Protein AF-A0A6B2UJF0-F1 (afdb_monomer)

Foldseek 3Di:
DDPDPPQADQADEFEDDLLQDDQCRRAVHPAKDFPDDDPQKTKIFHLLLDDPVRVVVVPPPDDDDDDDDDDPVVVPDDPDPPPVHHGYIYIGHNSVPDDDPCVVVCLLVVLVVLLVVLLVLFFDFDPCVPLNLVLQLLSLVLNLLLLLLSLLLLCLLQLWQQQQQQLLFPVLCPPPPVSQQCHCVNPPPHLNVFSLNSLLVSLVRSLVVLVVLLVVLVVVCVRQQPDAPDPPPPPPPPDPDDDDDDDDDDDDDDDDDPDDPPDDPDPQPDFDPPPQPLVRANQNSHPNQLSLLSSQLSSLSSLLSSLCLSLQLLLVVCVVVVHPNVLSVVLVVLSVVLNVLSSVSSSDDDGDSRGRDPDHPCCSSPVSNVSSVVSSVVSSVSSSDDDDRDGRDATRPPLCPVVVSLVVLVVSLVVSQVSQQVRCVNPPDPPNPPSRCSSSVSSVVSSLSSLLVSLLSQLVSSCVSQDPDHQCDDPTSHVGHRPSSPVSPVVVPVVVVVVVVVCVVVVVVVVVVVVVVVVVVCVVDPPDDDPPVVVVSD

Mean predicted aligned error: 13.22 Å

Solvent-accessible surface area (backbone atoms only — not comparable to full-atom values): 30610 Å² total; per-residue (Å²): 136,77,73,65,96,86,69,68,56,76,61,38,81,45,72,66,71,91,83,51,67,50,58,32,71,70,64,75,35,88,57,60,37,80,79,42,75,56,96,46,42,26,36,26,28,43,50,90,76,45,60,71,79,60,46,57,71,64,60,80,80,70,80,84,87,84,83,87,83,88,61,90,78,63,81,81,72,74,77,72,85,76,61,87,61,43,50,62,31,26,46,44,51,42,53,75,81,48,80,63,80,72,58,66,63,49,60,82,46,39,35,59,58,39,33,56,49,22,68,74,40,53,39,55,68,71,97,44,70,66,59,56,51,48,46,54,26,41,53,45,50,52,52,47,50,52,46,42,49,56,40,44,39,39,37,44,44,32,33,27,52,42,34,33,33,30,21,44,26,60,80,40,31,55,96,34,75,94,38,28,66,39,11,49,77,73,32,68,88,42,81,42,30,34,50,37,36,26,32,45,60,30,45,51,57,37,49,50,54,44,51,49,54,47,49,53,57,46,52,54,37,62,73,68,47,62,71,74,79,76,78,80,75,76,84,74,81,67,80,79,76,86,78,81,87,87,85,82,89,83,82,89,84,90,77,82,80,79,69,85,74,75,77,75,78,67,84,87,71,67,79,66,63,92,78,61,52,70,85,74,28,72,10,50,85,54,56,46,51,40,55,49,39,43,53,23,30,52,47,18,45,32,39,37,47,54,28,47,58,49,33,48,30,45,26,51,51,20,63,76,71,77,46,73,36,66,62,34,52,52,50,55,50,51,50,52,54,51,48,52,52,32,54,49,58,52,52,51,87,60,80,48,47,68,42,74,72,80,74,73,61,57,61,62,41,51,49,45,32,48,51,24,49,55,49,28,52,51,35,38,54,61,24,56,52,89,66,85,85,60,81,50,68,69,67,54,60,65,70,58,52,64,59,53,48,53,53,50,50,53,51,46,35,49,53,36,37,54,49,22,44,56,30,16,74,69,36,76,54,94,86,39,52,73,76,14,41,38,14,31,52,32,37,45,49,16,52,49,50,45,43,33,54,39,10,38,50,40,46,55,50,33,35,66,59,41,54,97,38,52,50,58,42,92,88,33,73,34,68,45,67,56,68,69,32,51,58,33,29,67,48,48,64,64,49,51,51,52,50,51,53,49,50,50,52,50,51,51,52,51,51,54,50,52,60,57,45,48,61,48,53,54,64,77,44,73,89,65,78,82,54,63,73,65,61,73,73,109

Sequence (538 aa):
MQSAPGEQPALELLVHGVGGTTPAEMLDDPHTVRVAGDDTAALYRRAKDAPPREREALGQNASPPGEGASSREAAAKEPGSGTDAPVQEAYVWCNLTSGDASRALWLLLLPFMVVNLAHWMRPRALRRPRLVSFYGALVRLIGLSLTVLLVAAACEVALDLTAWQCAGTAACAEGRAWLGFLSPHASPGDWWTQPGRRLALAALVPVALVLLLWFLAHKTWSAYENQRPLPATDGTDSGREAYDGRDARDAVADTPAPAPTASAPTAHGAKVPRETPGLARPGFWYGRRIVARLRAAHTAAGLLTVAAGVGTAVTAQDAAHGGPVLAGRILCGLYAVLGVFVVAAVCRRGRSERRLDLAFDRLTVRALPLAALVLLLATLGYALADRSADRSTGTLPGDSLFRVLTLTQGLLVLALAVVAALLHRSAPDPRTALSGYGGPATALLACALGGVLTGGLAQRVADWLDGPATPGEGASPLPGPPVLLSWQAAVLPPMLLLLALLAARLGIATWRRARAGAAQVDADYPGVRHDEARTRAI

pLDDT: mean 79.04, std 20.51, range [28.83, 98.62]

Secondary structure (DSSP, 8-state):
-PPPTT---SEEEEE--TT---HHHHHT-S-EEEEEE-SSSEEEEEGGGS-HHHHHHHTTS----------TTSTT-------SSPEEEEEE-HHHHS--GGGGGGGGGHHHHHHHHHHHTPPP-SS-HHHHHHHHHHHHHHHHHHHHHHHHHHHIIIIIIIIIIITT-HHHHTT-HHHHTT-TTTSTT-GGGSHHHHHHHHTHHHHHHHHHHHHHHHHHIIIII-PPPPPP----------------------------------GGG----TTS-GGGSTTTS--HHHHHHHHHHHHHHHHHHHHHHHHHHHHHHHHHHT--HHHHHHHHHHHHHHHHHHHHHHHS----TTS------HIIIIIHHHHHHHHHHHHHHHHHS----PPP-SSPTTTHHHHHHHHHHHHHHHHHHHHHHHHHHHS--TTSGGGGTHHHHHHHHHHHHHHHHHHHHHHHHHHHHHTTSPTTSTT-S---S-HHHHHHHHTHHHHHHHHHHHHHHHHHHHHHHHHHHHHHHHHHSTTPPP-HHHHS--

Radius of gyration: 32.2 Å; Cα contacts (8 Å, |Δi|>4): 647; chains: 1; bounding box: 86×77×91 Å

Structure (mmCIF, N/CA/C/O backbone):
data_AF-A0A6B2UJF0-F1
#
_entry.id   AF-A0A6B2UJF0-F1
#
loop_
_atom_site.group_PDB
_atom_site.id
_atom_site.type_symbol
_atom_site.label_atom_id
_atom_site.label_alt_id
_atom_site.label_comp_id
_atom_site.label_asym_id
_atom_site.label_entity_id
_atom_site.label_seq_id
_atom_site.pdbx_PDB_ins_code
_atom_site.Cartn_x
_atom_site.Cartn_y
_atom_site.Cartn_z
_atom_site.occupancy
_atom_site.B_iso_or_equiv
_atom_site.auth_seq_id
_atom_site.auth_comp_id
_atom_site.auth_asym_id
_atom_site.auth_atom_id
_atom_site.pdbx_PDB_model_num
ATOM 1 N N . MET A 1 1 ? -27.410 -1.523 31.510 1.00 41.19 1 MET A N 1
ATOM 2 C CA . MET A 1 1 ? -27.681 -2.914 31.908 1.00 41.19 1 MET A CA 1
ATOM 3 C C . MET A 1 1 ? -27.146 -3.023 33.319 1.00 41.19 1 MET A C 1
ATOM 5 O O . MET A 1 1 ? -25.957 -3.228 33.493 1.00 41.19 1 MET A O 1
ATOM 9 N N . GLN A 1 2 ? -27.969 -2.653 34.293 1.00 34.88 2 GLN A N 1
ATOM 10 C CA . GLN A 1 2 ? -27.699 -2.979 35.688 1.00 34.88 2 GLN A CA 1
ATOM 11 C C . GLN A 1 2 ? -28.379 -4.329 35.886 1.00 34.88 2 GLN A C 1
ATOM 13 O O . GLN A 1 2 ? -29.539 -4.475 35.497 1.00 34.88 2 GLN A O 1
ATOM 18 N N . SER A 1 3 ? -27.614 -5.321 36.330 1.00 39.09 3 SER A N 1
ATOM 19 C CA . SER A 1 3 ? -28.121 -6.624 36.755 1.00 39.09 3 SER A CA 1
ATOM 20 C C . SER A 1 3 ? -29.280 -6.407 37.729 1.00 39.09 3 SER A C 1
ATOM 22 O O . SER A 1 3 ? -29.279 -5.429 38.483 1.00 39.09 3 SER A O 1
ATOM 24 N N . ALA A 1 4 ? -30.286 -7.280 37.687 1.00 42.84 4 ALA A N 1
ATOM 25 C CA . ALA A 1 4 ? -31.331 -7.270 38.701 1.00 42.84 4 ALA A CA 1
ATOM 26 C C . ALA A 1 4 ? -30.672 -7.361 40.096 1.00 42.84 4 ALA A C 1
ATOM 28 O O . ALA A 1 4 ? -29.673 -8.072 40.244 1.00 42.84 4 ALA A O 1
ATOM 29 N N . PRO A 1 5 ? -31.161 -6.622 41.106 1.00 39.62 5 PRO A N 1
ATOM 30 C CA . PRO A 1 5 ? -30.575 -6.668 42.440 1.00 39.62 5 PRO A CA 1
ATOM 31 C C . PRO A 1 5 ? -30.667 -8.101 42.986 1.00 39.62 5 PRO A C 1
ATOM 33 O O . PRO A 1 5 ? -31.767 -8.593 43.220 1.00 39.62 5 PRO A O 1
ATOM 36 N N . GLY A 1 6 ? -29.516 -8.765 43.149 1.00 54.66 6 GLY A N 1
ATOM 37 C CA . GLY A 1 6 ? -29.403 -10.105 43.740 1.00 54.66 6 GLY A CA 1
ATOM 38 C C . GLY A 1 6 ? -28.680 -11.166 42.900 1.00 54.66 6 GLY A C 1
ATOM 39 O O . GLY A 1 6 ? -28.366 -12.220 43.437 1.00 54.66 6 GLY A O 1
ATOM 40 N N . GLU A 1 7 ? -28.380 -10.918 41.622 1.00 60.91 7 GLU A N 1
ATOM 41 C CA . GLU A 1 7 ? -27.660 -11.892 40.784 1.00 60.91 7 GLU A CA 1
ATOM 42 C C . GLU A 1 7 ? -26.151 -11.592 40.800 1.00 60.91 7 GLU A C 1
ATOM 44 O O . GLU A 1 7 ? -25.679 -10.658 40.140 1.00 60.91 7 GLU A O 1
ATOM 49 N N . GLN A 1 8 ? -25.394 -12.345 41.606 1.00 61.16 8 GLN A N 1
ATOM 50 C CA . GLN A 1 8 ? -23.933 -12.269 41.592 1.00 61.16 8 GLN A CA 1
ATOM 51 C C . GLN A 1 8 ? -23.403 -12.778 40.242 1.00 61.16 8 GLN A C 1
ATOM 53 O O . GLN A 1 8 ? -23.918 -13.763 39.705 1.00 61.16 8 GLN A O 1
ATOM 58 N N . PRO A 1 9 ? -22.399 -12.114 39.642 1.00 72.06 9 PRO A N 1
ATOM 59 C CA . PRO A 1 9 ? -21.825 -12.595 38.397 1.00 72.06 9 PRO A CA 1
ATOM 60 C C . PRO A 1 9 ? -21.184 -13.970 38.621 1.00 72.06 9 PRO A C 1
ATOM 62 O O . PRO A 1 9 ? -20.482 -14.179 39.600 1.00 72.06 9 PRO A O 1
ATOM 65 N N . ALA A 1 10 ? -21.380 -14.900 37.686 1.00 79.06 10 ALA A N 1
ATOM 66 C CA . ALA A 1 10 ? -20.740 -16.218 37.755 1.00 79.06 10 ALA A CA 1
ATOM 67 C C . ALA A 1 10 ? -19.212 -16.160 37.519 1.00 79.06 10 ALA A C 1
ATOM 69 O O . ALA A 1 10 ? -18.494 -17.100 37.859 1.00 79.06 10 ALA A O 1
ATOM 70 N N . LEU A 1 11 ? -18.714 -15.070 36.919 1.00 82.75 11 LEU A N 1
ATOM 71 C CA . LEU A 1 11 ? -17.320 -14.884 36.515 1.00 82.75 11 LEU A CA 1
ATOM 72 C C . LEU A 1 11 ? -16.881 -13.427 36.722 1.00 82.75 11 LEU A C 1
ATOM 74 O O . LEU A 1 11 ? -17.578 -12.499 36.304 1.00 82.75 11 LEU A O 1
ATOM 78 N N . GLU A 1 12 ? -15.692 -13.240 37.284 1.00 87.88 12 GLU A N 1
ATOM 79 C CA . GLU A 1 12 ? -14.979 -11.970 37.377 1.00 87.88 12 GLU A CA 1
ATOM 80 C C . GLU A 1 12 ? -13.704 -12.044 36.526 1.00 87.88 12 GLU A C 1
ATOM 82 O O . GLU A 1 12 ? -12.848 -12.901 36.732 1.00 87.88 12 GLU A O 1
ATOM 87 N N . LEU A 1 13 ? -13.577 -11.140 35.551 1.00 90.19 13 LEU A N 1
ATOM 88 C CA . LEU A 1 13 ? -12.412 -11.065 34.671 1.00 90.19 13 LEU A CA 1
ATOM 89 C C . LEU A 1 13 ? -11.485 -9.933 35.120 1.00 90.19 13 LEU A C 1
ATOM 91 O O . LEU A 1 13 ? -11.782 -8.753 34.919 1.00 90.19 13 LEU A O 1
ATOM 95 N N . LEU A 1 14 ? -10.343 -10.299 35.683 1.00 90.06 14 LEU A N 1
ATOM 96 C CA . LEU A 1 14 ? -9.283 -9.390 36.085 1.00 90.06 14 LEU A CA 1
ATOM 97 C C . LEU A 1 14 ? -8.436 -9.038 34.858 1.00 90.06 14 LEU A C 1
ATOM 99 O O . LEU A 1 14 ? -7.973 -9.920 34.135 1.00 90.06 14 LEU A O 1
ATOM 103 N N . VAL A 1 15 ? -8.217 -7.744 34.615 1.00 89.19 15 VAL A N 1
ATOM 104 C CA . VAL A 1 15 ? -7.431 -7.243 33.476 1.00 89.19 15 VAL A CA 1
ATOM 105 C C . VAL A 1 15 ? -6.395 -6.250 33.988 1.00 89.19 15 VAL A C 1
ATOM 107 O O . VAL A 1 15 ? -6.749 -5.207 34.535 1.00 89.19 15 VAL A O 1
ATOM 110 N N . HIS A 1 16 ? -5.111 -6.560 33.808 1.00 83.81 16 HIS A N 1
ATOM 111 C CA . HIS A 1 16 ? -4.032 -5.670 34.234 1.00 83.81 16 HIS A CA 1
ATOM 112 C C . HIS A 1 16 ? -3.881 -4.452 33.300 1.00 83.81 16 HIS A C 1
ATOM 114 O O . HIS A 1 16 ? -4.250 -4.490 32.123 1.00 83.81 16 HIS A O 1
ATOM 120 N N . GLY A 1 17 ? -3.297 -3.365 33.819 1.00 78.25 17 GLY A N 1
ATOM 121 C CA . GLY A 1 17 ? -2.879 -2.199 33.025 1.00 78.25 17 GLY A CA 1
ATOM 122 C C . GLY A 1 17 ? -1.644 -2.485 32.155 1.00 78.25 17 GLY A C 1
ATOM 123 O O . GLY A 1 17 ? -1.285 -3.628 31.920 1.00 78.25 17 GLY A O 1
ATOM 124 N N . VAL A 1 18 ? -0.926 -1.468 31.678 1.00 67.25 18 VAL A N 1
ATOM 125 C CA . VAL A 1 18 ? 0.220 -1.681 30.757 1.00 67.25 18 VAL A CA 1
ATOM 126 C C . VAL A 1 18 ? 1.458 -2.293 31.454 1.00 67.25 18 VAL A C 1
ATOM 128 O O . VAL A 1 18 ? 2.347 -2.802 30.782 1.00 67.25 18 VAL A O 1
ATOM 131 N N . GLY A 1 19 ? 1.496 -2.311 32.793 1.00 64.44 19 GLY A N 1
ATOM 132 C CA . GLY A 1 19 ? 2.650 -2.738 33.604 1.00 64.44 19 GLY A CA 1
ATOM 133 C C . GLY A 1 19 ? 2.944 -4.243 33.653 1.00 64.44 19 GLY A C 1
ATOM 134 O O . GLY A 1 19 ? 3.865 -4.644 34.349 1.00 64.44 19 GLY A O 1
ATOM 135 N N . GLY A 1 20 ? 2.183 -5.076 32.936 1.00 71.25 20 GLY A N 1
ATOM 136 C CA . GLY A 1 20 ? 2.489 -6.502 32.779 1.00 71.25 20 GLY A CA 1
ATOM 137 C C . GLY A 1 20 ? 2.448 -7.344 34.055 1.00 71.25 20 GLY A C 1
ATOM 138 O O . GLY A 1 20 ? 3.268 -8.244 34.205 1.00 71.25 20 GLY A O 1
ATOM 139 N N . THR A 1 21 ? 1.489 -7.068 34.942 1.00 82.06 21 THR A N 1
ATOM 140 C CA . THR A 1 21 ? 1.223 -7.856 36.155 1.00 82.06 21 THR A CA 1
ATOM 141 C C . THR A 1 21 ? 1.037 -9.337 35.827 1.00 82.06 21 THR A C 1
ATOM 143 O O . THR A 1 21 ? 0.345 -9.688 34.866 1.00 82.06 21 THR A O 1
ATOM 146 N N . THR A 1 22 ? 1.657 -10.207 36.623 1.00 86.56 22 THR A N 1
ATOM 147 C CA . THR A 1 22 ? 1.610 -11.655 36.393 1.00 86.56 22 THR A CA 1
ATOM 148 C C . THR A 1 22 ? 0.237 -12.239 36.755 1.00 86.56 22 THR A C 1
ATOM 150 O O . THR A 1 22 ? -0.463 -11.682 37.605 1.00 86.56 22 THR A O 1
ATOM 153 N N . PRO A 1 23 ? -0.163 -13.388 36.173 1.00 87.69 23 PRO A N 1
ATOM 154 C CA . PRO A 1 23 ? -1.419 -14.027 36.557 1.00 87.69 23 PRO A CA 1
ATOM 155 C C . PRO A 1 23 ? -1.473 -14.385 38.048 1.00 87.69 23 PRO A C 1
ATOM 157 O O . PRO A 1 23 ? -2.539 -14.292 38.650 1.00 87.69 23 PRO A O 1
ATOM 160 N N . ALA A 1 24 ? -0.332 -14.753 38.644 1.00 86.56 24 ALA A N 1
ATOM 161 C CA . ALA A 1 24 ? -0.235 -15.090 40.062 1.00 86.56 24 ALA A CA 1
ATOM 162 C C . ALA A 1 24 ? -0.514 -13.886 40.970 1.00 86.56 24 ALA A C 1
ATOM 164 O O . ALA A 1 24 ? -1.261 -14.004 41.934 1.00 86.56 24 ALA A O 1
ATOM 165 N N . GLU A 1 25 ? 0.028 -12.716 40.626 1.00 87.38 25 GLU A N 1
ATOM 166 C CA . GLU A 1 25 ? -0.251 -11.466 41.341 1.00 87.38 25 GLU A CA 1
ATOM 167 C C . GLU A 1 25 ? -1.700 -11.006 41.155 1.00 87.38 25 GLU A C 1
ATOM 169 O O . GLU A 1 25 ? -2.299 -10.481 42.086 1.00 87.38 25 GLU A O 1
ATOM 174 N N . MET A 1 26 ? -2.281 -11.198 39.965 1.00 88.75 26 MET A N 1
ATOM 175 C CA . MET A 1 26 ? -3.679 -10.831 39.712 1.00 88.75 26 MET A CA 1
ATOM 176 C C . MET A 1 26 ? -4.655 -11.713 40.493 1.00 88.75 26 MET A C 1
ATOM 178 O O . MET A 1 26 ? -5.658 -11.211 40.986 1.00 88.75 26 MET A O 1
ATOM 182 N N . LEU A 1 27 ? -4.383 -13.017 40.577 1.00 90.00 27 LEU A N 1
ATOM 183 C CA . LEU A 1 27 ? -5.265 -13.997 41.220 1.00 90.00 27 LEU A CA 1
ATOM 184 C C . LEU A 1 27 ? -4.966 -14.219 42.707 1.00 90.00 27 LEU A C 1
ATOM 186 O O . LEU A 1 27 ? -5.694 -14.988 43.343 1.00 90.00 27 LEU A O 1
ATOM 190 N N . ASP A 1 28 ? -3.917 -13.571 43.223 1.00 89.12 28 ASP A N 1
ATOM 191 C CA . ASP A 1 28 ? -3.357 -13.773 44.564 1.00 89.12 28 ASP A CA 1
ATOM 192 C C . ASP A 1 28 ? -3.106 -15.263 44.871 1.00 89.12 28 ASP A C 1
ATOM 194 O O . ASP A 1 28 ? -3.453 -15.793 45.925 1.00 89.12 28 ASP A O 1
ATOM 198 N N . ASP A 1 29 ? -2.564 -15.985 43.883 1.00 84.56 29 ASP A N 1
ATOM 199 C CA . ASP A 1 29 ? -2.324 -17.426 43.969 1.00 84.56 29 ASP A CA 1
ATOM 200 C C . ASP A 1 29 ? -1.118 -17.821 43.099 1.00 84.56 29 ASP A C 1
ATOM 202 O O . ASP A 1 29 ? -1.128 -17.574 41.891 1.00 84.56 29 ASP A O 1
ATOM 206 N N . PRO A 1 30 ? -0.072 -18.455 43.657 1.00 86.12 30 PRO A N 1
ATOM 207 C CA . PRO A 1 30 ? 1.083 -18.889 42.874 1.00 86.12 30 PRO A CA 1
ATOM 208 C C . PRO A 1 30 ? 0.767 -20.047 41.911 1.00 86.12 30 PRO A C 1
ATOM 210 O O . PRO A 1 30 ? 1.497 -20.253 40.941 1.00 86.12 30 PRO A O 1
ATOM 213 N N . HIS A 1 31 ? -0.317 -20.797 42.133 1.00 87.38 31 HIS A N 1
ATOM 214 C CA . HIS A 1 31 ? -0.695 -21.958 41.331 1.00 87.38 31 HIS A CA 1
ATOM 215 C C . HIS A 1 31 ? -1.769 -21.581 40.313 1.00 87.38 31 HIS A C 1
ATOM 217 O O . HIS A 1 31 ? -2.958 -21.871 40.473 1.00 87.38 31 HIS A O 1
ATOM 223 N N . THR A 1 32 ? -1.335 -20.948 39.227 1.00 89.25 32 THR A N 1
ATOM 224 C CA . THR A 1 32 ? -2.219 -20.595 38.112 1.00 89.25 32 THR A CA 1
ATOM 225 C C . THR A 1 32 ? -2.088 -21.576 36.956 1.00 89.25 32 THR A C 1
ATOM 227 O O . THR A 1 32 ? -1.009 -22.087 36.657 1.00 89.25 32 THR A O 1
ATOM 230 N N . VAL A 1 33 ? -3.204 -21.829 36.282 1.00 87.88 33 VAL A N 1
ATOM 231 C CA . VAL A 1 33 ? -3.267 -22.617 35.051 1.00 87.88 33 VAL A CA 1
ATOM 232 C C . VAL A 1 33 ? -3.797 -21.767 33.920 1.00 87.88 33 VAL A C 1
ATOM 234 O O . VAL A 1 33 ? -4.720 -20.975 34.110 1.00 87.88 33 VAL A O 1
ATOM 237 N N . ARG A 1 34 ? -3.225 -21.941 32.728 1.00 87.88 34 ARG A N 1
ATOM 238 C CA . ARG A 1 34 ? -3.779 -21.356 31.510 1.00 87.88 34 ARG A CA 1
ATOM 239 C C . ARG A 1 34 ? -4.999 -22.167 31.085 1.00 87.88 34 ARG A C 1
ATOM 241 O O . ARG A 1 34 ? -4.844 -23.313 30.676 1.00 87.88 34 ARG A O 1
ATOM 248 N N . VAL A 1 35 ? -6.171 -21.543 31.134 1.00 86.19 35 VAL A N 1
ATOM 249 C CA . VAL A 1 35 ? -7.453 -22.160 30.750 1.00 86.19 35 VAL A CA 1
ATOM 250 C C . VAL A 1 35 ? -7.792 -21.910 29.277 1.00 86.19 35 VAL A C 1
ATOM 252 O O . VAL A 1 35 ? -8.493 -22.687 28.635 1.00 86.19 35 VAL A O 1
ATOM 255 N N . ALA A 1 36 ? -7.276 -20.819 28.700 1.00 83.38 36 ALA A N 1
ATOM 256 C CA . ALA A 1 36 ? -7.453 -20.495 27.287 1.00 83.38 36 ALA A CA 1
ATOM 257 C C . ALA A 1 36 ? -6.355 -19.555 26.771 1.00 83.38 36 ALA A C 1
ATOM 259 O O . ALA A 1 36 ? -5.736 -18.823 27.541 1.00 83.38 36 ALA A O 1
ATOM 260 N N . GLY A 1 37 ? -6.162 -19.526 25.450 1.00 81.38 37 GLY A N 1
ATOM 261 C CA . GLY A 1 37 ? -5.193 -18.654 24.779 1.00 81.38 37 GLY A CA 1
ATOM 262 C C . GLY A 1 37 ? -3.817 -19.292 24.585 1.00 81.38 37 GLY A C 1
ATOM 263 O O . GLY A 1 37 ? -3.686 -20.516 24.574 1.00 81.38 37 GLY A O 1
ATOM 264 N N . ASP A 1 38 ? -2.802 -18.456 24.385 1.00 83.81 38 ASP A N 1
ATOM 265 C CA . ASP A 1 38 ? -1.427 -18.853 24.062 1.00 83.81 38 ASP A CA 1
ATOM 266 C C . ASP A 1 38 ? -0.397 -18.061 24.891 1.00 83.81 38 ASP A C 1
ATOM 268 O O . ASP A 1 38 ? -0.740 -17.432 25.889 1.00 83.81 38 ASP A O 1
ATOM 272 N N . ASP A 1 39 ? 0.889 -18.131 24.539 1.00 82.25 39 ASP A N 1
ATOM 273 C CA . ASP A 1 39 ? 1.952 -17.412 25.262 1.00 82.25 39 ASP A CA 1
ATOM 274 C C . ASP A 1 39 ? 1.934 -15.891 24.996 1.00 82.25 39 ASP A C 1
ATOM 276 O O . ASP A 1 39 ? 2.655 -15.130 25.641 1.00 82.25 39 ASP A O 1
ATOM 280 N N . THR A 1 40 ? 1.127 -15.425 24.035 1.00 79.19 40 THR A N 1
ATOM 281 C CA . THR A 1 40 ? 0.986 -14.004 23.685 1.00 79.19 40 THR A CA 1
ATOM 282 C C . THR A 1 40 ? -0.157 -13.349 24.457 1.00 79.19 40 THR A C 1
ATOM 284 O O . THR A 1 40 ? -0.004 -12.236 24.962 1.00 79.19 40 THR A O 1
ATOM 287 N N . ALA A 1 41 ? -1.311 -14.012 24.530 1.00 86.75 41 ALA A N 1
ATOM 288 C CA . ALA A 1 41 ? -2.436 -13.573 25.344 1.00 86.75 41 ALA A CA 1
ATOM 289 C C . ALA A 1 41 ? -3.253 -14.775 25.819 1.00 86.75 41 ALA A C 1
ATOM 291 O O . ALA A 1 41 ? -3.632 -15.640 25.023 1.00 86.75 41 ALA A O 1
ATOM 292 N N . ALA A 1 42 ? -3.550 -14.811 27.114 1.00 88.12 42 ALA A N 1
ATOM 293 C CA . ALA A 1 42 ? -4.183 -15.964 27.733 1.00 88.12 42 ALA A CA 1
ATOM 294 C C . ALA A 1 42 ? -5.059 -15.603 28.930 1.00 88.12 42 ALA A C 1
ATOM 296 O O . ALA A 1 42 ? -4.872 -14.579 29.589 1.00 88.12 42 ALA A O 1
ATOM 297 N N . LEU A 1 43 ? -6.021 -16.487 29.188 1.00 91.00 43 LEU A N 1
ATOM 298 C CA . LEU A 1 43 ? -6.802 -16.518 30.413 1.00 91.00 43 LEU A CA 1
ATOM 299 C C . LEU A 1 43 ? -6.166 -17.519 31.364 1.00 91.00 43 LEU A C 1
ATOM 301 O O . LEU A 1 43 ? -5.897 -18.667 30.997 1.00 91.00 43 LEU A O 1
ATOM 305 N N . TYR A 1 44 ? -5.964 -17.068 32.589 1.00 89.56 44 TYR A N 1
ATOM 306 C CA . TYR A 1 44 ? -5.457 -17.870 33.681 1.00 89.56 44 TYR A CA 1
ATOM 307 C C . TYR A 1 44 ? -6.500 -17.968 34.776 1.00 89.56 44 TYR A C 1
ATOM 309 O O . TYR A 1 44 ? -7.251 -17.026 35.026 1.00 89.56 44 TYR A O 1
ATOM 317 N N . ARG A 1 45 ? -6.510 -19.104 35.457 1.00 91.31 45 ARG A N 1
ATOM 318 C CA . ARG A 1 45 ? -7.348 -19.344 36.624 1.00 91.31 45 ARG A CA 1
ATOM 319 C C . ARG A 1 45 ? -6.509 -19.981 37.724 1.00 91.31 45 ARG A C 1
ATOM 321 O O . ARG A 1 45 ? -5.483 -20.599 37.439 1.00 91.31 45 ARG A O 1
ATOM 328 N N . ARG A 1 46 ? -6.936 -19.853 38.978 1.00 90.31 46 ARG A N 1
ATOM 329 C CA . ARG A 1 46 ? -6.348 -20.617 40.086 1.00 90.31 46 ARG A CA 1
ATOM 330 C C . ARG A 1 46 ? -6.570 -22.105 39.835 1.00 90.31 46 ARG A C 1
ATOM 332 O O . ARG A 1 46 ? -7.662 -22.495 39.425 1.00 90.31 46 ARG A O 1
ATOM 339 N N . ALA A 1 47 ? -5.574 -22.944 40.104 1.00 84.81 47 ALA A N 1
ATOM 340 C CA . ALA A 1 47 ? -5.663 -24.387 39.864 1.00 84.81 47 ALA A CA 1
ATOM 341 C C . ALA A 1 47 ? -6.858 -25.030 40.599 1.00 84.81 47 ALA A C 1
ATOM 343 O O . ALA A 1 47 ? -7.534 -25.907 40.059 1.00 84.81 47 ALA A O 1
ATOM 344 N N . LYS A 1 48 ? -7.183 -24.528 41.799 1.00 81.94 48 LYS A N 1
ATOM 345 C CA . LYS A 1 48 ? -8.362 -24.934 42.582 1.00 81.94 48 LYS A CA 1
ATOM 346 C C . LYS A 1 48 ? -9.704 -24.551 41.948 1.00 81.94 48 LYS A C 1
ATOM 348 O O . LYS A 1 48 ? -10.695 -25.206 42.225 1.00 81.94 48 LYS A O 1
ATOM 353 N N . ASP A 1 49 ? -9.747 -23.570 41.053 1.00 82.12 49 ASP A N 1
ATOM 354 C CA . ASP A 1 49 ? -10.982 -23.117 40.395 1.00 82.12 49 ASP A CA 1
ATOM 355 C C . ASP A 1 49 ? -11.090 -23.661 38.951 1.00 82.12 49 ASP A C 1
ATOM 357 O O . ASP A 1 49 ? -12.065 -23.409 38.235 1.00 82.12 49 ASP A O 1
ATOM 361 N N . ALA A 1 50 ? -10.077 -24.407 38.495 1.00 71.94 50 ALA A N 1
ATOM 362 C CA . ALA A 1 50 ? -10.022 -24.993 37.162 1.00 71.94 50 ALA A CA 1
ATOM 363 C C . ALA A 1 50 ? -10.881 -26.271 37.055 1.00 71.94 50 ALA A C 1
ATOM 365 O O . ALA A 1 50 ? -10.950 -27.049 38.017 1.00 71.94 50 ALA A O 1
ATOM 366 N N . PRO A 1 51 ? -11.529 -26.520 35.899 1.00 66.12 51 PRO A N 1
ATOM 367 C CA . PRO A 1 51 ? -12.300 -27.738 35.668 1.00 66.12 51 PRO A CA 1
ATOM 368 C C . PRO A 1 51 ? -11.423 -29.008 35.770 1.00 66.12 51 PRO A C 1
ATOM 370 O O . PRO A 1 51 ? -10.225 -28.958 35.482 1.00 66.12 51 PRO A O 1
ATOM 373 N N . PRO A 1 52 ? -11.996 -30.180 36.121 1.00 54.84 52 PRO A N 1
ATOM 374 C CA . PRO A 1 52 ? -11.238 -31.402 36.435 1.00 54.84 52 PRO A CA 1
ATOM 375 C C . PRO A 1 52 ? -10.218 -31.838 35.369 1.00 54.84 52 PRO A C 1
ATOM 377 O O . PRO A 1 52 ? -9.123 -32.273 35.712 1.00 54.84 52 PRO A O 1
ATOM 380 N N . ARG A 1 53 ? -10.531 -31.635 34.079 1.00 53.66 53 ARG A N 1
ATOM 381 C CA . ARG A 1 53 ? -9.645 -31.974 32.946 1.00 53.66 53 ARG A CA 1
ATOM 382 C C . ARG A 1 53 ? -8.312 -31.215 32.944 1.00 53.66 53 ARG A C 1
ATOM 384 O O . ARG A 1 53 ? -7.339 -31.710 32.391 1.00 53.66 53 ARG A O 1
ATOM 391 N N . GLU A 1 54 ? -8.263 -30.026 33.538 1.00 51.62 54 GLU A N 1
ATOM 392 C CA . GLU A 1 54 ? -7.041 -29.214 33.630 1.00 51.62 54 GLU A CA 1
ATOM 393 C C . GLU A 1 54 ? -6.264 -29.497 34.922 1.00 51.62 54 GLU A C 1
ATOM 395 O O . GLU A 1 54 ? -5.036 -29.412 34.933 1.00 51.62 54 GLU A O 1
ATOM 400 N N . ARG A 1 55 ? -6.955 -29.932 35.988 1.00 49.59 55 ARG A N 1
ATOM 401 C CA . ARG A 1 55 ? -6.324 -30.425 37.225 1.00 49.59 55 ARG A CA 1
ATOM 402 C C . ARG A 1 55 ? -5.533 -31.717 36.985 1.00 49.59 55 ARG A C 1
ATOM 404 O O . ARG A 1 55 ? -4.449 -31.883 37.535 1.00 49.59 55 ARG A O 1
ATOM 411 N N . GLU A 1 56 ? -6.032 -32.599 36.118 1.00 45.53 56 GLU A N 1
ATOM 412 C CA . GLU A 1 56 ? -5.359 -33.855 35.745 1.00 45.53 56 GLU A CA 1
ATOM 413 C C . GLU A 1 56 ? -4.058 -33.637 34.948 1.00 45.53 56 GLU A C 1
ATOM 415 O O . GLU A 1 56 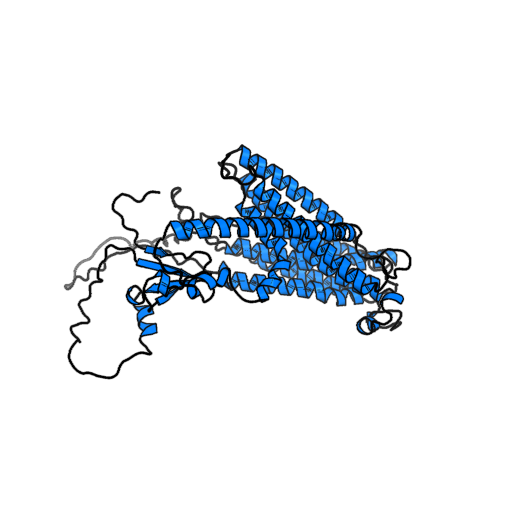? -3.112 -34.409 35.102 1.00 45.53 56 GLU A O 1
ATOM 420 N N . ALA A 1 57 ? -3.962 -32.564 34.153 1.00 48.66 57 ALA A N 1
ATOM 421 C CA . ALA A 1 57 ? -2.754 -32.231 33.390 1.00 48.66 57 ALA A CA 1
ATOM 422 C C . ALA A 1 57 ? -1.585 -31.758 34.281 1.00 48.66 57 ALA A C 1
ATOM 424 O O . ALA A 1 57 ? -0.422 -31.938 33.922 1.00 48.66 57 ALA A O 1
ATOM 425 N N . LEU A 1 58 ? -1.881 -31.193 35.457 1.00 46.19 58 LEU A N 1
ATOM 426 C CA . LEU A 1 58 ? -0.890 -30.827 36.478 1.00 46.19 58 LEU A CA 1
ATOM 427 C C . LEU A 1 58 ? -0.463 -32.015 37.360 1.00 46.19 58 LEU A C 1
ATOM 429 O O . LEU A 1 58 ? 0.631 -32.004 37.923 1.00 46.19 58 LEU A O 1
ATOM 433 N N . GLY A 1 59 ? -1.309 -33.043 37.484 1.00 42.78 59 GLY A N 1
ATOM 434 C CA . GLY A 1 59 ? -1.133 -34.154 38.426 1.00 42.78 59 GLY A CA 1
ATOM 435 C C . GLY A 1 59 ? -0.105 -35.222 38.032 1.00 42.78 59 GLY A C 1
ATOM 436 O O . GLY A 1 59 ? 0.139 -36.130 38.821 1.00 42.78 59 GLY A O 1
ATOM 437 N N . GLN A 1 60 ? 0.516 -35.147 36.849 1.00 42.19 60 GLN A N 1
ATOM 438 C CA . GLN A 1 60 ? 1.462 -36.182 36.398 1.00 42.19 60 GLN A CA 1
ATOM 439 C C . GLN A 1 60 ? 2.917 -35.977 36.856 1.00 42.19 60 GLN A C 1
ATOM 441 O O . GLN A 1 60 ? 3.715 -36.886 36.661 1.00 42.19 60 GLN A O 1
ATOM 446 N N . ASN A 1 61 ? 3.274 -34.859 37.509 1.00 36.75 61 ASN A N 1
ATOM 447 C CA . ASN A 1 61 ? 4.676 -34.569 37.871 1.00 36.75 61 ASN A CA 1
ATOM 448 C C . ASN A 1 61 ? 4.944 -34.169 39.336 1.00 36.75 61 ASN A C 1
ATOM 450 O O . ASN A 1 61 ? 6.052 -33.741 39.649 1.00 36.75 61 ASN A O 1
ATOM 454 N N . ALA A 1 62 ? 3.998 -34.340 40.260 1.00 36.91 62 ALA A N 1
ATOM 455 C CA . ALA A 1 62 ? 4.268 -34.100 41.680 1.00 36.91 62 ALA A CA 1
ATOM 456 C C . ALA A 1 62 ? 3.491 -35.074 42.573 1.00 36.91 62 ALA A C 1
ATOM 458 O O . ALA A 1 62 ? 2.387 -34.789 43.021 1.00 36.91 62 ALA A O 1
ATOM 459 N N . SER A 1 63 ? 4.089 -36.233 42.849 1.00 31.38 63 SER A N 1
ATOM 460 C CA . SER A 1 63 ? 3.757 -37.021 44.040 1.00 31.38 63 SER A CA 1
ATOM 461 C C . SER A 1 63 ? 4.886 -36.834 45.058 1.00 31.38 63 SER A C 1
ATOM 463 O O . SER A 1 63 ? 6.025 -37.174 44.732 1.00 31.38 63 SER A O 1
ATOM 465 N N . PRO A 1 64 ? 4.632 -36.306 46.268 1.00 34.28 64 PRO A N 1
ATOM 466 C CA . PRO A 1 64 ? 5.588 -36.412 47.364 1.00 34.28 64 PRO A CA 1
ATOM 467 C C . PRO A 1 64 ? 5.651 -37.876 47.841 1.00 34.28 64 PRO A C 1
ATOM 469 O O . PRO A 1 64 ? 4.617 -38.551 47.848 1.00 34.28 64 PRO A O 1
ATOM 472 N N . PRO A 1 65 ? 6.821 -38.401 48.248 1.00 34.41 65 PRO A N 1
ATOM 473 C CA . PRO A 1 65 ? 6.907 -39.738 48.813 1.00 34.41 65 PRO A CA 1
ATOM 474 C C . PRO A 1 65 ? 6.522 -39.734 50.300 1.00 34.41 65 PRO A C 1
ATOM 476 O O . PRO A 1 65 ? 7.104 -38.996 51.089 1.00 34.41 65 PRO A O 1
ATOM 479 N N . GLY A 1 66 ? 5.609 -40.638 50.665 1.00 31.12 66 GLY A N 1
ATOM 480 C CA . GLY A 1 66 ? 5.408 -41.118 52.036 1.00 31.12 66 GLY A CA 1
ATOM 481 C C . GLY A 1 66 ? 4.286 -40.428 52.810 1.00 31.12 66 GLY A C 1
ATOM 482 O O . GLY A 1 66 ? 4.438 -39.308 53.267 1.00 31.12 66 GLY A O 1
ATOM 483 N N . GLU A 1 67 ? 3.164 -41.112 53.024 1.00 31.34 67 GLU A N 1
ATOM 484 C CA . GLU A 1 67 ? 2.981 -41.994 54.183 1.00 31.34 67 GLU A CA 1
ATOM 485 C C . GLU A 1 67 ? 1.585 -42.628 54.150 1.00 31.34 67 GLU A C 1
ATOM 487 O O . GLU A 1 67 ? 0.634 -42.113 53.564 1.00 31.34 67 GLU A O 1
ATOM 492 N N . GLY A 1 68 ? 1.520 -43.845 54.680 1.00 32.59 68 GLY A N 1
ATOM 493 C CA . GLY A 1 68 ? 0.375 -44.732 54.585 1.00 32.59 68 GLY A CA 1
ATOM 494 C C . GLY A 1 68 ? -0.879 -44.245 55.313 1.00 32.59 68 GLY A C 1
ATOM 495 O O . GLY A 1 68 ? -0.814 -43.566 56.329 1.00 32.59 68 GLY A O 1
ATOM 496 N N . ALA A 1 69 ? -1.991 -44.798 54.829 1.00 32.62 69 ALA A N 1
ATOM 497 C CA . ALA A 1 69 ? -3.231 -45.107 55.542 1.00 32.62 69 ALA A CA 1
ATOM 498 C C . ALA A 1 69 ? -4.436 -44.156 55.368 1.00 32.62 69 ALA A C 1
ATOM 500 O O . ALA A 1 69 ? -4.464 -43.005 55.778 1.00 32.62 69 ALA A O 1
ATOM 501 N N . SER A 1 70 ? -5.473 -44.774 54.784 1.00 36.69 70 SER A N 1
ATOM 502 C CA . SER A 1 70 ? -6.911 -44.478 54.836 1.00 36.69 70 SER A CA 1
ATOM 503 C C . SER A 1 70 ? -7.400 -43.085 54.436 1.00 36.69 70 SER A C 1
ATOM 505 O O . SER A 1 70 ? -7.635 -42.224 55.277 1.00 36.69 70 SER A O 1
ATOM 507 N N . SER A 1 71 ? -7.757 -42.941 53.160 1.00 33.53 71 SER A N 1
ATOM 508 C CA . SER A 1 71 ? -8.777 -41.970 52.733 1.00 33.53 71 SER A CA 1
ATOM 509 C C . SER A 1 71 ? -9.381 -42.309 51.361 1.00 33.53 71 SER A C 1
ATOM 511 O O . SER A 1 71 ? -9.629 -41.440 50.534 1.00 33.53 71 SER A O 1
ATOM 513 N N . ARG A 1 72 ? -9.720 -43.589 51.121 1.00 32.78 72 ARG A N 1
ATOM 514 C CA . ARG A 1 72 ? -10.665 -43.954 50.038 1.00 32.78 72 ARG A CA 1
ATOM 515 C C . ARG A 1 72 ? -12.115 -43.526 50.332 1.00 32.78 72 ARG A C 1
ATOM 517 O O . ARG A 1 72 ? -12.953 -43.609 49.446 1.00 32.78 72 ARG A O 1
ATOM 524 N N . GLU A 1 73 ? -12.376 -42.986 51.523 1.00 31.41 73 GLU A N 1
ATOM 525 C CA . GLU A 1 73 ? -13.645 -42.356 51.922 1.00 31.41 73 GLU A CA 1
ATOM 526 C C . GLU A 1 73 ? -13.603 -40.816 51.959 1.00 31.41 73 GLU A C 1
ATOM 528 O O . GLU A 1 73 ? -14.617 -40.191 52.248 1.00 31.41 73 GLU A O 1
ATOM 533 N N . ALA A 1 74 ? -12.482 -40.177 51.593 1.00 31.16 74 ALA A N 1
ATOM 534 C CA . ALA A 1 74 ? -12.436 -38.717 51.409 1.00 31.16 74 ALA A CA 1
ATOM 535 C C . ALA A 1 74 ? -12.793 -38.278 49.973 1.00 31.16 74 ALA A C 1
ATOM 537 O O . ALA A 1 74 ? -13.009 -37.099 49.717 1.00 31.16 74 ALA A O 1
ATOM 538 N N . ALA A 1 75 ? -12.905 -39.219 49.028 1.00 33.19 75 ALA A N 1
ATOM 539 C CA . ALA A 1 75 ? -13.159 -38.931 47.613 1.00 33.19 75 ALA A CA 1
ATOM 540 C C . ALA A 1 75 ? -14.653 -38.789 47.244 1.00 33.19 75 ALA A C 1
ATOM 542 O O . ALA A 1 75 ? -14.980 -38.642 46.069 1.00 33.19 75 ALA A O 1
ATOM 543 N N . ALA A 1 76 ? -15.566 -38.836 48.221 1.00 34.53 76 ALA A N 1
ATOM 544 C CA . ALA A 1 76 ? -17.014 -38.815 47.981 1.00 34.53 76 ALA A CA 1
ATOM 545 C C . ALA A 1 76 ? -17.753 -37.637 48.642 1.00 34.53 76 ALA A C 1
ATOM 547 O O . ALA A 1 76 ? -18.984 -37.616 48.653 1.00 34.53 76 ALA A O 1
ATOM 548 N N . LYS A 1 77 ? -17.041 -36.643 49.192 1.00 32.06 77 LYS A N 1
ATOM 549 C CA . LYS A 1 77 ? -17.692 -35.485 49.819 1.00 32.06 77 LYS A CA 1
ATOM 550 C C . LYS A 1 77 ? -16.835 -34.217 49.800 1.00 32.06 77 LYS A C 1
ATOM 552 O O . LYS A 1 77 ? -16.468 -33.700 50.842 1.00 32.06 77 LYS A O 1
ATOM 557 N N . GLU A 1 78 ? -16.624 -33.663 48.613 1.00 31.39 78 GLU A N 1
ATOM 558 C CA . GLU A 1 78 ? -16.564 -32.204 48.472 1.00 31.39 78 GLU A CA 1
ATOM 559 C C . GLU A 1 78 ? -17.629 -31.773 47.454 1.00 31.39 78 GLU A C 1
ATOM 561 O O . GLU A 1 78 ? -17.358 -31.680 46.256 1.00 31.39 78 GLU A O 1
ATOM 566 N N . PRO A 1 79 ? -18.879 -31.532 47.899 1.00 34.47 79 PRO A N 1
ATOM 567 C CA . PRO A 1 79 ? -19.734 -30.594 47.191 1.00 34.47 79 PRO A CA 1
ATOM 568 C C . PRO A 1 79 ? -18.959 -29.280 47.191 1.00 34.47 79 PRO A C 1
ATOM 570 O O . PRO A 1 79 ? -18.565 -28.823 48.266 1.00 34.47 79 PRO A O 1
ATOM 573 N N . GLY A 1 80 ? -18.673 -28.746 46.000 1.00 38.38 80 GLY A N 1
ATOM 574 C CA . GLY A 1 80 ? -17.865 -27.544 45.833 1.00 38.38 80 GLY A CA 1
ATOM 575 C C . GLY A 1 80 ? -18.230 -26.516 46.891 1.00 38.38 80 GLY A C 1
ATOM 576 O O . GLY A 1 80 ? -19.415 -26.239 47.090 1.00 38.38 80 GLY A O 1
ATOM 577 N N . SER A 1 81 ? -17.224 -26.014 47.609 1.00 38.94 81 SER A N 1
ATOM 578 C CA . SER A 1 81 ? -17.395 -24.872 48.490 1.00 38.94 81 SER A CA 1
ATOM 579 C C . SER A 1 81 ? -17.936 -23.737 47.631 1.00 38.94 81 SER A C 1
ATOM 581 O O . SER A 1 81 ? -17.184 -23.042 46.949 1.00 38.94 81 SER A O 1
ATOM 583 N N . GLY A 1 82 ? -19.260 -23.626 47.605 1.00 44.06 82 GLY A N 1
ATOM 584 C CA . GLY A 1 82 ? -19.997 -22.533 47.019 1.00 44.06 82 GLY A CA 1
ATOM 585 C C . GLY A 1 82 ? -19.705 -21.312 47.860 1.00 44.06 82 GLY A C 1
ATOM 586 O O . GLY A 1 82 ? -20.501 -20.913 48.702 1.00 44.06 82 GLY A O 1
ATOM 587 N N . THR A 1 83 ? -18.532 -20.722 47.660 1.00 49.88 83 THR A N 1
ATOM 588 C CA . THR A 1 83 ? -18.460 -19.284 47.784 1.00 49.88 83 THR A CA 1
ATOM 589 C C . THR A 1 83 ? -19.419 -18.759 46.734 1.00 49.88 83 THR A C 1
ATOM 591 O O . THR A 1 83 ? -19.225 -19.007 45.548 1.00 49.88 83 THR A O 1
ATOM 594 N N . ASP A 1 84 ? -20.427 -18.014 47.168 1.00 57.94 84 ASP A N 1
ATOM 595 C CA . ASP A 1 84 ? -21.319 -17.202 46.330 1.00 57.94 84 ASP A CA 1
ATOM 596 C C . ASP A 1 84 ? -20.545 -16.152 45.490 1.00 57.94 84 ASP A C 1
ATOM 598 O O . ASP A 1 84 ? -21.133 -15.279 44.871 1.00 57.94 84 ASP A O 1
ATOM 602 N N . ALA A 1 85 ? -19.207 -16.216 45.497 1.00 68.88 85 ALA A N 1
ATOM 603 C CA . ALA A 1 85 ? -18.285 -15.329 44.826 1.00 68.88 85 ALA A CA 1
ATOM 604 C C . ALA A 1 85 ? -18.022 -15.780 43.376 1.00 68.88 85 ALA A C 1
ATOM 606 O O . ALA A 1 85 ? -17.865 -16.980 43.118 1.00 68.88 85 ALA A O 1
ATOM 607 N N . PRO A 1 86 ? -17.903 -14.825 42.438 1.00 82.44 86 PRO A N 1
ATOM 608 C CA . PRO A 1 86 ? -17.545 -15.105 41.053 1.00 82.44 86 PRO A CA 1
ATOM 609 C C . PRO A 1 86 ? -16.235 -15.887 40.944 1.00 82.44 86 PRO A C 1
ATOM 611 O O . PRO A 1 86 ? -15.258 -15.602 41.641 1.00 82.44 86 PRO A O 1
ATOM 614 N N . VAL A 1 87 ? -16.167 -16.808 39.980 1.00 86.50 87 VAL A N 1
ATOM 615 C CA . VAL A 1 87 ? -14.888 -17.406 39.584 1.00 86.50 87 VAL A CA 1
ATOM 616 C C . VAL A 1 87 ? -14.003 -16.309 38.996 1.00 86.50 87 VAL A C 1
ATOM 618 O O . VAL A 1 87 ? -14.412 -15.623 38.062 1.00 86.50 87 VAL A O 1
ATOM 621 N N . GLN A 1 88 ? -12.791 -16.146 39.521 1.00 90.50 88 GLN A N 1
ATOM 622 C CA . GLN A 1 88 ? -11.850 -15.140 39.033 1.00 90.50 88 GLN A CA 1
ATOM 623 C C . GLN A 1 88 ? -10.957 -15.702 37.928 1.00 90.50 88 GLN A C 1
ATOM 625 O O . GLN A 1 88 ? -10.316 -16.740 38.099 1.00 90.50 88 GLN A O 1
ATOM 630 N N . GLU A 1 89 ? -10.872 -14.982 36.815 1.00 93.19 89 GLU A N 1
ATOM 631 C CA . GLU A 1 89 ? -9.934 -15.245 35.726 1.00 93.19 89 GLU A CA 1
ATOM 632 C C . GLU A 1 89 ? -9.038 -14.034 35.487 1.00 93.19 89 GLU A C 1
ATOM 634 O O . GLU A 1 89 ? -9.517 -12.908 35.395 1.00 93.19 89 GLU A O 1
ATOM 639 N N . ALA A 1 90 ? -7.735 -14.259 35.336 1.00 91.50 90 ALA A N 1
ATOM 640 C CA . ALA A 1 90 ? -6.786 -13.228 34.941 1.00 91.50 90 ALA A CA 1
ATOM 641 C C . ALA A 1 90 ? -6.563 -13.259 33.429 1.00 91.50 90 ALA A C 1
ATOM 643 O O . ALA A 1 90 ? -6.071 -14.246 32.883 1.00 91.50 90 ALA A O 1
ATOM 644 N N . TYR A 1 91 ? -6.884 -12.156 32.755 1.00 91.88 91 TYR A N 1
ATOM 645 C CA . TYR A 1 91 ? -6.506 -11.937 31.366 1.00 91.88 91 TYR A CA 1
ATOM 646 C C . TYR A 1 91 ? -5.140 -11.263 31.290 1.00 91.88 91 TYR A C 1
ATOM 648 O O . TYR A 1 91 ? -4.985 -10.084 31.627 1.00 91.88 91 TYR A O 1
ATOM 656 N N . VAL A 1 92 ? -4.159 -12.020 30.807 1.00 88.19 92 VAL A N 1
ATOM 657 C CA . VAL A 1 92 ? -2.788 -11.552 30.624 1.00 88.19 92 VAL A CA 1
ATOM 658 C C . VAL A 1 92 ? -2.552 -11.234 29.158 1.00 88.19 92 VAL A C 1
ATOM 660 O O . VAL A 1 92 ? -2.748 -12.079 28.284 1.00 88.19 92 VAL A O 1
ATOM 663 N N . TRP A 1 93 ? -2.145 -9.991 28.894 1.00 87.38 93 TRP A N 1
ATOM 664 C CA . TRP A 1 93 ? -2.049 -9.425 27.544 1.00 87.38 93 TRP A CA 1
ATOM 665 C C . TRP A 1 93 ? -0.769 -8.619 27.299 1.00 87.38 93 TRP A C 1
ATOM 667 O O . TRP A 1 93 ? -0.611 -8.017 26.237 1.00 87.38 93 TRP A O 1
ATOM 677 N N . CYS A 1 94 ? 0.160 -8.597 28.258 1.00 78.25 94 CYS A N 1
ATOM 678 C CA . CYS A 1 94 ? 1.399 -7.819 28.186 1.00 78.25 94 CYS A CA 1
ATOM 679 C C . CYS A 1 94 ? 2.235 -8.125 26.936 1.00 78.25 94 CYS A C 1
ATOM 681 O O . CYS A 1 94 ? 2.712 -7.199 26.279 1.00 78.25 94 CYS A O 1
ATOM 683 N N . ASN A 1 95 ? 2.297 -9.392 26.522 1.00 76.69 95 ASN A N 1
ATOM 684 C CA . ASN A 1 95 ? 3.011 -9.815 25.320 1.00 76.69 95 ASN A CA 1
ATOM 685 C C . ASN A 1 95 ? 2.358 -9.328 24.010 1.00 76.69 95 ASN A C 1
ATOM 687 O O . ASN A 1 95 ? 2.957 -9.479 22.947 1.00 76.69 95 ASN A O 1
ATOM 691 N N . LEU A 1 96 ? 1.194 -8.661 24.039 1.00 74.50 96 LEU A N 1
ATOM 692 C CA . LEU A 1 96 ? 0.675 -7.894 22.895 1.00 74.50 96 LEU A CA 1
ATOM 693 C C . LEU A 1 96 ? 1.358 -6.523 22.749 1.00 74.50 96 LEU A C 1
ATOM 695 O O . LEU A 1 96 ? 1.489 -6.025 21.633 1.00 74.50 96 LEU A O 1
ATOM 699 N N . THR A 1 97 ? 1.834 -5.911 23.841 1.00 64.19 97 THR A N 1
ATOM 700 C CA . THR A 1 97 ? 2.349 -4.523 23.873 1.00 64.19 97 THR A CA 1
ATOM 701 C C . THR A 1 97 ? 3.841 -4.398 24.147 1.00 64.19 97 THR A C 1
ATOM 703 O O . THR A 1 97 ? 4.474 -3.507 23.585 1.00 64.19 97 THR A O 1
ATOM 706 N N . SER A 1 98 ? 4.437 -5.342 24.872 1.00 61.53 98 SER A N 1
ATOM 707 C CA . SER A 1 98 ? 5.886 -5.486 25.058 1.00 61.53 98 SER A CA 1
ATOM 708 C C . SER A 1 98 ? 6.386 -6.757 24.357 1.00 61.53 98 SER A C 1
ATOM 710 O O . SER A 1 98 ? 5.678 -7.760 24.306 1.00 61.53 98 SER A O 1
ATOM 712 N N . GLY A 1 99 ? 7.554 -6.702 23.702 1.00 61.34 99 GLY A N 1
ATOM 713 C CA . GLY A 1 99 ? 8.118 -7.854 22.991 1.00 61.34 99 GLY A CA 1
ATOM 714 C C . GLY A 1 99 ? 9.168 -7.522 21.926 1.00 61.34 99 GLY A C 1
ATOM 715 O O . GLY A 1 99 ? 9.566 -6.374 21.757 1.00 61.34 99 GLY A O 1
ATOM 716 N N . ASP A 1 100 ? 9.566 -8.584 21.227 1.00 65.88 100 ASP A N 1
ATOM 717 C CA . ASP A 1 100 ? 10.704 -8.768 20.316 1.00 65.88 100 ASP A CA 1
ATOM 718 C C . ASP A 1 100 ? 11.070 -7.597 19.369 1.00 65.88 100 ASP A C 1
ATOM 720 O O . ASP A 1 100 ? 10.204 -6.892 18.844 1.00 65.88 100 ASP A O 1
ATOM 724 N N . ALA A 1 101 ? 12.372 -7.426 19.090 1.00 62.97 101 ALA A N 1
ATOM 725 C CA . ALA A 1 101 ? 12.928 -6.334 18.271 1.00 62.97 101 ALA A CA 1
ATOM 726 C C . ALA A 1 101 ? 12.371 -6.307 16.834 1.00 62.97 101 ALA A C 1
ATOM 728 O O . ALA A 1 101 ? 12.315 -5.254 16.192 1.00 62.97 101 ALA A O 1
ATOM 729 N N . SER A 1 102 ? 11.863 -7.451 16.360 1.00 67.81 102 SER A N 1
ATOM 730 C CA . SER A 1 102 ? 11.101 -7.589 15.116 1.00 67.81 102 SER A CA 1
ATOM 731 C C . SER A 1 102 ? 9.888 -6.649 15.035 1.00 67.81 102 SER A C 1
ATOM 733 O O . SER A 1 102 ? 9.415 -6.352 13.937 1.00 67.81 102 SER A O 1
ATOM 735 N N . ARG A 1 103 ? 9.425 -6.082 16.161 1.00 69.06 103 ARG A N 1
ATOM 736 C CA . ARG A 1 103 ? 8.354 -5.081 16.175 1.00 69.06 103 ARG A CA 1
ATOM 737 C C . ARG A 1 103 ? 8.702 -3.776 15.466 1.00 69.06 103 ARG A C 1
ATOM 739 O O . ARG A 1 103 ? 7.797 -3.131 14.943 1.00 69.06 103 ARG A O 1
ATOM 746 N N . ALA A 1 104 ? 9.982 -3.407 15.387 1.00 66.06 104 ALA A N 1
ATOM 747 C CA . ALA A 1 104 ? 10.416 -2.221 14.647 1.00 66.06 104 ALA A CA 1
ATOM 748 C C . ALA A 1 104 ? 10.049 -2.306 13.153 1.00 66.06 104 ALA A C 1
ATOM 750 O O . ALA A 1 104 ? 9.745 -1.289 12.528 1.00 66.06 104 ALA A O 1
ATOM 751 N N . LEU A 1 105 ? 9.976 -3.522 12.594 1.00 74.69 105 LEU A N 1
ATOM 752 C CA . LEU A 1 105 ? 9.567 -3.750 11.206 1.00 74.69 105 LEU A CA 1
ATOM 753 C C . LEU A 1 105 ? 8.098 -3.364 10.947 1.00 74.69 105 LEU A C 1
ATOM 755 O O . LEU A 1 105 ? 7.743 -3.074 9.804 1.00 74.69 105 LEU A O 1
ATOM 759 N N . TRP A 1 106 ? 7.247 -3.271 11.981 1.00 74.06 106 TRP A N 1
ATOM 760 C CA . TRP A 1 106 ? 5.867 -2.783 11.832 1.00 74.06 106 TRP A CA 1
ATOM 761 C C . TRP A 1 106 ? 5.784 -1.308 11.448 1.00 74.06 106 TRP A C 1
ATOM 763 O O . TRP A 1 106 ? 4.748 -0.894 10.929 1.00 74.06 106 TRP A O 1
ATOM 773 N N . LEU A 1 107 ? 6.850 -0.518 11.627 1.00 82.38 107 LEU A N 1
ATOM 774 C CA . LEU A 1 107 ? 6.865 0.882 11.193 1.00 82.38 107 LEU A CA 1
ATOM 775 C C . LEU A 1 107 ? 6.632 1.019 9.680 1.00 82.38 107 LEU A C 1
ATOM 777 O O . LEU A 1 107 ? 5.981 1.970 9.253 1.00 82.38 107 LEU A O 1
ATOM 781 N N . LEU A 1 108 ? 7.051 0.032 8.878 1.00 82.69 108 LEU A N 1
ATOM 782 C CA . LEU A 1 108 ? 6.749 -0.024 7.440 1.00 82.69 108 LEU A CA 1
ATOM 783 C C . LEU A 1 108 ? 5.244 -0.168 7.160 1.00 82.69 108 LEU A C 1
ATOM 785 O O . LEU A 1 108 ? 4.749 0.265 6.121 1.00 82.69 108 LEU A O 1
ATOM 789 N N . LEU A 1 109 ? 4.504 -0.762 8.096 1.00 90.00 109 LEU A N 1
ATOM 790 C CA . LEU A 1 109 ? 3.059 -0.962 8.021 1.00 90.00 109 LEU A CA 1
ATOM 791 C C . LEU A 1 109 ? 2.274 0.084 8.827 1.00 90.00 109 LEU A C 1
ATOM 793 O O . LEU A 1 109 ? 1.044 0.006 8.892 1.00 90.00 109 LEU A O 1
ATOM 797 N N . LEU A 1 110 ? 2.947 1.097 9.383 1.00 91.25 110 LEU A N 1
ATOM 798 C CA . LEU A 1 110 ? 2.325 2.166 10.163 1.00 91.25 110 LEU A CA 1
ATOM 799 C C . LEU A 1 110 ? 1.159 2.855 9.424 1.00 91.25 110 LEU A C 1
ATOM 801 O O . LEU A 1 110 ? 0.109 3.022 10.049 1.00 91.25 110 LEU A O 1
ATOM 805 N N . PRO A 1 111 ? 1.239 3.182 8.114 1.00 94.88 111 PRO A N 1
ATOM 806 C CA . PRO A 1 111 ? 0.093 3.736 7.388 1.00 94.88 111 PRO A CA 1
ATOM 807 C C . PRO A 1 111 ? -1.162 2.849 7.466 1.00 94.88 111 PRO A C 1
ATOM 809 O O . PRO A 1 111 ? -2.275 3.346 7.650 1.00 94.88 111 PRO A O 1
ATOM 812 N N . PHE A 1 112 ? -0.994 1.523 7.400 1.00 94.38 112 PHE A N 1
ATOM 813 C CA . PHE A 1 112 ? -2.098 0.563 7.511 1.00 94.38 112 PHE A CA 1
ATOM 814 C C . PHE A 1 112 ? -2.656 0.486 8.934 1.00 94.38 112 PHE A C 1
ATOM 816 O O . PHE A 1 112 ? -3.868 0.379 9.128 1.00 94.38 112 PHE A O 1
ATOM 823 N N . MET A 1 113 ? -1.788 0.573 9.943 1.00 92.25 113 MET A N 1
ATOM 824 C CA . MET A 1 113 ? -2.217 0.626 11.341 1.00 92.25 113 MET A CA 1
ATOM 825 C C . MET A 1 113 ? -3.065 1.876 11.602 1.00 92.25 113 MET A C 1
ATOM 827 O O . MET A 1 113 ? -4.141 1.781 12.191 1.00 92.25 113 MET A O 1
ATOM 831 N N . VAL A 1 114 ? -2.631 3.034 11.097 1.00 94.69 114 VAL A N 1
ATOM 832 C CA . VAL A 1 114 ? -3.338 4.309 11.273 1.00 94.69 114 VAL A CA 1
ATOM 833 C C . VAL A 1 114 ? -4.684 4.313 10.540 1.00 94.69 114 VAL A C 1
ATOM 835 O O . VAL A 1 114 ? -5.692 4.701 11.131 1.00 94.69 114 VAL A O 1
ATOM 838 N N . VAL A 1 115 ? -4.761 3.833 9.290 1.00 95.50 115 VAL A N 1
ATOM 839 C CA . VAL A 1 115 ? -6.049 3.797 8.565 1.00 95.50 115 VAL A CA 1
ATOM 840 C C . VAL A 1 115 ? -7.051 2.830 9.207 1.00 95.50 115 VAL A C 1
ATOM 842 O O . VAL A 1 115 ? -8.258 3.075 9.163 1.00 95.50 115 VAL A O 1
ATOM 845 N N . ASN A 1 116 ? -6.586 1.762 9.866 1.00 92.19 116 ASN A N 1
ATOM 846 C CA . ASN A 1 116 ? -7.467 0.850 10.600 1.00 92.19 116 ASN A CA 1
ATOM 847 C C . ASN A 1 116 ? -8.198 1.552 11.757 1.00 92.19 116 ASN A C 1
ATOM 849 O O . ASN A 1 116 ? -9.361 1.232 12.027 1.00 92.19 116 ASN A O 1
ATOM 853 N N . LEU A 1 117 ? -7.580 2.556 12.392 1.00 93.69 117 LEU A N 1
ATOM 854 C CA . LEU A 1 117 ? -8.230 3.372 13.426 1.00 93.69 117 LEU A CA 1
ATOM 855 C C . LEU A 1 117 ? -9.421 4.157 12.866 1.00 93.69 117 LEU A C 1
ATOM 857 O O . LEU A 1 117 ? -10.446 4.288 13.540 1.00 93.69 117 LEU A O 1
ATOM 861 N N . ALA A 1 118 ? -9.350 4.598 11.604 1.00 94.69 118 ALA A N 1
ATOM 862 C CA . ALA A 1 118 ? -10.419 5.364 10.968 1.00 94.69 118 ALA A CA 1
ATOM 863 C C . ALA A 1 118 ? -11.756 4.604 10.942 1.00 94.69 118 ALA A C 1
ATOM 865 O O . ALA A 1 118 ? -12.823 5.221 11.000 1.00 94.69 118 ALA A O 1
ATOM 866 N N . HIS A 1 119 ? -11.733 3.265 10.899 1.00 90.38 119 HIS A N 1
ATOM 867 C CA . HIS A 1 119 ? -12.950 2.456 10.984 1.00 90.38 119 HIS A CA 1
ATOM 868 C C . HIS A 1 119 ? -13.678 2.630 12.326 1.00 90.38 119 HIS A C 1
ATOM 870 O O . HIS A 1 119 ? -14.908 2.751 12.352 1.00 90.38 119 HIS A O 1
ATOM 876 N N 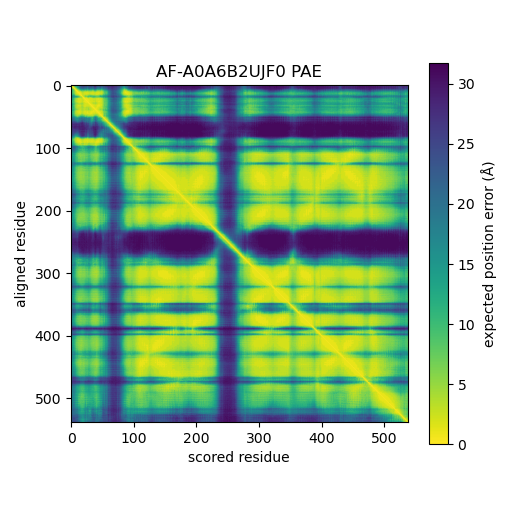. TRP A 1 120 ? -12.915 2.643 13.420 1.00 89.69 120 TRP A N 1
ATOM 877 C CA . TRP A 1 120 ? -13.412 2.717 14.794 1.00 89.69 120 TRP A CA 1
ATOM 878 C C . TRP A 1 120 ? -13.781 4.139 15.213 1.00 89.69 120 TRP A C 1
ATOM 880 O O . TRP A 1 120 ? -14.684 4.323 16.021 1.00 89.69 120 TRP A O 1
ATOM 890 N N . MET A 1 121 ? -13.167 5.147 14.593 1.00 93.00 121 MET A N 1
ATOM 891 C CA . MET A 1 121 ? -13.480 6.567 14.807 1.00 93.00 121 MET A CA 1
ATOM 892 C C . MET A 1 121 ? -14.724 7.054 14.044 1.00 93.00 121 MET A C 1
ATOM 894 O O . MET A 1 121 ? -15.000 8.254 14.002 1.00 93.00 121 MET A O 1
ATOM 898 N N . ARG A 1 122 ? -15.482 6.145 13.417 1.00 92.50 122 ARG A N 1
ATOM 899 C CA . ARG A 1 122 ? -16.721 6.483 12.709 1.00 92.50 122 ARG A CA 1
ATOM 900 C C . ARG A 1 122 ? -17.741 7.106 13.680 1.00 92.50 122 ARG A C 1
ATOM 902 O O . ARG A 1 122 ? -18.028 6.494 14.710 1.00 92.50 122 ARG A O 1
ATOM 909 N N . PRO A 1 123 ? -18.390 8.230 13.322 1.00 91.25 123 PRO A N 1
ATOM 910 C CA . PRO A 1 123 ? -19.459 8.806 14.133 1.00 91.25 123 PRO A CA 1
ATOM 911 C C . PRO A 1 123 ? -20.617 7.829 14.371 1.00 91.25 123 PRO A C 1
ATOM 913 O O . PRO A 1 123 ? -20.914 6.960 13.537 1.00 91.25 123 PRO A O 1
ATOM 916 N N . ARG A 1 124 ? -21.312 7.996 15.502 1.00 86.00 124 ARG A N 1
ATOM 917 C CA . ARG A 1 124 ? -22.559 7.270 15.767 1.00 86.00 124 ARG A CA 1
ATOM 918 C C . ARG A 1 124 ? -23.587 7.585 14.681 1.00 86.00 124 ARG A C 1
ATOM 920 O O . ARG A 1 124 ? -23.642 8.684 14.144 1.00 86.00 124 ARG A O 1
ATOM 927 N N . ALA A 1 125 ? -24.392 6.585 14.334 1.00 79.25 125 ALA A N 1
ATOM 928 C CA . ALA A 1 125 ? -25.355 6.688 13.248 1.00 79.25 125 ALA A CA 1
ATOM 929 C C . ALA A 1 125 ? -26.664 5.995 13.629 1.00 79.25 125 ALA A C 1
ATOM 931 O O . ALA A 1 125 ? -26.715 4.770 13.748 1.00 79.25 125 ALA A O 1
ATOM 932 N N . LEU A 1 126 ? -27.739 6.770 13.764 1.00 75.62 126 LEU A N 1
ATOM 933 C CA . LEU A 1 126 ? -29.092 6.246 13.933 1.00 75.62 126 LEU A CA 1
ATOM 934 C C . LEU A 1 126 ? -29.774 6.168 12.561 1.00 75.62 126 LEU A C 1
ATOM 936 O O . LEU A 1 126 ? -29.780 7.133 11.804 1.00 75.62 126 LEU A O 1
ATOM 940 N N . ARG A 1 127 ? -30.334 5.002 12.209 1.00 78.69 127 ARG A N 1
ATOM 941 C CA . ARG A 1 127 ? -31.170 4.793 11.002 1.00 78.69 127 ARG A CA 1
ATOM 942 C C . ARG A 1 127 ? -30.534 5.190 9.643 1.00 78.69 127 ARG A C 1
ATOM 944 O O . ARG A 1 127 ? -31.252 5.406 8.673 1.00 78.69 127 ARG A O 1
ATOM 951 N N . ARG A 1 128 ? -29.196 5.208 9.512 1.00 85.50 128 ARG A N 1
ATOM 952 C CA . ARG A 1 128 ? -28.466 5.517 8.251 1.00 85.50 128 ARG A CA 1
ATOM 953 C C . ARG A 1 128 ? -27.579 4.356 7.744 1.00 85.50 128 ARG A C 1
ATOM 955 O O . ARG A 1 128 ? -26.374 4.532 7.549 1.00 85.50 128 ARG A O 1
ATOM 962 N N . PRO A 1 129 ? -28.129 3.154 7.476 1.00 87.19 129 PRO A N 1
ATOM 963 C CA . PRO A 1 129 ? -27.327 1.967 7.150 1.00 87.19 129 PRO A CA 1
ATOM 964 C C . PRO A 1 129 ? -26.507 2.101 5.855 1.00 87.19 129 PRO A C 1
ATOM 966 O O . PRO A 1 129 ? -25.437 1.496 5.743 1.00 87.19 129 PRO A O 1
ATOM 969 N N . ARG A 1 130 ? -26.982 2.892 4.882 1.00 89.81 130 ARG A N 1
ATOM 970 C CA . ARG A 1 130 ? -26.274 3.145 3.616 1.00 89.81 130 ARG A CA 1
ATOM 971 C C . ARG A 1 130 ? -25.013 3.985 3.829 1.00 89.81 130 ARG A C 1
ATOM 973 O O . ARG A 1 130 ? -23.947 3.557 3.406 1.00 89.81 130 ARG A O 1
ATOM 980 N N . LEU A 1 131 ? -25.107 5.099 4.562 1.00 91.62 131 LEU A N 1
ATOM 981 C CA . LEU A 1 131 ? -23.953 5.962 4.862 1.00 91.62 131 LEU A CA 1
ATOM 982 C C . LEU A 1 131 ? -22.898 5.242 5.705 1.00 91.62 131 LEU A C 1
ATOM 984 O O . LEU A 1 131 ? -21.716 5.337 5.404 1.00 91.62 131 LEU A O 1
ATOM 988 N N . VAL A 1 132 ? -23.311 4.447 6.699 1.00 91.06 132 VAL A N 1
ATOM 989 C CA . VAL A 1 132 ? -22.378 3.611 7.481 1.00 91.06 132 VAL A CA 1
ATOM 990 C C . VAL A 1 132 ? -21.631 2.622 6.584 1.00 91.06 132 VAL A C 1
ATOM 992 O O . VAL A 1 132 ? -20.430 2.407 6.740 1.00 91.06 132 VAL A O 1
ATOM 995 N N . SER A 1 133 ? -22.336 2.022 5.622 1.00 90.06 133 SER A N 1
ATOM 996 C CA . SER A 1 133 ? -21.723 1.084 4.677 1.00 90.06 133 SER A CA 1
ATOM 997 C C . SER A 1 133 ? -20.761 1.783 3.727 1.00 90.06 133 SER A C 1
ATOM 999 O O . SER A 1 133 ? -19.690 1.243 3.461 1.00 90.06 133 SER A O 1
ATOM 1001 N N . PHE A 1 134 ? -21.134 2.971 3.253 1.00 94.06 134 PHE A N 1
ATOM 1002 C CA . PHE A 1 134 ? -20.320 3.778 2.356 1.00 94.06 134 PHE A CA 1
ATOM 1003 C C . PHE A 1 134 ? -19.056 4.295 3.051 1.00 94.06 134 PHE A C 1
ATOM 1005 O O . PHE A 1 134 ? -17.969 4.103 2.521 1.00 94.06 134 PHE A O 1
ATOM 1012 N N . TYR A 1 135 ? -19.161 4.791 4.290 1.00 95.19 135 TYR A N 1
ATOM 1013 C CA . TYR A 1 135 ? -18.009 5.110 5.142 1.00 95.19 135 TYR A CA 1
ATOM 1014 C C . TYR A 1 135 ? -17.050 3.918 5.244 1.00 95.19 135 TYR A C 1
ATOM 1016 O O . TYR A 1 135 ? -15.853 4.036 5.001 1.00 95.19 135 TYR A O 1
ATOM 1024 N N . GLY A 1 136 ? -17.586 2.733 5.557 1.00 93.50 136 GLY A N 1
ATOM 1025 C CA . GLY A 1 136 ? -16.782 1.518 5.640 1.00 93.50 136 GLY A CA 1
ATOM 1026 C C . GLY A 1 136 ? -16.131 1.128 4.310 1.00 93.50 136 GLY A C 1
ATOM 1027 O O . GLY A 1 136 ? -15.032 0.587 4.328 1.00 93.50 136 GLY A O 1
ATOM 1028 N N . ALA A 1 137 ? -16.783 1.375 3.170 1.00 95.44 137 ALA A N 1
ATOM 1029 C CA . ALA A 1 137 ? -16.202 1.132 1.850 1.00 95.44 137 ALA A CA 1
ATOM 1030 C C . ALA A 1 137 ? -15.059 2.111 1.548 1.00 95.44 137 ALA A C 1
ATOM 1032 O O . ALA A 1 137 ? -13.999 1.664 1.128 1.00 95.44 137 ALA A O 1
ATOM 1033 N N . LEU A 1 138 ? -15.236 3.402 1.844 1.00 97.38 138 LEU A N 1
ATOM 1034 C CA . LEU A 1 138 ? -14.203 4.426 1.670 1.00 97.38 138 LEU A CA 1
ATOM 1035 C C . LEU A 1 138 ? -12.941 4.106 2.479 1.00 97.38 138 LEU A C 1
ATOM 1037 O O . LEU A 1 138 ? -11.856 4.092 1.912 1.00 97.38 138 LEU A O 1
ATOM 1041 N N . VAL A 1 139 ? -13.072 3.743 3.762 1.00 96.81 139 VAL A N 1
ATOM 1042 C CA . VAL A 1 139 ? -11.915 3.338 4.590 1.00 96.81 139 VAL A CA 1
ATOM 1043 C C . VAL A 1 139 ? -11.178 2.141 3.977 1.00 96.81 139 VAL A C 1
ATOM 1045 O O . VAL A 1 139 ? -9.952 2.132 3.921 1.00 96.81 139 VAL A O 1
ATOM 1048 N N . ARG A 1 140 ? -11.909 1.144 3.461 1.00 96.50 140 ARG A N 1
ATOM 1049 C CA . ARG A 1 140 ? -11.296 -0.021 2.802 1.00 96.50 140 ARG A CA 1
ATOM 1050 C C . ARG A 1 140 ? -10.616 0.337 1.475 1.00 96.50 140 ARG A C 1
ATOM 1052 O O . ARG A 1 140 ? -9.571 -0.228 1.180 1.00 96.50 140 ARG A O 1
ATOM 1059 N N . LEU A 1 141 ? -11.169 1.272 0.699 1.00 97.94 141 LEU A N 1
ATOM 1060 C CA . LEU A 1 141 ? -10.545 1.775 -0.531 1.00 97.94 141 LEU A CA 1
ATOM 1061 C C . LEU A 1 141 ? -9.272 2.577 -0.249 1.00 97.94 141 LEU A C 1
ATOM 1063 O O . LEU A 1 141 ? -8.311 2.458 -1.001 1.00 97.94 141 LEU A O 1
ATOM 1067 N N . ILE A 1 142 ? -9.235 3.340 0.845 1.00 98.44 142 ILE A N 1
ATOM 1068 C CA . ILE A 1 142 ? -8.010 4.011 1.301 1.00 98.44 142 ILE A CA 1
ATOM 1069 C C . ILE A 1 142 ? -6.965 2.967 1.718 1.00 98.44 142 ILE A C 1
ATOM 1071 O O . ILE A 1 142 ? -5.809 3.059 1.322 1.00 98.44 142 ILE A O 1
ATOM 1075 N N . GLY A 1 143 ? -7.367 1.915 2.437 1.00 97.56 143 GLY A N 1
ATOM 1076 C CA . GLY A 1 143 ? -6.475 0.786 2.721 1.00 97.56 143 GLY A CA 1
ATOM 1077 C C . GLY A 1 143 ? -5.932 0.124 1.447 1.00 97.56 143 GLY A C 1
ATOM 1078 O O . GLY A 1 143 ? -4.741 -0.167 1.361 1.00 97.56 143 GLY A O 1
ATOM 1079 N N . LEU A 1 144 ? -6.782 -0.091 0.438 1.00 98.06 144 LEU A N 1
ATOM 1080 C CA . LEU A 1 144 ? -6.377 -0.652 -0.854 1.00 98.06 144 LEU A CA 1
ATOM 1081 C C . LEU A 1 144 ? -5.382 0.259 -1.583 1.00 98.06 144 LEU A C 1
ATOM 1083 O O . LEU A 1 144 ? -4.382 -0.232 -2.104 1.00 98.06 144 LEU A O 1
ATOM 1087 N N . SER A 1 145 ? -5.624 1.573 -1.602 1.00 98.38 145 SER A N 1
ATOM 1088 C CA . SER A 1 145 ? -4.725 2.523 -2.261 1.00 98.38 145 SER A CA 1
ATOM 1089 C C . SER A 1 145 ? -3.356 2.587 -1.582 1.00 98.38 145 SER A C 1
ATOM 1091 O O . SER A 1 145 ? -2.358 2.717 -2.280 1.00 98.38 145 SER A O 1
ATOM 1093 N N . LEU A 1 146 ? -3.279 2.408 -0.258 1.00 98.00 146 LEU A N 1
ATOM 1094 C CA . LEU A 1 146 ? -2.007 2.267 0.460 1.00 98.00 146 LEU A CA 1
ATOM 1095 C C . LEU A 1 146 ? -1.245 0.996 0.055 1.00 98.00 146 LEU A C 1
ATOM 1097 O O . LEU A 1 146 ? -0.023 1.029 -0.045 1.00 98.00 146 LEU A O 1
ATOM 1101 N N . THR A 1 147 ? -1.934 -0.117 -0.225 1.00 97.62 147 THR A N 1
ATOM 1102 C CA . THR A 1 147 ? -1.285 -1.325 -0.771 1.00 97.62 147 THR A CA 1
ATOM 1103 C C . THR A 1 147 ? -0.736 -1.085 -2.166 1.00 97.62 147 THR A C 1
ATOM 1105 O O . THR A 1 147 ? 0.400 -1.467 -2.437 1.00 97.62 147 THR A O 1
ATOM 1108 N N . VAL A 1 148 ? -1.512 -0.432 -3.035 1.00 98.06 148 VAL A N 1
ATOM 1109 C CA . VAL A 1 148 ? -1.035 -0.078 -4.376 1.00 98.06 148 VAL A CA 1
ATOM 1110 C C . VAL A 1 148 ? 0.164 0.864 -4.279 1.00 98.06 148 VAL A C 1
ATOM 1112 O O . VAL A 1 148 ? 1.154 0.610 -4.949 1.00 98.06 148 VAL A O 1
ATOM 1115 N N . LEU A 1 149 ? 0.120 1.874 -3.405 1.00 97.31 149 LEU A N 1
ATOM 1116 C CA . LEU A 1 149 ? 1.225 2.808 -3.172 1.00 97.31 149 LEU A CA 1
ATOM 1117 C C . LEU A 1 149 ? 2.499 2.094 -2.698 1.00 97.31 149 LEU A C 1
ATOM 1119 O O . LEU A 1 149 ? 3.556 2.313 -3.275 1.00 97.31 149 LEU A O 1
ATOM 1123 N N . LEU A 1 150 ? 2.398 1.206 -1.703 1.00 96.56 150 LEU A N 1
ATOM 1124 C CA . LEU A 1 150 ? 3.543 0.451 -1.181 1.00 96.56 150 LEU A CA 1
ATOM 1125 C C . LEU A 1 150 ? 4.195 -0.430 -2.259 1.00 96.56 150 LEU A C 1
ATOM 1127 O O . LEU A 1 150 ? 5.416 -0.465 -2.383 1.00 96.56 150 LEU A O 1
ATOM 1131 N N . VAL A 1 151 ? 3.392 -1.152 -3.043 1.00 97.88 151 VAL A N 1
ATOM 1132 C CA . VAL A 1 151 ? 3.926 -2.021 -4.104 1.00 97.88 151 VAL A CA 1
ATOM 1133 C C . VAL A 1 151 ? 4.450 -1.194 -5.278 1.00 97.88 151 VAL A C 1
ATOM 1135 O O . VAL A 1 151 ? 5.482 -1.543 -5.847 1.00 97.88 151 VAL A O 1
ATOM 1138 N N . ALA A 1 152 ? 3.797 -0.076 -5.607 1.00 96.75 152 ALA A N 1
ATOM 1139 C CA . ALA A 1 152 ? 4.281 0.871 -6.605 1.00 96.75 152 ALA A CA 1
ATOM 1140 C C . ALA A 1 152 ? 5.626 1.481 -6.191 1.00 96.75 152 ALA A C 1
ATOM 1142 O O . ALA A 1 152 ? 6.500 1.591 -7.035 1.00 96.75 152 ALA A O 1
ATOM 1143 N N . ALA A 1 153 ? 5.840 1.781 -4.906 1.00 95.75 153 ALA A N 1
ATOM 1144 C CA . ALA A 1 153 ? 7.132 2.231 -4.379 1.00 95.75 153 ALA A CA 1
ATOM 1145 C C . ALA A 1 153 ? 8.250 1.200 -4.608 1.00 95.75 153 ALA A C 1
ATOM 1147 O O . ALA A 1 153 ? 9.360 1.542 -5.006 1.00 95.75 153 ALA A O 1
ATOM 1148 N N . ALA A 1 154 ? 7.958 -0.084 -4.383 1.00 97.06 154 ALA A N 1
ATOM 1149 C CA . ALA A 1 154 ? 8.912 -1.154 -4.662 1.00 97.06 154 ALA A CA 1
ATOM 1150 C C . ALA A 1 154 ? 9.166 -1.322 -6.171 1.00 97.06 154 ALA A C 1
ATOM 1152 O O . ALA A 1 154 ? 10.294 -1.605 -6.573 1.00 97.06 154 ALA A O 1
ATOM 1153 N N . CYS A 1 155 ? 8.138 -1.126 -7.006 1.00 97.25 155 CYS A N 1
ATOM 1154 C CA . CYS A 1 155 ? 8.286 -1.108 -8.462 1.00 97.25 155 CYS A CA 1
ATOM 1155 C C . CYS A 1 155 ? 9.131 0.082 -8.927 1.00 97.25 155 CYS A C 1
ATOM 1157 O O . CYS A 1 155 ? 9.998 -0.102 -9.763 1.00 97.25 155 CYS A O 1
ATOM 1159 N N . GLU A 1 156 ? 8.927 1.266 -8.363 1.00 96.19 156 GLU A N 1
ATOM 1160 C CA . GLU A 1 156 ? 9.712 2.468 -8.650 1.00 96.19 156 GLU A CA 1
ATOM 1161 C C . GLU A 1 156 ? 11.205 2.226 -8.400 1.00 96.19 156 GLU A C 1
ATOM 1163 O O . GLU A 1 156 ? 12.040 2.399 -9.282 1.00 96.19 156 GLU A O 1
ATOM 1168 N N . VAL A 1 157 ? 11.541 1.707 -7.219 1.00 96.44 157 VAL A N 1
ATOM 1169 C CA . VAL A 1 157 ? 12.928 1.404 -6.851 1.00 96.44 157 VAL A CA 1
ATOM 1170 C C . VAL A 1 157 ? 13.543 0.323 -7.748 1.00 96.44 157 VAL A C 1
ATOM 1172 O O . VAL A 1 157 ? 14.656 0.488 -8.254 1.00 96.44 157 VAL A O 1
ATOM 1175 N N . ALA A 1 158 ? 12.847 -0.801 -7.933 1.00 97.50 158 ALA A N 1
ATOM 1176 C CA . ALA A 1 158 ? 13.409 -1.959 -8.622 1.00 97.50 158 ALA A CA 1
ATOM 1177 C C . ALA A 1 158 ? 13.340 -1.832 -10.152 1.00 97.50 158 ALA A C 1
ATOM 1179 O O . ALA A 1 158 ? 14.336 -2.064 -10.835 1.00 97.50 158 ALA A O 1
ATOM 1180 N N . LEU A 1 159 ? 12.169 -1.486 -10.689 1.00 96.56 159 LEU A N 1
ATOM 1181 C CA . LEU A 1 159 ? 11.904 -1.439 -12.126 1.00 96.56 159 LEU A CA 1
ATOM 1182 C C . LEU A 1 159 ? 12.416 -0.143 -12.752 1.00 96.56 159 LEU A C 1
ATOM 1184 O O . LEU A 1 159 ? 13.142 -0.224 -13.737 1.00 96.56 159 LEU A O 1
ATOM 1188 N N . ASP A 1 160 ? 12.057 1.021 -12.201 1.00 95.38 160 ASP A N 1
ATOM 1189 C CA . ASP A 1 160 ? 12.422 2.311 -12.801 1.00 95.38 160 ASP A CA 1
ATOM 1190 C C . ASP A 1 160 ? 13.875 2.686 -12.473 1.00 95.38 160 ASP A C 1
ATOM 1192 O O . ASP A 1 160 ? 14.757 2.596 -13.327 1.00 95.38 160 ASP A O 1
ATOM 1196 N N . LEU A 1 161 ? 14.170 3.005 -11.212 1.00 94.81 161 LEU A N 1
ATOM 1197 C CA . LEU A 1 161 ? 15.482 3.534 -10.824 1.00 94.81 161 LEU A CA 1
ATOM 1198 C C . LEU A 1 161 ? 16.628 2.549 -11.102 1.00 94.81 161 LEU A C 1
ATOM 1200 O O . LEU A 1 161 ? 17.657 2.922 -11.667 1.00 94.81 161 LEU A O 1
ATOM 1204 N N . THR A 1 162 ? 16.455 1.278 -10.727 1.00 95.06 162 THR A N 1
ATOM 1205 C CA . THR A 1 162 ? 17.538 0.287 -10.816 1.00 95.06 162 THR A CA 1
ATOM 1206 C C . THR A 1 162 ? 17.643 -0.340 -12.208 1.00 95.06 162 THR A C 1
ATOM 1208 O O . THR A 1 162 ? 18.702 -0.284 -12.835 1.00 95.06 162 THR A O 1
ATOM 1211 N N . ALA A 1 163 ? 16.567 -0.964 -12.697 1.00 94.88 163 ALA A N 1
ATOM 1212 C CA . ALA A 1 163 ? 16.615 -1.784 -13.909 1.00 94.88 163 ALA A CA 1
ATOM 1213 C C . ALA A 1 163 ? 16.464 -0.986 -15.213 1.00 94.88 163 ALA A C 1
ATOM 1215 O O . ALA A 1 163 ? 17.057 -1.356 -16.233 1.00 94.88 163 ALA A O 1
ATOM 1216 N N . TRP A 1 164 ? 15.684 0.096 -15.200 1.00 93.75 164 TRP A N 1
ATOM 1217 C CA . TRP A 1 164 ? 15.432 0.914 -16.382 1.00 93.75 164 TRP A CA 1
ATOM 1218 C C . TRP A 1 164 ? 16.453 2.040 -16.535 1.00 93.75 164 TRP A C 1
ATOM 1220 O O . TRP A 1 164 ? 17.121 2.109 -17.570 1.00 93.75 164 TRP A O 1
ATOM 1230 N N . GLN A 1 165 ? 16.607 2.877 -15.504 1.00 93.88 165 GLN A N 1
ATOM 1231 C CA . GLN A 1 165 ? 17.492 4.040 -15.527 1.00 93.88 165 GLN A CA 1
ATOM 1232 C C . GLN A 1 165 ? 18.953 3.634 -15.289 1.00 93.88 165 GLN A C 1
ATOM 1234 O O . GLN A 1 165 ? 19.754 3.675 -16.219 1.00 93.88 165 GLN A O 1
ATOM 1239 N N . CYS A 1 166 ? 19.316 3.168 -14.087 1.00 92.81 166 CYS A N 1
ATOM 1240 C CA . CYS A 1 166 ? 20.728 2.957 -13.748 1.00 92.81 166 CYS A CA 1
ATOM 1241 C C . CYS A 1 166 ? 21.403 1.868 -14.589 1.00 92.81 166 CYS A C 1
ATOM 1243 O O . CYS A 1 166 ? 22.463 2.107 -15.160 1.00 92.81 166 CYS A O 1
ATOM 1245 N N . ALA A 1 167 ? 20.779 0.694 -14.742 1.00 92.62 167 ALA A N 1
ATOM 1246 C CA . ALA A 1 167 ? 21.319 -0.352 -15.615 1.00 92.62 167 ALA A CA 1
ATOM 1247 C C . ALA A 1 167 ? 21.322 0.059 -17.102 1.00 92.62 167 ALA A C 1
ATOM 1249 O O . ALA A 1 167 ? 22.093 -0.485 -17.888 1.00 92.62 167 ALA A O 1
ATOM 1250 N N . GLY A 1 168 ? 20.469 1.009 -17.503 1.00 90.38 168 GLY A N 1
ATOM 1251 C CA . GLY A 1 168 ? 20.437 1.565 -18.857 1.00 90.38 168 GLY A CA 1
ATOM 1252 C C . GLY A 1 168 ? 21.529 2.598 -19.137 1.00 90.38 168 GLY A C 1
ATOM 1253 O O . GLY A 1 168 ? 21.915 2.762 -20.295 1.00 90.38 168 GLY A O 1
ATOM 1254 N N . THR A 1 169 ? 22.059 3.252 -18.101 1.00 89.88 169 THR A N 1
ATOM 1255 C CA . THR A 1 169 ? 23.017 4.357 -18.218 1.00 89.88 169 THR A CA 1
ATOM 1256 C C . THR A 1 169 ? 24.443 3.910 -17.899 1.00 89.88 169 THR A C 1
ATOM 1258 O O . THR A 1 169 ? 24.724 3.435 -16.801 1.00 89.88 169 THR A O 1
ATOM 1261 N N . ALA A 1 170 ? 25.380 4.142 -18.827 1.00 88.44 170 ALA A N 1
ATOM 1262 C CA . ALA A 1 170 ? 26.793 3.780 -18.665 1.00 88.44 170 ALA A CA 1
ATOM 1263 C C . ALA A 1 170 ? 27.408 4.343 -17.372 1.00 88.44 170 ALA A C 1
ATOM 1265 O O . ALA A 1 170 ? 27.916 3.579 -16.560 1.00 88.44 170 ALA A O 1
ATOM 1266 N N . ALA A 1 171 ? 27.276 5.655 -17.153 1.00 87.44 171 ALA A N 1
ATOM 1267 C CA . ALA A 1 171 ? 27.850 6.348 -16.001 1.00 87.44 171 ALA A CA 1
ATOM 1268 C C . ALA A 1 171 ? 27.280 5.885 -14.645 1.00 87.44 171 ALA A C 1
ATOM 1270 O O . ALA A 1 171 ? 27.984 5.945 -13.645 1.00 87.44 171 ALA A O 1
ATOM 1271 N N . CYS A 1 172 ? 26.031 5.398 -14.593 1.00 88.88 172 CYS A N 1
ATOM 1272 C CA . CYS A 1 172 ? 25.463 4.855 -13.351 1.00 88.88 172 CYS A CA 1
ATOM 1273 C C . CYS A 1 172 ? 25.903 3.406 -13.097 1.00 88.88 172 CYS A C 1
ATOM 1275 O O . CYS A 1 172 ? 26.177 3.025 -11.958 1.00 88.88 172 CYS A O 1
ATOM 1277 N N . ALA A 1 173 ? 25.959 2.589 -14.154 1.00 89.25 173 ALA A N 1
ATOM 1278 C CA . ALA A 1 173 ? 26.365 1.189 -14.069 1.00 89.25 173 ALA A CA 1
ATOM 1279 C C . ALA A 1 173 ? 27.882 1.011 -13.866 1.00 89.25 173 ALA A C 1
ATOM 1281 O O . ALA A 1 173 ? 28.318 -0.031 -13.367 1.00 89.25 173 ALA A O 1
ATOM 1282 N N . GLU A 1 174 ? 28.690 2.004 -14.246 1.00 86.25 174 GLU A N 1
ATOM 1283 C CA . GLU A 1 174 ? 30.139 2.001 -14.056 1.00 86.25 174 GLU A CA 1
ATOM 1284 C C . GLU A 1 174 ? 30.504 1.831 -12.570 1.00 86.25 174 GLU A C 1
ATOM 1286 O O . GLU A 1 174 ? 29.910 2.429 -11.675 1.00 86.25 174 GLU A O 1
ATOM 1291 N N . GLY A 1 175 ? 31.448 0.931 -12.279 1.00 80.38 175 GLY A N 1
ATOM 1292 C CA . GLY A 1 175 ? 31.840 0.597 -10.903 1.00 80.38 175 GLY A CA 1
ATOM 1293 C C . GLY A 1 175 ? 30.840 -0.274 -10.123 1.00 80.38 175 GLY A C 1
ATOM 1294 O O . GLY A 1 175 ? 31.140 -0.683 -9.001 1.00 80.38 175 GLY A O 1
ATOM 1295 N N . ARG A 1 176 ? 29.681 -0.634 -10.699 1.00 88.94 176 ARG A N 1
ATOM 1296 C CA . ARG A 1 176 ? 28.666 -1.497 -10.064 1.00 88.94 176 ARG A CA 1
ATOM 1297 C C . ARG A 1 176 ? 28.647 -2.884 -10.707 1.00 88.94 176 ARG A C 1
ATOM 1299 O O . ARG A 1 176 ? 27.760 -3.210 -11.491 1.00 88.94 176 ARG A O 1
ATOM 1306 N N . ALA A 1 177 ? 29.599 -3.743 -10.328 1.00 86.19 177 ALA A N 1
ATOM 1307 C CA . ALA A 1 177 ? 29.752 -5.090 -10.903 1.00 86.19 177 ALA A CA 1
ATOM 1308 C C . ALA A 1 177 ? 28.467 -5.947 -10.851 1.00 86.19 177 ALA A C 1
ATOM 1310 O O . ALA A 1 177 ? 28.195 -6.713 -11.772 1.00 86.19 177 ALA A O 1
ATOM 1311 N N . TRP A 1 178 ? 27.634 -5.772 -9.820 1.00 90.81 178 TRP A N 1
ATOM 1312 C CA . TRP A 1 178 ? 26.350 -6.471 -9.671 1.00 90.81 178 TRP A CA 1
ATOM 1313 C C . TRP A 1 178 ? 25.275 -6.046 -10.694 1.00 90.81 178 TRP A C 1
ATOM 1315 O O . TRP A 1 178 ? 24.305 -6.774 -10.874 1.00 90.81 178 TRP A O 1
ATOM 1325 N N . LEU A 1 179 ? 25.448 -4.907 -11.381 1.00 89.81 179 LEU A N 1
ATOM 1326 C CA . LEU A 1 179 ? 24.614 -4.454 -12.505 1.00 89.81 179 LEU A CA 1
ATOM 1327 C C . LEU A 1 179 ? 25.238 -4.750 -13.874 1.00 89.81 179 LEU A C 1
ATOM 1329 O O . LEU A 1 179 ? 24.560 -4.587 -14.886 1.00 89.81 179 LEU A O 1
ATOM 1333 N N . GLY A 1 180 ? 26.503 -5.183 -13.927 1.00 87.31 180 GLY A N 1
ATOM 1334 C CA . GLY A 1 180 ? 27.260 -5.331 -15.174 1.00 87.31 180 GLY A CA 1
ATOM 1335 C C . GLY A 1 180 ? 26.542 -6.195 -16.211 1.00 87.31 180 GLY A C 1
ATOM 1336 O O . GLY A 1 180 ? 26.329 -5.746 -17.330 1.00 87.31 180 GLY A O 1
ATOM 1337 N N . PHE A 1 181 ? 26.043 -7.365 -15.799 1.00 90.62 181 PHE A N 1
ATOM 1338 C CA . PHE A 1 181 ? 25.327 -8.296 -16.685 1.00 90.62 181 PHE A CA 1
ATOM 1339 C C . PHE A 1 181 ? 23.970 -7.770 -17.197 1.00 90.62 181 PHE A C 1
ATOM 1341 O O . PHE A 1 181 ? 23.422 -8.301 -18.161 1.00 90.62 181 PHE A O 1
ATOM 1348 N N . LEU A 1 182 ? 23.401 -6.744 -16.551 1.00 91.12 182 LEU A N 1
ATOM 1349 C CA . LEU A 1 182 ? 22.180 -6.061 -16.995 1.00 91.12 182 LEU A CA 1
ATOM 1350 C C . LEU A 1 182 ? 22.501 -4.863 -17.898 1.00 91.12 182 LEU A C 1
ATOM 1352 O O . LEU A 1 182 ? 21.634 -4.411 -18.645 1.00 91.12 182 LEU A O 1
ATOM 1356 N N . SER A 1 183 ? 23.725 -4.335 -17.833 1.00 89.81 183 SER A N 1
ATOM 1357 C CA . SER A 1 183 ? 24.108 -3.124 -18.545 1.00 89.81 183 SER A CA 1
ATOM 1358 C C . SER A 1 183 ? 24.503 -3.428 -19.992 1.00 89.81 183 SER A C 1
ATOM 1360 O O . SER A 1 183 ? 25.478 -4.148 -20.222 1.00 89.81 183 SER A O 1
ATOM 1362 N N . PRO A 1 184 ? 23.837 -2.818 -20.993 1.00 88.06 184 PRO A N 1
ATOM 1363 C CA . PRO A 1 184 ? 24.226 -2.971 -22.394 1.00 88.06 184 PRO A CA 1
ATOM 1364 C C . PRO A 1 184 ? 25.614 -2.383 -22.697 1.00 88.06 184 PRO A C 1
ATOM 1366 O O . PRO A 1 184 ? 26.173 -2.673 -23.749 1.00 88.06 184 PRO A O 1
ATOM 1369 N N . HIS A 1 185 ? 26.166 -1.560 -21.798 1.00 86.56 185 HIS A N 1
ATOM 1370 C CA . HIS A 1 185 ? 27.491 -0.957 -21.947 1.00 86.56 185 HIS A CA 1
ATOM 1371 C C . HIS A 1 185 ? 28.608 -1.857 -21.404 1.00 86.56 185 HIS A C 1
ATOM 1373 O O . HIS A 1 185 ? 29.697 -1.872 -21.968 1.00 86.56 185 HIS A O 1
ATOM 1379 N N . ALA A 1 186 ? 28.343 -2.606 -20.328 1.00 86.50 186 ALA A N 1
ATOM 1380 C CA . ALA A 1 186 ? 29.321 -3.509 -19.720 1.00 86.50 186 ALA A CA 1
ATOM 1381 C C . ALA A 1 186 ? 29.319 -4.905 -20.365 1.00 86.50 186 ALA A C 1
ATOM 1383 O O . ALA A 1 186 ? 30.367 -5.544 -20.437 1.00 86.50 186 ALA A O 1
ATOM 1384 N N . SER A 1 187 ? 28.167 -5.359 -20.869 1.00 85.81 187 SER A N 1
ATOM 1385 C CA . SER A 1 187 ? 28.013 -6.672 -21.508 1.00 85.81 187 SER A CA 1
ATOM 1386 C C . SER A 1 187 ? 27.221 -6.574 -22.823 1.00 85.81 187 SER A C 1
ATOM 1388 O O . SER A 1 187 ? 26.084 -7.039 -22.905 1.00 85.81 187 SER A O 1
ATOM 1390 N N . PRO A 1 188 ? 27.766 -5.927 -23.873 1.00 82.94 188 PRO A N 1
ATOM 1391 C CA . PRO A 1 188 ? 27.024 -5.671 -25.105 1.00 82.94 188 PRO A CA 1
ATOM 1392 C C . PRO A 1 188 ? 26.527 -6.962 -25.766 1.00 82.94 188 PRO A C 1
ATOM 1394 O O . PRO A 1 188 ? 27.309 -7.868 -26.037 1.00 82.94 188 PRO A O 1
ATOM 1397 N N . GLY A 1 189 ? 25.229 -7.029 -26.067 1.00 79.75 189 GLY A N 1
ATOM 1398 C CA . GLY A 1 189 ? 24.620 -8.183 -26.738 1.00 79.75 189 GLY A CA 1
ATOM 1399 C C . GLY A 1 189 ? 24.241 -9.347 -25.817 1.00 79.75 189 GLY A C 1
ATOM 1400 O O . GLY A 1 189 ? 23.625 -10.301 -26.291 1.00 79.75 189 GLY A O 1
ATOM 1401 N N . ASP A 1 190 ? 24.526 -9.263 -24.513 1.00 88.25 190 ASP A N 1
ATOM 1402 C CA . ASP A 1 190 ? 24.122 -10.298 -23.562 1.00 88.25 190 ASP A CA 1
ATOM 1403 C C . ASP A 1 190 ? 22.602 -10.368 -23.402 1.00 88.25 190 ASP A C 1
ATOM 1405 O O . ASP A 1 190 ? 21.888 -9.359 -23.439 1.00 88.25 190 ASP A O 1
ATOM 1409 N N . TRP A 1 191 ? 22.104 -11.581 -23.139 1.00 88.69 191 TRP A N 1
ATOM 1410 C CA . TRP A 1 191 ? 20.674 -11.880 -23.036 1.00 88.69 191 TRP A CA 1
ATOM 1411 C C . TRP A 1 191 ? 19.935 -10.946 -22.070 1.00 88.69 191 TRP A C 1
ATOM 1413 O O . TRP A 1 191 ? 18.838 -10.487 -22.383 1.00 88.69 191 TRP A O 1
ATOM 1423 N N . TRP A 1 192 ? 20.532 -10.630 -20.921 1.00 90.69 192 TRP A N 1
ATOM 1424 C CA . TRP A 1 192 ? 19.911 -9.840 -19.855 1.00 90.69 192 TRP A CA 1
ATOM 1425 C C . TRP A 1 192 ? 19.910 -8.329 -20.098 1.00 90.69 192 TRP A C 1
ATOM 1427 O O . TRP A 1 192 ? 19.242 -7.608 -19.363 1.00 90.69 192 TRP A O 1
ATOM 1437 N N . THR A 1 193 ? 20.590 -7.842 -21.137 1.00 90.00 193 THR A N 1
ATOM 1438 C CA . THR A 1 193 ? 20.700 -6.400 -21.409 1.00 90.00 193 THR A CA 1
ATOM 1439 C C . THR A 1 193 ? 19.462 -5.800 -22.070 1.00 90.00 193 THR A C 1
ATOM 1441 O O . THR A 1 193 ? 19.272 -4.580 -22.046 1.00 90.00 193 THR A O 1
ATOM 1444 N N . GLN A 1 194 ? 18.555 -6.625 -22.603 1.00 90.12 194 GLN A N 1
ATOM 1445 C CA . GLN A 1 194 ? 17.293 -6.136 -23.160 1.00 90.12 194 GLN A CA 1
ATOM 1446 C C . GLN A 1 194 ? 16.386 -5.570 -22.050 1.00 90.12 194 GLN A C 1
ATOM 1448 O O . GLN A 1 194 ? 16.169 -6.251 -21.042 1.00 90.12 194 GLN A O 1
ATOM 1453 N N . PRO A 1 195 ? 15.800 -4.365 -22.221 1.00 91.19 195 PRO A N 1
ATOM 1454 C CA . PRO A 1 195 ? 14.995 -3.721 -21.180 1.00 91.19 195 PRO A CA 1
ATOM 1455 C C . PRO A 1 195 ? 13.875 -4.602 -20.610 1.00 91.19 195 PRO A C 1
ATOM 1457 O O . PRO A 1 195 ? 13.733 -4.698 -19.394 1.00 91.19 195 PRO A O 1
ATOM 1460 N N . GLY A 1 196 ? 13.120 -5.306 -21.463 1.00 92.12 196 GLY A N 1
ATOM 1461 C CA . GLY A 1 196 ? 12.035 -6.189 -21.016 1.00 92.12 196 GLY A CA 1
ATOM 1462 C C . GLY A 1 196 ? 12.512 -7.303 -20.076 1.00 92.12 196 GLY A C 1
ATOM 1463 O O . GLY A 1 196 ? 11.874 -7.581 -19.060 1.00 92.12 196 GLY A O 1
ATOM 1464 N N . ARG A 1 197 ? 13.689 -7.881 -20.341 1.00 93.38 197 ARG A N 1
ATOM 1465 C CA . ARG A 1 197 ? 14.287 -8.935 -19.507 1.00 93.38 197 ARG A CA 1
ATOM 1466 C C . ARG A 1 197 ? 14.825 -8.389 -18.188 1.00 93.38 197 ARG A C 1
ATOM 1468 O O . ARG A 1 197 ? 14.637 -9.031 -17.155 1.00 93.38 197 ARG A O 1
ATOM 1475 N N . ARG A 1 198 ? 15.410 -7.185 -18.197 1.00 94.06 198 ARG A N 1
ATOM 1476 C CA . ARG A 1 198 ? 15.799 -6.474 -16.967 1.00 94.06 198 ARG A CA 1
ATOM 1477 C C . ARG A 1 198 ? 14.597 -6.224 -16.066 1.00 94.06 198 ARG A C 1
ATOM 1479 O O . ARG A 1 198 ? 14.658 -6.521 -14.876 1.00 94.06 198 ARG A O 1
ATOM 1486 N N . LEU A 1 199 ? 13.492 -5.741 -16.637 1.00 95.38 199 LEU A N 1
ATOM 1487 C CA . LEU A 1 199 ? 12.244 -5.512 -15.907 1.00 95.38 199 LEU A CA 1
ATOM 1488 C C . LEU A 1 199 ? 11.663 -6.816 -15.347 1.00 95.38 199 LEU A C 1
ATOM 1490 O O . LEU A 1 199 ? 11.221 -6.841 -14.200 1.00 95.38 199 LEU A O 1
ATOM 1494 N N . ALA A 1 200 ? 11.701 -7.907 -16.118 1.00 96.62 200 ALA A N 1
ATOM 1495 C CA . ALA A 1 200 ? 11.233 -9.212 -15.656 1.00 96.62 200 ALA A CA 1
ATOM 1496 C C . ALA A 1 200 ? 12.044 -9.732 -14.455 1.00 96.62 200 ALA A C 1
ATOM 1498 O O . ALA A 1 200 ? 11.460 -10.247 -13.501 1.00 96.62 200 ALA A O 1
ATOM 1499 N N . LEU A 1 201 ? 13.370 -9.558 -14.469 1.00 96.88 201 LEU A N 1
ATOM 1500 C CA . LEU A 1 201 ? 14.229 -9.914 -13.339 1.00 96.88 201 LEU A CA 1
ATOM 1501 C C . LEU A 1 201 ? 13.982 -9.000 -12.132 1.00 96.88 201 LEU A C 1
ATOM 1503 O O . LEU A 1 201 ? 13.818 -9.472 -11.008 1.00 96.88 201 LEU A O 1
ATOM 1507 N N . ALA A 1 202 ? 13.914 -7.691 -12.354 1.00 97.44 202 ALA A N 1
ATOM 1508 C CA . ALA A 1 202 ? 13.710 -6.715 -11.292 1.00 97.44 202 ALA A CA 1
ATOM 1509 C C . ALA A 1 202 ? 12.335 -6.844 -10.616 1.00 97.44 202 ALA A C 1
ATOM 1511 O O . ALA A 1 202 ? 12.209 -6.567 -9.422 1.00 97.44 202 ALA A O 1
ATOM 1512 N N . ALA A 1 203 ? 11.323 -7.351 -11.329 1.00 98.25 203 ALA A N 1
ATOM 1513 C CA . ALA A 1 203 ? 9.999 -7.642 -10.781 1.00 98.25 203 ALA A CA 1
ATOM 1514 C C . ALA A 1 203 ? 10.020 -8.676 -9.642 1.00 98.25 203 ALA A C 1
ATOM 1516 O O . ALA A 1 203 ? 9.084 -8.709 -8.840 1.00 98.25 203 ALA A O 1
ATOM 1517 N N . LEU A 1 204 ? 11.087 -9.474 -9.501 1.00 98.19 204 LEU A N 1
ATOM 1518 C CA . LEU A 1 204 ? 11.246 -10.391 -8.370 1.00 98.19 204 LEU A CA 1
ATOM 1519 C C . LEU A 1 204 ? 11.209 -9.663 -7.019 1.00 98.19 204 LEU A C 1
ATOM 1521 O O . LEU A 1 204 ? 10.660 -10.206 -6.063 1.00 98.19 204 LEU A O 1
ATOM 1525 N N . VAL A 1 205 ? 11.720 -8.429 -6.939 1.00 98.12 205 VAL A N 1
ATOM 1526 C CA . VAL A 1 205 ? 11.738 -7.636 -5.699 1.00 98.12 205 VAL A CA 1
ATOM 1527 C C . VAL A 1 205 ? 10.319 -7.279 -5.223 1.00 98.12 205 VAL A C 1
ATOM 1529 O O . VAL A 1 205 ? 9.945 -7.686 -4.117 1.00 98.12 205 VAL A O 1
ATOM 1532 N N . PRO A 1 206 ? 9.472 -6.580 -6.008 1.00 98.25 206 PRO A N 1
ATOM 1533 C CA . PRO A 1 206 ? 8.108 -6.289 -5.579 1.00 98.25 206 PRO A CA 1
ATOM 1534 C C . PRO A 1 206 ? 7.229 -7.550 -5.482 1.00 98.25 206 PRO A C 1
ATOM 1536 O O . PRO A 1 206 ? 6.337 -7.592 -4.634 1.00 98.25 206 PRO A O 1
ATOM 1539 N N . VAL A 1 207 ? 7.487 -8.611 -6.260 1.00 98.56 207 VAL A N 1
ATOM 1540 C CA . VAL A 1 207 ? 6.795 -9.904 -6.084 1.00 98.56 207 VAL A CA 1
ATOM 1541 C C . VAL A 1 207 ? 7.136 -10.533 -4.736 1.00 98.56 207 VAL A C 1
ATOM 1543 O O . VAL A 1 207 ? 6.226 -10.958 -4.024 1.00 98.56 207 VAL A O 1
ATOM 1546 N N . ALA A 1 208 ? 8.411 -10.551 -4.344 1.00 98.19 208 ALA A N 1
ATOM 1547 C CA . ALA A 1 208 ? 8.835 -11.055 -3.041 1.00 98.19 208 ALA A CA 1
ATOM 1548 C C . ALA A 1 208 ? 8.178 -10.272 -1.896 1.00 98.19 208 ALA A C 1
ATOM 1550 O O . ALA A 1 208 ? 7.690 -10.881 -0.944 1.00 98.19 208 ALA A O 1
ATOM 1551 N N . LEU A 1 209 ? 8.066 -8.943 -2.020 1.00 96.75 209 LEU A N 1
ATOM 1552 C CA . LEU A 1 209 ? 7.322 -8.112 -1.068 1.00 96.75 209 LEU A CA 1
ATOM 1553 C C . LEU A 1 209 ? 5.845 -8.532 -0.973 1.00 96.75 209 LEU A C 1
ATOM 1555 O O . LEU A 1 209 ? 5.325 -8.715 0.128 1.00 96.75 209 LEU A O 1
ATOM 1559 N N . VAL A 1 210 ? 5.158 -8.725 -2.104 1.00 97.75 210 VAL A N 1
ATOM 1560 C CA . VAL A 1 210 ? 3.749 -9.160 -2.115 1.00 97.75 210 VAL A CA 1
ATOM 1561 C C . VAL A 1 210 ? 3.585 -10.552 -1.496 1.00 97.75 210 VAL A C 1
ATOM 1563 O O . VAL A 1 210 ? 2.652 -10.763 -0.718 1.00 97.75 210 VAL A O 1
ATOM 1566 N N . LEU A 1 211 ? 4.489 -11.490 -1.791 1.00 96.44 211 LEU A N 1
ATOM 1567 C CA . LEU A 1 211 ? 4.483 -12.838 -1.214 1.00 96.44 211 LEU A CA 1
ATOM 1568 C C . LEU A 1 211 ? 4.745 -12.816 0.295 1.00 96.44 211 LEU A C 1
ATOM 1570 O O . LEU A 1 211 ? 4.060 -13.518 1.038 1.00 96.44 211 LEU A O 1
ATOM 1574 N N . LEU A 1 212 ? 5.670 -11.972 0.758 1.00 94.31 212 LEU A N 1
ATOM 1575 C CA . LEU A 1 212 ? 5.935 -11.765 2.178 1.00 94.31 212 LEU A CA 1
ATOM 1576 C C . LEU A 1 212 ? 4.686 -11.233 2.892 1.00 94.31 212 LEU A C 1
ATOM 1578 O O . LEU A 1 212 ? 4.253 -11.807 3.890 1.00 94.31 212 LEU A O 1
ATOM 1582 N N . LEU A 1 213 ? 4.054 -10.185 2.356 1.00 93.12 213 LEU A N 1
ATOM 1583 C CA . LEU A 1 213 ? 2.825 -9.622 2.924 1.00 93.12 213 LEU A CA 1
ATOM 1584 C C . LEU A 1 213 ? 1.671 -10.632 2.913 1.00 93.12 213 LEU A C 1
ATOM 1586 O O . LEU A 1 213 ? 0.920 -10.723 3.885 1.00 93.12 213 LEU A O 1
ATOM 1590 N N . TRP A 1 214 ? 1.540 -11.421 1.843 1.00 93.94 214 TRP A N 1
ATOM 1591 C CA . TRP A 1 214 ? 0.576 -12.517 1.771 1.00 93.94 214 TRP A CA 1
ATOM 1592 C C . TRP A 1 214 ? 0.832 -13.563 2.861 1.00 93.94 214 TRP A C 1
ATOM 1594 O O . TRP A 1 214 ? -0.112 -13.958 3.549 1.00 93.94 214 TRP A O 1
ATOM 1604 N N . PHE A 1 215 ? 2.088 -13.968 3.053 1.00 92.81 215 PHE A N 1
ATOM 1605 C CA . PHE A 1 215 ? 2.483 -14.943 4.065 1.00 92.81 215 PHE A CA 1
ATOM 1606 C C . PHE A 1 215 ? 2.187 -14.429 5.479 1.00 92.81 215 PHE A C 1
ATOM 1608 O O . PHE A 1 215 ? 1.512 -15.118 6.247 1.00 92.81 215 PHE A O 1
ATOM 1615 N N . LEU A 1 216 ? 2.589 -13.193 5.803 1.00 89.62 216 LEU A N 1
ATOM 1616 C CA . LEU A 1 216 ? 2.296 -12.559 7.094 1.00 89.62 216 LEU A CA 1
ATOM 1617 C C . LEU A 1 216 ? 0.783 -12.478 7.341 1.00 89.62 216 LEU A C 1
ATOM 1619 O O . LEU A 1 216 ? 0.308 -12.877 8.404 1.00 89.62 216 LEU A O 1
ATOM 1623 N N . ALA A 1 217 ? 0.011 -12.022 6.351 1.00 87.69 217 ALA A N 1
ATOM 1624 C CA . ALA A 1 217 ? -1.445 -11.918 6.451 1.00 87.69 217 ALA A CA 1
ATOM 1625 C C . ALA A 1 217 ? -2.149 -13.285 6.525 1.00 87.69 217 ALA A C 1
ATOM 1627 O O . ALA A 1 217 ? -3.260 -13.398 7.052 1.00 87.69 217 ALA A O 1
ATOM 1628 N N . HIS A 1 218 ? -1.553 -14.337 5.959 1.00 86.94 218 HIS A N 1
ATOM 1629 C CA . HIS A 1 218 ? -2.058 -15.698 6.090 1.00 86.94 218 HIS A CA 1
ATOM 1630 C C . HIS A 1 218 ? -1.790 -16.249 7.491 1.00 86.94 218 HIS A C 1
ATOM 1632 O O . HIS A 1 218 ? -2.715 -16.766 8.119 1.00 86.94 218 HIS A O 1
ATOM 1638 N N . LYS A 1 219 ? -0.562 -16.074 7.995 1.00 86.50 219 LYS A N 1
ATOM 1639 C CA . LYS A 1 219 ? -0.141 -16.513 9.328 1.00 86.50 219 LYS A CA 1
ATOM 1640 C C . LYS A 1 219 ? -1.004 -15.884 10.424 1.00 86.50 219 LYS A C 1
ATOM 1642 O O . LYS A 1 219 ? -1.585 -16.613 11.224 1.00 86.50 219 LYS A O 1
ATOM 1647 N N . THR A 1 220 ? -1.161 -14.559 10.419 1.00 82.44 220 THR A N 1
ATOM 1648 C CA . THR A 1 220 ? -1.968 -13.840 11.427 1.00 82.44 220 THR A CA 1
ATOM 1649 C C . THR A 1 220 ? -3.442 -14.230 11.370 1.00 82.44 220 THR A C 1
ATOM 1651 O O . THR A 1 220 ? -4.060 -14.491 12.399 1.00 82.44 220 THR A O 1
ATOM 1654 N N . TRP A 1 221 ? -4.011 -14.349 10.170 1.00 83.69 221 TRP A N 1
ATOM 1655 C CA . TRP A 1 221 ? -5.398 -14.777 10.016 1.00 83.69 221 TRP A CA 1
ATOM 1656 C C . TRP A 1 221 ? -5.628 -16.215 10.488 1.00 83.69 221 TRP A C 1
ATOM 1658 O O . TRP A 1 221 ? -6.653 -16.495 11.105 1.00 83.69 221 TRP A O 1
ATOM 1668 N N . SER A 1 222 ? -4.699 -17.129 10.191 1.00 80.56 222 SER A N 1
ATOM 1669 C CA . SER A 1 222 ? -4.808 -18.527 10.613 1.00 80.56 222 SER A CA 1
ATOM 1670 C C . SER A 1 222 ? -4.745 -18.664 12.133 1.00 80.56 222 SER A C 1
ATOM 1672 O O . SER A 1 222 ? -5.492 -19.469 12.681 1.00 80.56 222 SER A O 1
ATOM 1674 N N . ALA A 1 223 ? -3.889 -17.877 12.792 1.00 77.19 223 ALA A N 1
ATOM 1675 C CA . ALA A 1 223 ? -3.725 -17.900 14.242 1.00 77.19 223 ALA A CA 1
ATOM 1676 C C . ALA A 1 223 ? -4.928 -17.282 14.980 1.00 77.19 223 ALA A C 1
ATOM 1678 O O . ALA A 1 223 ? -5.496 -17.915 15.870 1.00 77.19 223 ALA A O 1
ATOM 1679 N N . TYR A 1 224 ? -5.358 -16.082 14.575 1.00 74.31 224 TYR A N 1
ATOM 1680 C CA . TYR A 1 224 ? -6.277 -15.268 15.384 1.00 74.31 224 TYR A CA 1
ATOM 1681 C C . TYR A 1 224 ? -7.715 -15.199 14.844 1.00 74.31 224 TYR A C 1
ATOM 1683 O O . TYR A 1 224 ? -8.669 -15.175 15.612 1.00 74.31 224 TYR A O 1
ATOM 1691 N N . GLU A 1 225 ? -7.911 -15.208 13.523 1.00 74.25 225 GLU A N 1
ATOM 1692 C CA . GLU A 1 225 ? -9.207 -14.876 12.891 1.00 74.25 225 GLU A CA 1
ATOM 1693 C C . GLU A 1 225 ? -9.972 -16.099 12.356 1.00 74.25 225 GLU A C 1
ATOM 1695 O O . GLU A 1 225 ? -11.116 -16.001 11.898 1.00 74.25 225 GLU A O 1
ATOM 1700 N N . ASN A 1 226 ? -9.334 -17.270 12.361 1.00 72.19 226 ASN A N 1
ATOM 1701 C CA . ASN A 1 226 ? -9.901 -18.519 11.856 1.00 72.19 226 ASN A CA 1
ATOM 1702 C C . ASN A 1 226 ? -10.599 -19.357 12.949 1.00 72.19 226 ASN A C 1
ATOM 1704 O O . ASN A 1 226 ? -11.126 -20.430 12.641 1.00 72.19 226 ASN A O 1
ATOM 1708 N N . GLN A 1 227 ? -10.633 -18.865 14.192 1.00 71.94 227 GLN A N 1
ATOM 1709 C CA . GLN A 1 227 ? -11.263 -19.546 15.323 1.00 71.94 227 GLN A CA 1
ATOM 1710 C C . GLN A 1 227 ? -12.782 -19.630 15.129 1.00 71.94 227 GLN A C 1
ATOM 1712 O O . GLN A 1 227 ? -13.448 -18.650 14.781 1.00 71.94 227 GLN A O 1
ATOM 1717 N N . ARG A 1 228 ? -13.346 -20.831 15.291 1.00 65.75 228 ARG A N 1
ATOM 1718 C CA . ARG A 1 228 ? -14.795 -21.040 15.190 1.00 65.75 228 ARG A CA 1
ATOM 1719 C C . ARG A 1 228 ? -15.428 -20.801 16.563 1.00 65.75 228 ARG A C 1
ATOM 1721 O O . ARG A 1 228 ? -14.911 -21.341 17.535 1.00 65.75 228 ARG A O 1
ATOM 1728 N N . PRO A 1 229 ? -16.538 -20.046 16.649 1.00 65.06 229 PRO A N 1
ATOM 1729 C CA . PRO A 1 229 ? -17.312 -19.959 17.880 1.00 65.06 229 PRO A CA 1
ATOM 1730 C C . PRO A 1 229 ? -17.720 -21.357 18.343 1.00 65.06 229 PRO A C 1
ATOM 1732 O O . PRO A 1 229 ? -18.055 -22.203 17.505 1.00 65.06 229 PRO A O 1
ATOM 1735 N N . LEU A 1 230 ? -17.690 -21.582 19.657 1.00 60.56 230 LEU A N 1
ATOM 1736 C CA . LEU A 1 230 ? -18.193 -22.816 20.251 1.00 60.56 230 LEU A CA 1
ATOM 1737 C C . LEU A 1 230 ? -19.658 -23.018 19.822 1.00 60.56 230 LEU A C 1
ATOM 1739 O O . LEU A 1 230 ? -20.415 -22.040 19.787 1.00 60.56 230 LEU A O 1
ATOM 1743 N N . PRO A 1 231 ? -20.072 -24.246 19.456 1.00 56.66 231 PRO A N 1
ATOM 1744 C CA . PRO A 1 231 ? -21.481 -24.545 19.248 1.00 56.66 231 PRO A CA 1
ATOM 1745 C C . PRO A 1 231 ? -22.252 -24.150 20.508 1.00 56.66 231 PRO A C 1
ATOM 1747 O O . PRO A 1 231 ? -21.814 -24.475 21.611 1.00 56.66 231 PRO A O 1
ATOM 1750 N N . ALA A 1 232 ? -23.373 -23.443 20.357 1.00 54.62 232 ALA A N 1
ATOM 1751 C CA . ALA A 1 232 ? -24.273 -23.251 21.483 1.00 54.62 232 ALA A CA 1
ATOM 1752 C C . ALA A 1 232 ? -24.706 -24.645 21.949 1.00 54.62 232 ALA A C 1
ATOM 1754 O O . ALA A 1 232 ? -25.252 -25.416 21.161 1.00 54.62 232 ALA A O 1
ATOM 1755 N N . THR A 1 233 ? -24.390 -24.995 23.192 1.00 42.94 233 THR A N 1
ATOM 1756 C CA . THR A 1 233 ? -24.998 -26.147 23.845 1.00 42.94 233 THR A CA 1
ATOM 1757 C C . THR A 1 233 ? -26.461 -25.786 24.031 1.00 42.94 233 THR A C 1
ATOM 1759 O O . THR A 1 233 ? -26.778 -24.927 24.855 1.00 42.94 233 THR A O 1
ATOM 1762 N N . ASP A 1 234 ? -27.339 -26.363 23.214 1.00 39.22 234 ASP A N 1
ATOM 1763 C CA . ASP A 1 234 ? -28.772 -26.284 23.465 1.00 39.22 234 ASP A CA 1
ATOM 1764 C C . ASP A 1 234 ? -28.991 -26.824 24.882 1.00 39.22 234 ASP A C 1
ATOM 1766 O O . ASP A 1 234 ? -28.628 -27.960 25.187 1.00 39.22 234 ASP A O 1
ATOM 1770 N N . GLY A 1 235 ? -29.480 -25.963 25.774 1.00 37.12 235 GLY A N 1
ATOM 1771 C CA . GLY A 1 235 ? -29.730 -26.270 27.178 1.00 37.12 235 GLY A CA 1
ATOM 1772 C C . GLY A 1 235 ? -30.912 -27.217 27.344 1.00 37.12 235 GLY A C 1
ATOM 1773 O O . GLY A 1 235 ? -31.892 -26.867 27.992 1.00 37.12 235 GLY A O 1
ATOM 1774 N N . THR A 1 236 ? -30.845 -28.413 26.762 1.00 34.56 236 THR A N 1
ATOM 1775 C CA . THR A 1 236 ? -31.660 -29.537 27.208 1.00 34.56 236 THR A CA 1
ATOM 1776 C C . THR A 1 236 ? -30.972 -30.144 28.418 1.00 34.56 236 THR A C 1
ATOM 1778 O O . THR A 1 236 ? -30.373 -31.217 28.347 1.00 34.56 236 THR A O 1
ATOM 1781 N N . ASP A 1 237 ? -31.063 -29.433 29.537 1.00 35.50 237 ASP A N 1
ATOM 1782 C CA . ASP A 1 237 ? -31.055 -30.070 30.845 1.00 35.50 237 ASP A CA 1
ATOM 1783 C C . ASP A 1 237 ? -32.391 -30.817 30.981 1.00 35.50 237 ASP A C 1
ATOM 1785 O O . ASP A 1 237 ? -33.345 -30.363 31.606 1.00 35.50 237 ASP A O 1
ATOM 1789 N N . SER A 1 238 ? -32.527 -31.924 30.247 1.00 31.81 238 SER A N 1
ATOM 1790 C CA . SER A 1 238 ? -33.536 -32.924 30.567 1.00 31.81 238 SER A CA 1
ATOM 1791 C C . SER A 1 238 ? -32.864 -33.865 31.546 1.00 31.81 238 SER A C 1
ATOM 1793 O O . SER A 1 238 ? -32.132 -34.774 31.136 1.00 31.81 238 SER A O 1
ATOM 1795 N N . GLY A 1 239 ? -33.081 -33.591 32.831 1.00 31.22 239 GLY A N 1
ATOM 1796 C CA . GLY A 1 239 ? -32.711 -34.471 33.923 1.00 31.22 239 GLY A CA 1
ATOM 1797 C C . GLY A 1 239 ? -33.072 -35.909 33.567 1.00 31.22 239 GLY A C 1
ATOM 1798 O O . GLY A 1 239 ? -34.239 -36.261 33.404 1.00 31.22 239 GLY A O 1
ATOM 1799 N N . ARG A 1 240 ? -32.048 -36.745 33.399 1.00 30.81 240 ARG A N 1
ATOM 1800 C CA . ARG A 1 240 ? -32.222 -38.193 33.397 1.00 30.81 240 ARG A CA 1
ATOM 1801 C C . ARG A 1 240 ? -32.293 -38.609 34.857 1.00 30.81 240 ARG A C 1
ATOM 1803 O O . ARG A 1 240 ? -31.304 -39.043 35.439 1.00 30.81 240 ARG A O 1
ATOM 1810 N N . GLU A 1 241 ? -33.472 -38.429 35.443 1.00 31.05 241 GLU A N 1
ATOM 1811 C CA . GLU A 1 241 ? -33.863 -39.229 36.592 1.00 31.05 241 GLU A CA 1
ATOM 1812 C C . GLU A 1 241 ? -33.852 -40.689 36.144 1.00 31.05 241 GLU A C 1
ATOM 1814 O O . GLU A 1 241 ? -34.608 -41.125 35.274 1.00 31.05 241 GLU A O 1
ATOM 1819 N N . ALA A 1 242 ? -32.904 -41.428 36.706 1.00 36.06 242 ALA A N 1
ATOM 1820 C CA . ALA A 1 242 ? -32.970 -42.866 36.768 1.00 36.06 242 ALA A CA 1
ATOM 1821 C C . ALA A 1 242 ? -34.166 -43.230 37.658 1.00 36.06 242 ALA A C 1
ATOM 1823 O O . ALA A 1 242 ? -34.139 -42.960 38.858 1.00 36.06 242 ALA A O 1
ATOM 1824 N N . TYR A 1 243 ? -35.198 -43.840 37.074 1.00 29.98 243 TYR A N 1
ATOM 1825 C CA . TYR A 1 243 ? -36.178 -44.611 37.829 1.00 29.98 243 TYR A CA 1
ATOM 1826 C C . TYR A 1 243 ? -36.264 -46.035 37.279 1.00 29.98 243 TYR A C 1
ATOM 1828 O O . TYR A 1 243 ? -36.196 -46.283 36.074 1.00 29.98 243 TYR A O 1
ATOM 1836 N N . ASP A 1 244 ? -36.314 -46.942 38.239 1.00 30.38 244 ASP A N 1
ATOM 1837 C CA . ASP A 1 244 ? -36.128 -48.384 38.207 1.00 30.38 244 ASP A CA 1
ATOM 1838 C C . ASP A 1 244 ? -37.392 -49.140 37.747 1.00 30.38 244 ASP A C 1
ATOM 1840 O O . ASP A 1 244 ? -38.505 -48.760 38.091 1.00 30.38 244 ASP A O 1
ATOM 1844 N N . GLY A 1 245 ? -37.182 -50.244 37.021 1.00 30.47 245 GLY A N 1
ATOM 1845 C CA . GLY A 1 245 ? -37.851 -51.522 37.289 1.00 30.47 245 GLY A CA 1
ATOM 1846 C C . GLY A 1 245 ? -39.315 -51.774 36.882 1.00 30.47 245 GLY A C 1
ATOM 1847 O O . GLY A 1 245 ? -40.238 -51.316 37.540 1.00 30.47 245 GLY A O 1
ATOM 1848 N N . ARG A 1 246 ? -39.449 -52.772 35.987 1.00 29.47 246 ARG A N 1
ATOM 1849 C CA . ARG A 1 246 ? -40.418 -53.903 35.974 1.00 29.47 246 ARG A CA 1
ATOM 1850 C C . ARG A 1 246 ? -41.712 -53.858 35.130 1.00 29.47 246 ARG A C 1
ATOM 1852 O O . ARG A 1 246 ? -42.477 -52.909 35.147 1.00 29.47 246 ARG A O 1
ATOM 1859 N N . ASP A 1 247 ? -41.908 -55.026 34.496 1.00 29.31 247 ASP A N 1
ATOM 1860 C CA . ASP A 1 247 ? -43.130 -55.713 34.036 1.00 29.31 247 ASP A CA 1
ATOM 1861 C C . ASP A 1 247 ? -43.889 -55.130 32.827 1.00 29.31 247 ASP A C 1
ATOM 1863 O O . ASP A 1 247 ? -44.415 -54.029 32.836 1.00 29.31 247 ASP A O 1
ATOM 1867 N N . ALA A 1 248 ? -43.763 -55.748 31.647 1.00 31.06 248 ALA A N 1
ATOM 1868 C CA . ALA A 1 248 ? -44.493 -56.927 31.153 1.00 31.06 248 ALA A CA 1
ATOM 1869 C C . ALA A 1 248 ? -45.843 -56.574 30.486 1.00 31.06 248 ALA A C 1
ATOM 1871 O O . ALA A 1 248 ? -46.806 -56.224 31.147 1.00 31.06 248 ALA A O 1
ATOM 1872 N N . ARG A 1 249 ? -45.841 -56.739 29.151 1.00 31.95 249 ARG A N 1
ATOM 1873 C CA . ARG A 1 249 ? -46.861 -57.386 28.298 1.00 31.95 249 ARG A CA 1
ATOM 1874 C C . ARG A 1 249 ? -48.344 -57.047 28.552 1.00 31.95 249 ARG A C 1
ATOM 1876 O O . ARG A 1 249 ? -48.902 -57.510 29.532 1.00 31.95 249 ARG A O 1
ATOM 1883 N N . ASP A 1 250 ? -48.990 -56.358 27.601 1.00 29.02 250 ASP A N 1
ATOM 1884 C CA . ASP A 1 250 ? -50.131 -56.868 26.801 1.00 29.02 250 ASP A CA 1
ATOM 1885 C C . ASP A 1 250 ? -50.865 -55.755 26.007 1.00 29.02 250 ASP A C 1
ATOM 1887 O O . ASP A 1 250 ? -50.971 -54.621 26.463 1.00 29.02 250 ASP A O 1
ATOM 1891 N N . ALA A 1 251 ? -51.382 -56.147 24.826 1.00 31.44 251 ALA A N 1
ATOM 1892 C CA . ALA A 1 251 ? -52.393 -55.515 23.941 1.00 31.44 251 ALA A CA 1
ATOM 1893 C C . ALA A 1 251 ? -52.042 -54.161 23.253 1.00 31.44 251 ALA A C 1
ATOM 1895 O O . ALA A 1 251 ? -51.842 -53.149 23.907 1.00 31.44 251 ALA A O 1
ATOM 1896 N N . VAL A 1 252 ? -51.840 -54.060 21.920 1.00 31.20 252 VAL A N 1
ATOM 1897 C CA . VAL A 1 252 ? -52.821 -54.151 20.794 1.00 31.20 252 VAL A CA 1
ATOM 1898 C C . VAL A 1 252 ? -53.997 -53.175 21.025 1.00 31.20 252 VAL A C 1
ATOM 1900 O O . VAL A 1 252 ? -54.698 -53.339 22.008 1.00 31.20 252 VAL A O 1
ATOM 1903 N N . ALA A 1 253 ? -54.320 -52.150 20.226 1.00 31.97 253 ALA A N 1
ATOM 1904 C CA . ALA A 1 253 ? -54.030 -51.783 18.840 1.00 31.97 253 ALA A CA 1
ATOM 1905 C C . ALA A 1 253 ? -54.242 -50.264 18.606 1.00 31.97 253 ALA A C 1
ATOM 1907 O O . ALA A 1 253 ? -54.882 -49.582 19.400 1.00 31.97 253 ALA A O 1
ATOM 1908 N N . ASP A 1 254 ? -53.795 -49.830 17.422 1.00 33.44 254 ASP A N 1
ATOM 1909 C CA . ASP A 1 254 ? -54.370 -48.761 16.591 1.00 33.44 254 ASP A CA 1
ATOM 1910 C C . ASP A 1 254 ? -53.950 -47.304 16.862 1.00 33.44 254 ASP A C 1
ATOM 1912 O O . ASP A 1 254 ? -54.637 -46.534 17.525 1.00 33.44 254 ASP A O 1
ATOM 1916 N N . THR A 1 255 ? -52.826 -46.883 16.269 1.00 31.77 255 THR A N 1
ATOM 1917 C CA . THR A 1 255 ? -52.582 -45.483 15.860 1.00 31.77 255 THR A CA 1
ATOM 1918 C C . THR A 1 255 ? -51.518 -45.473 14.745 1.00 31.77 255 THR A C 1
ATOM 1920 O O . THR A 1 255 ? -50.501 -46.159 14.881 1.00 31.77 255 THR A O 1
ATOM 1923 N N . PRO A 1 256 ? -51.719 -44.752 13.623 1.00 30.72 256 PRO A N 1
ATOM 1924 C CA . PRO A 1 256 ? -50.826 -44.807 12.467 1.00 30.72 256 PRO A CA 1
ATOM 1925 C C . PRO A 1 256 ? -49.422 -44.291 12.803 1.00 30.72 256 PRO A C 1
ATOM 1927 O O . PRO A 1 256 ? -49.257 -43.365 13.597 1.00 30.72 256 PRO A O 1
ATOM 1930 N N . ALA A 1 257 ? -48.417 -44.901 12.171 1.00 30.09 257 ALA A N 1
ATOM 1931 C CA . ALA A 1 257 ? -47.006 -44.556 12.306 1.00 30.09 257 ALA A CA 1
ATOM 1932 C C . ALA A 1 257 ? -46.779 -43.029 12.270 1.00 30.09 257 ALA A C 1
ATOM 1934 O O . ALA A 1 257 ? -47.294 -42.367 11.361 1.00 30.09 257 ALA A O 1
ATOM 1935 N N . PRO A 1 258 ? -45.995 -42.448 13.201 1.00 31.34 258 PRO A N 1
ATOM 1936 C CA . PRO A 1 258 ? -45.635 -41.048 13.094 1.00 31.34 258 PRO A CA 1
ATOM 1937 C C . PRO A 1 258 ? -44.812 -40.866 11.818 1.00 31.34 258 PRO A C 1
ATOM 1939 O O . PRO A 1 258 ? -43.816 -41.556 11.586 1.00 31.34 258 PRO A O 1
ATOM 1942 N N . ALA A 1 259 ? -45.268 -39.938 10.978 1.00 30.52 259 ALA A N 1
ATOM 1943 C CA . ALA A 1 259 ? -44.533 -39.436 9.828 1.00 30.52 259 ALA A CA 1
ATOM 1944 C C . ALA A 1 259 ? -43.075 -39.129 10.221 1.00 30.52 259 ALA A C 1
ATOM 1946 O O . ALA A 1 259 ? -42.845 -38.723 11.365 1.00 30.52 259 ALA A O 1
ATOM 1947 N N . PRO A 1 260 ? -42.095 -39.282 9.307 1.00 31.52 260 PRO A N 1
ATOM 1948 C CA . PRO A 1 260 ? -40.706 -38.953 9.599 1.00 31.52 260 PRO A CA 1
ATOM 1949 C C . PRO A 1 260 ? -40.662 -37.525 10.135 1.00 31.52 260 PRO A C 1
ATOM 1951 O O . PRO A 1 260 ? -40.976 -36.571 9.419 1.00 31.52 260 PRO A O 1
ATOM 1954 N N . THR A 1 261 ? -40.351 -37.396 11.425 1.00 29.66 261 THR A N 1
ATOM 1955 C CA . THR A 1 261 ? -40.265 -36.114 12.111 1.00 29.66 261 THR A CA 1
ATOM 1956 C C . THR A 1 261 ? -39.337 -35.235 11.303 1.00 29.66 261 THR A C 1
ATOM 1958 O O . THR A 1 261 ? -38.164 -35.572 11.114 1.00 29.66 261 THR A O 1
ATOM 1961 N N . ALA A 1 262 ? -39.902 -34.144 10.790 1.00 30.62 262 ALA A N 1
ATOM 1962 C CA . ALA A 1 262 ? -39.181 -33.100 10.099 1.00 30.62 262 ALA A CA 1
ATOM 1963 C C . ALA A 1 262 ? -37.898 -32.805 10.876 1.00 30.62 262 ALA A C 1
ATOM 1965 O O . ALA A 1 262 ? -37.940 -32.447 12.054 1.00 30.62 262 ALA A O 1
ATOM 1966 N N . SER A 1 263 ? -36.764 -33.011 10.208 1.00 30.05 263 SER A N 1
ATOM 1967 C CA . SER A 1 263 ? -35.446 -32.608 10.675 1.00 30.05 263 SER A CA 1
ATOM 1968 C C . SER A 1 263 ? -35.546 -31.229 11.320 1.00 30.05 263 SER A C 1
ATOM 1970 O O . SER A 1 263 ? -35.915 -30.262 10.643 1.00 30.05 263 SER A O 1
ATOM 1972 N N . ALA A 1 264 ? -35.253 -31.159 12.620 1.00 29.88 264 ALA A N 1
ATOM 1973 C CA . ALA A 1 264 ? -35.213 -29.914 13.365 1.00 29.88 264 ALA A CA 1
ATOM 1974 C C . ALA A 1 264 ? -34.394 -28.884 12.568 1.00 29.88 264 ALA A C 1
ATOM 1976 O O . ALA A 1 264 ? -33.305 -29.215 12.079 1.00 29.88 264 ALA A O 1
ATOM 1977 N N . PRO A 1 265 ? -34.898 -27.654 12.372 1.00 28.83 265 PRO A N 1
ATOM 1978 C CA . PRO A 1 265 ? -34.148 -26.648 11.648 1.00 28.83 265 PRO A CA 1
ATOM 1979 C C . PRO A 1 265 ? -32.855 -26.403 12.418 1.00 28.83 265 PRO A C 1
ATOM 1981 O O . PRO A 1 265 ? -32.881 -25.963 13.564 1.00 28.83 265 PRO A O 1
ATOM 1984 N N . THR A 1 266 ? -31.719 -26.699 11.784 1.00 36.19 266 THR A N 1
ATOM 1985 C CA . THR A 1 266 ? -30.384 -26.385 12.302 1.00 36.19 266 THR A CA 1
ATOM 1986 C C . THR A 1 266 ? -30.398 -24.986 12.923 1.00 36.19 266 THR A C 1
ATOM 1988 O O . THR A 1 266 ? -30.789 -24.029 12.245 1.00 36.19 266 THR A O 1
ATOM 1991 N N . ALA A 1 267 ? -29.950 -24.854 14.177 1.00 43.34 267 ALA A N 1
ATOM 1992 C CA . ALA A 1 267 ? -29.966 -23.638 15.009 1.00 43.34 267 ALA A CA 1
ATOM 1993 C C . ALA A 1 267 ? -29.291 -22.385 14.390 1.00 43.34 267 ALA A C 1
ATOM 1995 O O . ALA A 1 267 ? -29.230 -21.313 14.983 1.00 43.34 267 ALA A O 1
ATOM 1996 N N . HIS A 1 268 ? -28.801 -22.478 13.156 1.00 43.41 268 HIS A N 1
ATOM 1997 C CA . HIS A 1 268 ? -28.110 -21.437 12.403 1.00 43.41 268 HIS A CA 1
ATOM 1998 C C . HIS A 1 268 ? -29.058 -20.393 11.770 1.00 43.41 268 HIS A C 1
ATOM 2000 O O . HIS A 1 268 ? -28.599 -19.415 11.174 1.00 43.41 268 HIS A O 1
ATOM 2006 N N . GLY A 1 269 ? -30.379 -20.585 11.884 1.00 39.00 269 GLY A N 1
ATOM 2007 C CA . GLY A 1 269 ? -31.407 -19.706 11.310 1.00 39.00 269 GLY A CA 1
ATOM 2008 C C . GLY A 1 269 ? -32.150 -18.801 12.300 1.00 39.00 269 GLY A C 1
ATOM 2009 O O . GLY A 1 269 ? -32.841 -17.878 11.852 1.00 39.00 269 GLY A O 1
ATOM 2010 N N . ALA A 1 270 ? -32.019 -19.030 13.613 1.00 48.06 270 ALA A N 1
ATOM 2011 C CA . ALA A 1 270 ? -32.799 -18.324 14.627 1.00 48.06 270 ALA A CA 1
ATOM 2012 C C . ALA A 1 270 ? -32.524 -16.808 14.590 1.00 48.06 270 ALA A C 1
ATOM 2014 O O . ALA A 1 270 ? -31.380 -16.346 14.613 1.00 48.06 270 ALA A O 1
ATOM 2015 N N . LYS A 1 271 ? -33.589 -16.001 14.482 1.00 49.28 271 LYS A N 1
ATOM 2016 C CA . LYS A 1 271 ? -33.482 -14.538 14.551 1.00 49.28 271 LYS A CA 1
ATOM 2017 C C . LYS A 1 271 ? -33.076 -14.163 15.976 1.00 49.28 271 LYS A C 1
ATOM 2019 O O . LYS A 1 271 ? -33.896 -14.246 16.878 1.00 49.28 271 LYS A O 1
ATOM 2024 N N . VAL A 1 272 ? -31.834 -13.713 16.145 1.00 56.19 272 VAL A N 1
ATOM 2025 C CA . VAL A 1 272 ? -31.335 -13.155 17.411 1.00 56.19 272 VAL A CA 1
ATOM 2026 C C . VAL A 1 272 ? -32.304 -12.062 17.899 1.00 56.19 272 VAL A C 1
ATOM 2028 O O . VAL A 1 272 ? -32.584 -11.139 17.113 1.00 56.19 272 VAL A O 1
ATOM 2031 N N . PRO A 1 273 ? -32.833 -12.151 19.137 1.00 62.25 273 PRO A N 1
ATOM 2032 C CA . PRO A 1 273 ? -33.699 -11.131 19.719 1.00 62.25 273 PRO A CA 1
ATOM 2033 C C . PRO A 1 273 ? -33.089 -9.729 19.588 1.00 62.25 273 PRO A C 1
ATOM 2035 O O . PRO A 1 273 ? -31.873 -9.543 19.644 1.00 62.25 273 PRO A O 1
ATOM 2038 N N . ARG A 1 274 ? -33.925 -8.702 19.382 1.00 55.19 274 ARG A N 1
ATOM 2039 C CA . ARG A 1 274 ? -33.437 -7.322 19.171 1.00 55.19 274 ARG A CA 1
ATOM 2040 C C . ARG A 1 274 ? -32.655 -6.770 20.371 1.00 55.19 274 ARG A C 1
ATOM 2042 O O . ARG A 1 274 ? -31.843 -5.868 20.172 1.00 55.19 274 ARG A O 1
ATOM 2049 N N . GLU A 1 275 ? -32.876 -7.336 21.552 1.00 61.31 275 GLU A N 1
ATOM 2050 C CA . GLU A 1 275 ? -32.303 -6.915 22.832 1.00 61.31 275 GLU A CA 1
ATOM 2051 C C . GLU A 1 275 ? -30.980 -7.603 23.178 1.00 61.31 275 GLU A C 1
ATOM 2053 O O . GLU A 1 275 ? -30.335 -7.209 24.143 1.00 61.31 275 GLU A O 1
ATOM 2058 N N . THR A 1 276 ? -30.512 -8.569 22.375 1.00 65.12 276 THR A N 1
ATOM 2059 C CA . THR A 1 276 ? -29.223 -9.221 22.635 1.00 65.12 276 THR A CA 1
ATOM 2060 C C . THR A 1 276 ? -28.090 -8.180 22.617 1.00 65.12 276 THR A C 1
ATOM 2062 O O . THR A 1 276 ? -27.895 -7.516 21.577 1.00 65.12 276 THR A O 1
ATOM 2065 N N . PRO A 1 277 ? -27.332 -8.040 23.729 1.00 72.06 277 PRO A N 1
ATOM 2066 C CA . PRO A 1 277 ? -26.183 -7.146 23.819 1.00 72.06 277 PRO A CA 1
ATOM 2067 C C . PRO A 1 277 ? -25.215 -7.378 22.660 1.00 72.06 277 PRO A C 1
ATOM 2069 O O . PRO A 1 277 ? -25.034 -8.508 22.214 1.00 72.06 277 PRO A O 1
ATOM 2072 N N . GLY A 1 278 ? -24.585 -6.313 22.155 1.00 67.56 278 GLY A N 1
ATOM 2073 C CA . GLY A 1 278 ? -23.754 -6.376 20.944 1.00 67.56 278 GLY A CA 1
ATOM 2074 C C . GLY A 1 278 ? -22.682 -7.469 20.990 1.00 67.56 278 GLY A C 1
ATOM 2075 O O . GLY A 1 278 ? -22.566 -8.224 20.030 1.00 67.56 278 GLY A O 1
ATOM 2076 N N . LEU A 1 279 ? -21.987 -7.595 22.126 1.00 72.38 279 LEU A N 1
ATOM 2077 C CA . LEU A 1 279 ? -20.924 -8.584 22.357 1.00 72.38 279 LEU A CA 1
ATOM 2078 C C . LEU A 1 279 ? -21.428 -10.034 22.372 1.00 72.38 279 LEU A C 1
ATOM 2080 O O . LEU A 1 279 ? -20.670 -10.942 22.048 1.00 72.38 279 LEU A O 1
ATOM 2084 N N . ALA A 1 280 ? -22.699 -10.246 22.720 1.00 70.44 280 ALA A N 1
ATOM 2085 C CA . ALA A 1 280 ? -23.328 -11.563 22.793 1.00 70.44 280 ALA A CA 1
ATOM 2086 C C . ALA A 1 280 ? -23.936 -12.004 21.451 1.00 70.44 280 ALA A C 1
ATOM 2088 O O . ALA A 1 280 ? -24.502 -13.090 21.341 1.00 70.44 280 ALA A O 1
ATOM 2089 N N . ARG A 1 281 ? -23.865 -11.167 20.403 1.00 72.50 281 ARG A N 1
ATOM 2090 C CA . ARG A 1 281 ? -24.412 -11.545 19.098 1.00 72.50 281 ARG A CA 1
ATOM 2091 C C . ARG A 1 281 ? -23.487 -12.556 18.406 1.00 72.50 281 ARG A C 1
ATOM 2093 O O . ARG A 1 281 ? -22.285 -12.303 18.326 1.00 72.50 281 ARG A O 1
ATOM 2100 N N . PRO A 1 282 ? -24.022 -13.624 17.785 1.00 71.94 282 PRO A N 1
ATOM 2101 C CA . PRO A 1 282 ? -23.213 -14.708 17.217 1.00 71.94 282 PRO A CA 1
ATOM 2102 C C . PRO A 1 282 ? -22.182 -14.242 16.179 1.00 71.94 282 PRO A C 1
ATOM 2104 O O . PRO A 1 282 ? -21.063 -14.735 16.133 1.00 71.94 282 PRO A O 1
ATOM 2107 N N . GLY A 1 283 ? -22.537 -13.263 15.340 1.00 71.81 283 GLY A N 1
ATOM 2108 C CA . GLY A 1 283 ? -21.646 -12.722 14.311 1.00 71.81 283 GLY A CA 1
ATOM 2109 C C . GLY A 1 283 ? -20.763 -11.566 14.787 1.00 71.81 283 GLY A C 1
ATOM 2110 O O . GLY A 1 283 ? -20.042 -10.989 13.970 1.00 71.81 283 GLY A O 1
ATOM 2111 N N . PHE A 1 284 ? -20.836 -11.169 16.065 1.00 74.12 284 PHE A N 1
ATOM 2112 C CA . PHE A 1 284 ? -20.067 -10.035 16.575 1.00 74.12 284 PHE A CA 1
ATOM 2113 C C . PHE A 1 284 ? -18.573 -10.333 16.544 1.00 74.12 284 PHE A C 1
ATOM 2115 O O . PHE A 1 284 ? -17.838 -9.553 15.959 1.00 74.12 284 PHE A O 1
ATOM 2122 N N . TRP A 1 285 ? -18.123 -11.474 17.058 1.00 72.69 285 TRP A N 1
ATOM 2123 C CA . TRP A 1 285 ? -16.698 -11.835 17.062 1.00 72.69 285 TRP A CA 1
ATOM 2124 C C . TRP A 1 285 ? -16.230 -12.523 15.770 1.00 72.69 285 TRP A C 1
ATOM 2126 O O . TRP A 1 285 ? -15.044 -12.760 15.585 1.00 72.69 285 TRP A O 1
ATOM 2136 N N . TYR A 1 286 ? -17.142 -12.813 14.834 1.00 71.50 286 TYR A N 1
ATOM 2137 C CA . TYR A 1 286 ? -16.839 -13.630 13.657 1.00 71.50 286 TYR A CA 1
ATOM 2138 C C . TYR A 1 286 ? -16.633 -12.794 12.380 1.00 71.50 286 TYR A C 1
ATOM 2140 O O . TYR A 1 286 ? -17.565 -12.521 11.620 1.00 71.50 286 TYR A O 1
ATOM 2148 N N . GLY A 1 287 ? -15.383 -12.382 12.133 1.00 70.50 287 GLY A N 1
ATOM 2149 C CA . GLY A 1 287 ? -14.959 -11.582 10.970 1.00 70.50 287 GLY A CA 1
ATOM 2150 C C . GLY A 1 287 ? -14.367 -12.373 9.792 1.00 70.50 287 GLY A C 1
ATOM 2151 O O . GLY A 1 287 ? -13.987 -11.783 8.777 1.00 70.50 287 GLY A O 1
ATOM 2152 N N . ARG A 1 288 ? -14.305 -13.706 9.883 1.00 76.00 288 ARG A N 1
ATOM 2153 C CA . ARG A 1 288 ? -13.498 -14.577 9.010 1.00 76.00 288 ARG A CA 1
ATOM 2154 C C . ARG A 1 288 ? -13.632 -14.302 7.505 1.00 76.00 288 ARG A C 1
ATOM 2156 O O . ARG A 1 288 ? -12.625 -14.218 6.800 1.00 76.00 288 ARG A O 1
ATOM 2163 N N . ARG A 1 289 ? -14.863 -14.153 6.999 1.00 77.38 289 ARG A N 1
ATOM 2164 C CA . ARG A 1 289 ? -15.146 -13.986 5.559 1.00 77.38 289 ARG A CA 1
ATOM 2165 C C . ARG A 1 289 ? -14.657 -12.649 5.006 1.00 77.38 289 ARG A C 1
ATOM 2167 O O . ARG A 1 289 ? -14.086 -12.611 3.916 1.00 77.38 289 ARG A O 1
ATOM 2174 N N . ILE A 1 290 ? -14.898 -11.552 5.728 1.00 81.38 290 ILE A N 1
ATOM 2175 C CA . ILE A 1 290 ? -14.492 -10.220 5.267 1.00 81.38 290 ILE A CA 1
ATOM 2176 C C . ILE A 1 290 ? -12.967 -10.097 5.258 1.00 81.38 290 ILE A C 1
ATOM 2178 O O . ILE A 1 290 ? -12.424 -9.610 4.270 1.00 81.38 290 ILE A O 1
ATOM 2182 N N . VAL A 1 291 ? -12.283 -10.620 6.279 1.00 85.31 291 VAL A N 1
ATOM 2183 C CA . VAL A 1 291 ? -10.813 -10.603 6.343 1.00 85.31 291 VAL A CA 1
ATOM 2184 C C . VAL A 1 291 ? -10.208 -11.462 5.229 1.00 85.31 291 VAL A C 1
ATOM 2186 O O . VAL A 1 291 ? -9.323 -10.999 4.514 1.00 85.31 291 VAL A O 1
ATOM 2189 N N . ALA A 1 292 ? -10.738 -12.670 4.993 1.00 85.25 292 ALA A N 1
ATOM 2190 C CA . ALA A 1 292 ? -10.268 -13.539 3.911 1.00 85.25 292 ALA A CA 1
ATOM 2191 C C . ALA A 1 292 ? -10.433 -12.900 2.519 1.00 85.25 292 ALA A C 1
ATOM 2193 O O . ALA A 1 292 ? -9.528 -12.993 1.689 1.00 85.25 292 ALA A O 1
ATOM 2194 N N . ARG A 1 293 ? -11.565 -12.226 2.266 1.00 88.56 293 ARG A N 1
ATOM 2195 C CA . ARG A 1 293 ? -11.806 -11.511 1.004 1.00 88.56 293 ARG A CA 1
ATOM 2196 C C . ARG A 1 293 ? -10.879 -10.313 0.837 1.00 88.56 293 ARG A C 1
ATOM 2198 O O . ARG A 1 293 ? -10.345 -10.131 -0.251 1.00 88.56 293 ARG A O 1
ATOM 2205 N N . LEU A 1 294 ? -10.693 -9.508 1.884 1.00 90.88 294 LEU A N 1
ATOM 2206 C CA . LEU A 1 294 ? -9.796 -8.355 1.815 1.00 90.88 294 LEU A CA 1
ATOM 2207 C C . LEU A 1 294 ? -8.361 -8.807 1.567 1.00 90.88 294 LEU A C 1
ATOM 2209 O O . LEU A 1 294 ? -7.749 -8.311 0.632 1.00 90.88 294 LEU A O 1
ATOM 2213 N N . ARG A 1 295 ? -7.864 -9.824 2.278 1.00 91.62 295 ARG A N 1
ATOM 2214 C CA . ARG A 1 295 ? -6.534 -10.381 2.000 1.00 91.62 295 ARG A CA 1
ATOM 2215 C C . ARG A 1 295 ? -6.383 -10.781 0.531 1.00 91.62 295 ARG A C 1
ATOM 2217 O O . ARG A 1 295 ? -5.433 -10.356 -0.109 1.00 91.62 295 ARG A O 1
ATOM 2224 N N . ALA A 1 296 ? -7.338 -11.538 -0.014 1.00 92.75 296 ALA A N 1
ATOM 2225 C CA . ALA A 1 296 ? -7.306 -11.938 -1.420 1.00 92.75 296 ALA A CA 1
ATOM 2226 C C . ALA A 1 296 ? -7.300 -10.729 -2.376 1.00 92.75 296 ALA A C 1
ATOM 2228 O O . ALA A 1 296 ? -6.506 -10.692 -3.312 1.00 92.75 296 ALA A O 1
ATOM 2229 N N . ALA A 1 297 ? -8.139 -9.720 -2.122 1.00 95.06 297 ALA A N 1
ATOM 2230 C CA . ALA A 1 297 ? -8.200 -8.516 -2.946 1.00 95.06 297 ALA A CA 1
ATOM 2231 C C . ALA A 1 297 ? -6.901 -7.692 -2.886 1.00 95.06 297 ALA A C 1
ATOM 2233 O O . ALA A 1 297 ? -6.424 -7.247 -3.923 1.00 95.06 297 ALA A O 1
ATOM 2234 N N . HIS A 1 298 ? -6.299 -7.535 -1.705 1.00 96.56 298 HIS A N 1
ATOM 2235 C CA . HIS A 1 298 ? -5.027 -6.828 -1.533 1.00 96.56 298 HIS A CA 1
ATOM 2236 C C . HIS A 1 298 ? -3.850 -7.584 -2.170 1.00 96.56 298 HIS A C 1
ATOM 2238 O O . HIS A 1 298 ? -3.015 -6.960 -2.819 1.00 96.56 298 HIS A O 1
ATOM 2244 N N . THR A 1 299 ? -3.801 -8.919 -2.058 1.00 97.12 299 THR A N 1
ATOM 2245 C CA . THR A 1 299 ? -2.799 -9.736 -2.765 1.00 97.12 299 THR A CA 1
ATOM 2246 C C . THR A 1 299 ? -2.942 -9.589 -4.279 1.00 97.12 299 THR A C 1
ATOM 2248 O O . THR A 1 299 ? -1.953 -9.346 -4.962 1.00 97.12 299 THR A O 1
ATOM 2251 N N . ALA A 1 300 ? -4.168 -9.676 -4.806 1.00 97.75 300 ALA A N 1
ATOM 2252 C CA . ALA A 1 300 ? -4.424 -9.484 -6.231 1.00 97.75 300 ALA A CA 1
ATOM 2253 C C . ALA A 1 300 ? -4.045 -8.071 -6.700 1.00 97.75 300 ALA A C 1
ATOM 2255 O O . ALA A 1 300 ? -3.422 -7.933 -7.747 1.00 97.75 300 ALA A O 1
ATOM 2256 N N . ALA A 1 301 ? -4.358 -7.037 -5.911 1.00 98.31 301 ALA A N 1
ATOM 2257 C CA . ALA A 1 301 ? -3.960 -5.660 -6.195 1.00 98.31 301 ALA A CA 1
ATOM 2258 C C . ALA A 1 301 ? -2.437 -5.509 -6.269 1.00 98.31 301 ALA A C 1
ATOM 2260 O O . ALA A 1 301 ? -1.941 -4.914 -7.215 1.00 98.31 301 ALA A O 1
ATOM 2261 N N . GLY A 1 302 ? -1.700 -6.088 -5.315 1.00 98.31 302 GLY A N 1
ATOM 2262 C CA . GLY A 1 302 ? -0.238 -6.061 -5.324 1.00 98.31 302 GLY A CA 1
ATOM 2263 C C . GLY A 1 302 ? 0.348 -6.712 -6.578 1.00 98.31 302 GLY A C 1
ATOM 2264 O O . GLY A 1 302 ? 1.144 -6.088 -7.271 1.00 98.31 302 GLY A O 1
ATOM 2265 N N . LEU A 1 303 ? -0.095 -7.926 -6.921 1.00 98.62 303 LEU A N 1
ATOM 2266 C CA . LEU A 1 303 ? 0.357 -8.621 -8.135 1.00 98.62 303 LEU A CA 1
ATOM 2267 C C . LEU A 1 303 ? 0.017 -7.836 -9.413 1.00 98.62 303 LEU A C 1
ATOM 2269 O O . LEU A 1 303 ? 0.855 -7.727 -10.305 1.00 98.62 303 LEU A O 1
ATOM 2273 N N . LEU A 1 304 ? -1.184 -7.253 -9.482 1.00 98.19 304 LEU A N 1
ATOM 2274 C CA . LEU A 1 304 ? -1.608 -6.408 -10.599 1.00 98.19 304 LEU A CA 1
ATOM 2275 C C . LEU A 1 304 ? -0.779 -5.132 -10.727 1.00 98.19 304 LEU A C 1
ATOM 2277 O O . LEU A 1 304 ? -0.501 -4.728 -11.848 1.00 98.19 304 LEU A O 1
ATOM 2281 N N . THR A 1 305 ? -0.365 -4.510 -9.621 1.00 98.06 305 THR A N 1
ATOM 2282 C CA . THR A 1 305 ? 0.520 -3.337 -9.658 1.00 98.06 305 THR A CA 1
ATOM 2283 C C . THR A 1 305 ? 1.861 -3.685 -10.300 1.00 98.06 305 THR A C 1
ATOM 2285 O O . THR A 1 305 ? 2.329 -2.941 -11.158 1.00 98.06 305 THR A O 1
ATOM 2288 N N . VAL A 1 306 ? 2.449 -4.838 -9.951 1.00 98.44 306 VAL A N 1
ATOM 2289 C CA . VAL A 1 306 ? 3.699 -5.304 -10.577 1.00 98.44 306 VAL A CA 1
ATOM 2290 C C . VAL A 1 306 ? 3.492 -5.612 -12.060 1.00 98.44 306 VAL A C 1
ATOM 2292 O O . VAL A 1 306 ? 4.267 -5.157 -12.900 1.00 98.44 306 VAL A O 1
ATOM 2295 N N . ALA A 1 307 ? 2.424 -6.344 -12.391 1.00 98.06 307 ALA A N 1
ATOM 2296 C CA . ALA A 1 307 ? 2.090 -6.681 -13.773 1.00 98.06 307 ALA A CA 1
ATOM 2297 C C . ALA A 1 307 ? 1.849 -5.422 -14.621 1.00 98.06 307 ALA A C 1
ATOM 2299 O O . ALA A 1 307 ? 2.328 -5.333 -15.746 1.00 98.06 307 ALA A O 1
ATOM 2300 N N . ALA A 1 308 ? 1.160 -4.418 -14.076 1.00 96.44 308 ALA A N 1
ATOM 2301 C CA . ALA A 1 308 ? 0.957 -3.144 -14.746 1.00 96.44 308 ALA A CA 1
ATOM 2302 C C . ALA A 1 308 ? 2.287 -2.410 -14.957 1.00 96.44 308 ALA A C 1
ATOM 2304 O O . ALA A 1 308 ? 2.552 -2.020 -16.085 1.00 96.44 308 ALA A O 1
ATOM 2305 N N . GLY A 1 309 ? 3.146 -2.298 -13.935 1.00 95.25 309 GLY A N 1
ATOM 2306 C CA . GLY A 1 309 ? 4.438 -1.608 -14.044 1.00 95.25 309 GLY A CA 1
ATOM 2307 C C . GLY A 1 309 ? 5.356 -2.189 -15.126 1.00 95.25 309 GLY A C 1
ATOM 2308 O O . GLY A 1 309 ? 5.901 -1.447 -15.938 1.00 95.25 309 GLY A O 1
ATOM 2309 N N . VAL A 1 310 ? 5.472 -3.520 -15.199 1.00 96.31 310 VAL A N 1
ATOM 2310 C CA . VAL A 1 310 ? 6.237 -4.188 -16.270 1.00 96.31 310 VAL A CA 1
ATOM 2311 C C . VAL A 1 310 ? 5.507 -4.078 -17.612 1.00 96.31 310 VAL A C 1
ATOM 2313 O O . VAL A 1 310 ? 6.093 -3.715 -18.631 1.00 96.31 310 VAL A O 1
ATOM 2316 N N . GLY A 1 311 ? 4.212 -4.394 -17.628 1.00 94.75 311 GLY A N 1
ATOM 2317 C CA . GLY A 1 311 ? 3.427 -4.520 -18.849 1.00 94.75 311 GLY A CA 1
ATOM 2318 C C . GLY A 1 311 ? 3.245 -3.206 -19.599 1.00 94.75 311 GLY A C 1
ATOM 2319 O O . GLY A 1 311 ? 3.353 -3.200 -20.824 1.00 94.75 311 GLY A O 1
ATOM 2320 N N . THR A 1 312 ? 2.998 -2.093 -18.902 1.00 93.56 312 THR A N 1
ATOM 2321 C CA . 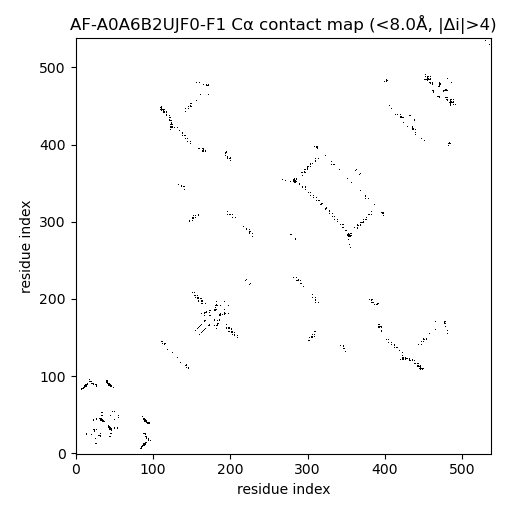THR A 1 312 ? 2.843 -0.780 -19.548 1.00 93.56 312 THR A CA 1
ATOM 2322 C C . THR A 1 312 ? 4.152 -0.299 -20.149 1.00 93.56 312 THR A C 1
ATOM 2324 O O . THR A 1 312 ? 4.134 0.219 -21.264 1.00 93.56 312 THR A O 1
ATOM 2327 N N . ALA A 1 313 ? 5.277 -0.527 -19.466 1.00 92.12 313 ALA A N 1
ATOM 2328 C CA . ALA A 1 313 ? 6.598 -0.172 -19.969 1.00 92.12 313 ALA A CA 1
ATOM 2329 C C . ALA A 1 313 ? 6.928 -0.935 -21.258 1.00 92.12 313 ALA A C 1
ATOM 2331 O O . ALA A 1 313 ? 7.209 -0.320 -22.283 1.00 92.12 313 ALA A O 1
ATOM 2332 N N . VAL A 1 314 ? 6.791 -2.264 -21.244 1.00 92.00 314 VAL A N 1
ATOM 2333 C CA . VAL A 1 314 ? 7.064 -3.108 -22.420 1.00 92.00 314 VAL A CA 1
ATOM 2334 C C . VAL A 1 314 ? 6.103 -2.796 -23.575 1.00 92.00 314 VAL A C 1
ATOM 2336 O O . VAL A 1 314 ? 6.517 -2.719 -24.728 1.00 92.00 314 VAL A O 1
ATOM 2339 N N . THR A 1 315 ? 4.825 -2.536 -23.283 1.00 92.25 315 THR A N 1
ATOM 2340 C CA . THR A 1 315 ? 3.846 -2.141 -24.313 1.00 92.25 315 THR A CA 1
ATOM 2341 C C . THR A 1 315 ? 4.189 -0.786 -24.934 1.00 92.25 315 THR A C 1
ATOM 2343 O O . THR A 1 315 ? 4.014 -0.602 -26.138 1.00 92.25 315 THR A O 1
ATOM 2346 N N . ALA A 1 316 ? 4.669 0.171 -24.134 1.00 90.06 316 ALA A N 1
ATOM 2347 C CA . ALA A 1 316 ? 5.103 1.474 -24.629 1.00 90.06 316 ALA A CA 1
ATOM 2348 C C . ALA A 1 316 ? 6.345 1.351 -25.525 1.00 90.06 316 ALA A C 1
ATOM 2350 O O . ALA A 1 316 ? 6.412 2.017 -26.557 1.00 90.06 316 ALA A O 1
ATOM 2351 N N . GLN A 1 317 ? 7.280 0.458 -25.184 1.00 87.56 317 GLN A N 1
ATOM 2352 C CA . GLN A 1 317 ? 8.428 0.148 -26.041 1.00 87.56 317 GLN A CA 1
ATOM 2353 C C . GLN A 1 317 ? 7.996 -0.440 -27.382 1.00 87.56 317 GLN A C 1
ATOM 2355 O O . GLN A 1 317 ? 8.416 0.065 -28.421 1.00 87.56 317 GLN A O 1
ATOM 2360 N N . ASP A 1 318 ? 7.115 -1.444 -27.361 1.00 89.44 318 ASP A N 1
ATOM 2361 C CA . ASP A 1 318 ? 6.589 -2.060 -28.582 1.00 89.44 318 ASP A CA 1
ATOM 2362 C C . ASP A 1 318 ? 5.829 -1.030 -29.437 1.00 89.44 318 ASP A C 1
ATOM 2364 O O . ASP A 1 318 ? 5.915 -1.059 -30.661 1.00 89.44 318 ASP A O 1
ATOM 2368 N N . ALA A 1 319 ? 5.123 -0.079 -28.815 1.00 88.75 319 ALA A N 1
ATOM 2369 C CA . ALA A 1 319 ? 4.423 0.987 -29.532 1.00 88.75 319 ALA A CA 1
ATOM 2370 C C . ALA A 1 319 ? 5.366 1.991 -30.205 1.00 88.75 319 ALA A C 1
ATOM 2372 O O . ALA A 1 319 ? 5.042 2.487 -31.282 1.00 88.75 319 ALA A O 1
ATOM 2373 N N . ALA A 1 320 ? 6.514 2.279 -29.592 1.00 86.44 320 ALA A N 1
ATOM 2374 C CA . ALA A 1 320 ? 7.511 3.185 -30.150 1.00 86.44 320 ALA A CA 1
ATOM 2375 C C . ALA A 1 320 ? 8.346 2.545 -31.278 1.00 86.44 320 ALA A C 1
ATOM 2377 O O . ALA A 1 320 ? 8.774 3.260 -32.179 1.00 86.44 320 ALA A O 1
ATOM 2378 N N . HIS A 1 321 ? 8.532 1.218 -31.263 1.00 83.56 321 HIS A N 1
ATOM 2379 C CA . HIS A 1 321 ? 9.484 0.519 -32.145 1.00 83.56 321 HIS A CA 1
ATOM 2380 C C . HIS A 1 321 ? 8.842 -0.556 -33.044 1.00 83.56 321 HIS A C 1
ATOM 2382 O O . HIS A 1 321 ? 9.531 -1.410 -33.592 1.00 83.56 321 HIS A O 1
ATOM 2388 N N . GLY A 1 322 ? 7.515 -0.533 -33.218 1.00 80.88 322 GLY A N 1
ATOM 2389 C CA . GLY A 1 322 ? 6.817 -1.422 -34.159 1.00 80.88 322 GLY A CA 1
ATOM 2390 C C . GLY A 1 322 ? 6.687 -2.884 -33.705 1.00 80.88 322 GLY A C 1
ATOM 2391 O O . GLY A 1 322 ? 6.540 -3.774 -34.540 1.00 80.88 322 GLY A O 1
ATOM 2392 N N . GLY A 1 323 ? 6.730 -3.138 -32.395 1.00 83.50 323 GLY A N 1
ATOM 2393 C CA . GLY A 1 323 ? 6.532 -4.458 -31.790 1.00 83.50 323 GLY A CA 1
ATOM 2394 C C . GLY A 1 323 ? 5.057 -4.903 -31.715 1.00 83.50 323 GLY A C 1
ATOM 2395 O O . GLY A 1 323 ? 4.156 -4.237 -32.234 1.00 83.50 323 GLY A O 1
ATOM 2396 N N . PRO A 1 324 ? 4.754 -6.033 -31.048 1.00 84.88 324 PRO A N 1
ATOM 2397 C CA . PRO A 1 324 ? 3.403 -6.604 -30.948 1.00 84.88 324 PRO A CA 1
ATOM 2398 C C . PRO A 1 324 ? 2.470 -5.842 -29.977 1.00 84.88 324 PRO A C 1
ATOM 2400 O O . PRO A 1 324 ? 1.987 -6.382 -28.980 1.00 84.88 324 PRO A O 1
ATOM 2403 N N . VAL A 1 325 ? 2.135 -4.589 -30.303 1.00 88.25 325 VAL A N 1
ATOM 2404 C CA . VAL A 1 325 ? 1.344 -3.664 -29.459 1.00 88.25 325 VAL A CA 1
ATOM 2405 C C . VAL A 1 325 ? -0.030 -4.215 -29.058 1.00 88.25 325 VAL A C 1
ATOM 2407 O O . VAL A 1 325 ? -0.539 -3.898 -27.981 1.00 88.25 325 VAL A O 1
ATOM 2410 N N . LEU A 1 326 ? -0.660 -5.037 -29.905 1.00 93.75 326 LEU A N 1
ATOM 2411 C CA . LEU A 1 326 ? -1.978 -5.609 -29.613 1.00 93.75 326 LEU A CA 1
ATOM 2412 C C . LEU A 1 326 ? -1.947 -6.501 -28.364 1.00 93.75 326 LEU A C 1
ATOM 2414 O O . LEU A 1 326 ? -2.844 -6.395 -27.528 1.00 93.75 326 LEU A O 1
ATOM 2418 N N . ALA A 1 327 ? -0.909 -7.327 -28.207 1.00 91.75 327 ALA A N 1
ATOM 2419 C CA . ALA A 1 327 ? -0.759 -8.197 -27.044 1.00 91.75 327 ALA A CA 1
ATOM 2420 C C . ALA A 1 327 ? -0.634 -7.369 -25.756 1.00 91.75 327 ALA A C 1
ATOM 2422 O O . ALA A 1 327 ? -1.371 -7.598 -24.795 1.00 91.75 327 ALA A O 1
ATOM 2423 N N . GLY A 1 328 ? 0.216 -6.339 -25.778 1.00 92.50 328 GLY A N 1
ATOM 2424 C CA . GLY A 1 328 ? 0.362 -5.396 -24.671 1.00 92.50 328 GLY A CA 1
ATOM 2425 C C . GLY A 1 328 ? -0.941 -4.668 -24.318 1.00 92.50 328 GLY A C 1
ATOM 2426 O O . GLY A 1 328 ? -1.325 -4.593 -23.151 1.00 92.50 328 GLY A O 1
ATOM 2427 N N . ARG A 1 329 ? -1.704 -4.205 -25.319 1.00 94.75 329 ARG A N 1
ATOM 2428 C CA . ARG A 1 329 ? -3.017 -3.564 -25.103 1.00 94.75 329 ARG A CA 1
ATOM 2429 C C . ARG A 1 329 ? -4.053 -4.511 -24.498 1.00 94.75 329 ARG A C 1
ATOM 2431 O O . ARG A 1 329 ? -4.808 -4.086 -23.624 1.00 94.75 329 ARG A O 1
ATOM 2438 N N . ILE A 1 330 ? -4.084 -5.775 -24.929 1.00 97.25 330 ILE A N 1
ATOM 2439 C CA . ILE A 1 330 ? -4.959 -6.801 -24.343 1.00 97.25 330 ILE A CA 1
ATOM 2440 C C . ILE A 1 330 ? -4.605 -7.001 -22.868 1.00 97.25 330 ILE A C 1
ATOM 2442 O O . ILE A 1 330 ? -5.496 -6.959 -22.021 1.00 97.25 330 ILE A O 1
ATOM 2446 N N . LEU A 1 331 ? -3.316 -7.145 -22.547 1.00 96.19 331 LEU A N 1
ATOM 2447 C CA . LEU A 1 331 ? -2.851 -7.268 -21.166 1.00 96.19 331 LEU A CA 1
ATOM 2448 C C . LEU A 1 331 ? -3.259 -6.052 -20.317 1.00 96.19 331 LEU A C 1
ATOM 2450 O O . LEU A 1 331 ? -3.837 -6.228 -19.246 1.00 96.19 331 LEU A O 1
ATOM 2454 N N . CYS A 1 332 ? -3.068 -4.829 -20.821 1.00 94.56 332 CYS A N 1
ATOM 2455 C CA . CYS A 1 332 ? -3.520 -3.602 -20.156 1.00 94.56 332 CYS A CA 1
ATOM 2456 C C . CYS A 1 332 ? -5.033 -3.596 -19.882 1.00 94.56 332 CYS A C 1
ATOM 2458 O O . CYS A 1 332 ? -5.465 -3.241 -18.782 1.00 94.56 332 CYS A O 1
ATOM 2460 N N . GLY A 1 333 ? -5.842 -4.035 -20.852 1.00 97.19 333 GLY A N 1
ATOM 2461 C CA . GLY A 1 333 ? -7.285 -4.205 -20.674 1.00 97.19 333 GLY A CA 1
ATOM 2462 C C . GLY A 1 333 ? -7.625 -5.226 -19.584 1.00 97.19 333 GLY A C 1
ATOM 2463 O O . GLY A 1 333 ? -8.483 -4.968 -18.739 1.00 97.19 333 GLY A O 1
ATOM 2464 N N . LEU A 1 334 ? -6.912 -6.355 -19.544 1.00 98.12 334 LEU A N 1
ATOM 2465 C CA . LEU A 1 334 ? -7.09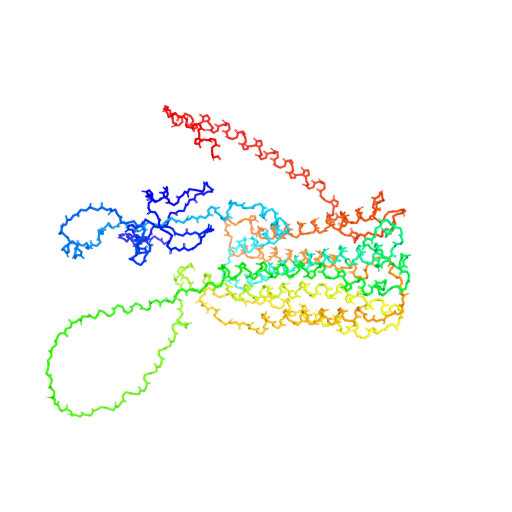0 -7.386 -18.519 1.00 98.12 334 LEU A CA 1
ATOM 2466 C C . LEU A 1 334 ? -6.708 -6.888 -17.117 1.00 98.12 334 LEU A C 1
ATOM 2468 O O . LEU A 1 334 ? -7.435 -7.184 -16.165 1.00 98.12 334 LEU A O 1
ATOM 2472 N N . TYR A 1 335 ? -5.638 -6.091 -16.974 1.00 97.12 335 TYR A N 1
ATOM 2473 C CA . TYR A 1 335 ? -5.288 -5.470 -15.688 1.00 97.12 335 TYR A CA 1
ATOM 2474 C C . TYR A 1 335 ? -6.426 -4.572 -15.191 1.00 97.12 335 TYR A C 1
ATOM 2476 O O . TYR A 1 335 ? -6.817 -4.659 -14.026 1.00 97.12 335 TYR A O 1
ATOM 2484 N N . ALA A 1 336 ? -6.992 -3.743 -16.076 1.00 96.62 336 ALA A N 1
ATOM 2485 C CA . ALA A 1 336 ? -8.090 -2.841 -15.739 1.00 96.62 336 ALA A CA 1
ATOM 2486 C C . ALA A 1 336 ? -9.349 -3.614 -15.316 1.00 96.62 336 ALA A C 1
ATOM 2488 O O . ALA A 1 336 ? -9.932 -3.321 -14.271 1.00 96.62 336 ALA A O 1
ATOM 2489 N N . VAL A 1 337 ? -9.733 -4.644 -16.078 1.00 97.62 337 VAL A N 1
ATOM 2490 C CA . VAL A 1 337 ? -10.879 -5.509 -15.755 1.00 97.62 337 VAL A CA 1
ATOM 2491 C C . VAL A 1 337 ? -10.690 -6.180 -14.395 1.00 97.62 337 VAL A C 1
ATOM 2493 O O . VAL A 1 337 ? -11.581 -6.114 -13.544 1.00 97.62 337 VAL A O 1
ATOM 2496 N N . LEU A 1 338 ? -9.525 -6.783 -14.139 1.00 97.00 338 LEU A N 1
ATOM 2497 C CA . LEU A 1 338 ? -9.265 -7.436 -12.857 1.00 97.00 338 LEU A CA 1
ATOM 2498 C C . LEU A 1 338 ? -9.187 -6.425 -11.703 1.00 97.00 338 LEU A C 1
ATOM 2500 O O . LEU A 1 338 ? -9.684 -6.705 -10.611 1.00 97.00 338 LEU A O 1
ATOM 2504 N N . GLY A 1 339 ? -8.664 -5.222 -11.954 1.00 97.06 339 GLY A N 1
ATOM 2505 C CA . GLY A 1 339 ? -8.680 -4.100 -11.016 1.00 97.06 339 GLY A CA 1
ATOM 2506 C C . GLY A 1 339 ? -10.097 -3.683 -10.609 1.00 97.06 339 GLY A C 1
ATOM 2507 O O . GLY A 1 339 ? -10.363 -3.480 -9.423 1.00 97.06 339 GLY A O 1
ATOM 2508 N N . VAL A 1 340 ? -11.048 -3.652 -11.549 1.00 96.75 340 VAL A N 1
ATOM 2509 C CA . VAL A 1 340 ? -12.471 -3.416 -11.240 1.00 96.75 340 VAL A CA 1
ATOM 2510 C C . VAL A 1 340 ? -13.025 -4.517 -10.330 1.00 96.75 340 VAL A C 1
ATOM 2512 O O . VAL A 1 340 ? -13.708 -4.212 -9.348 1.00 96.75 340 VAL A O 1
ATOM 2515 N N . PHE A 1 341 ? -12.696 -5.789 -10.585 1.00 95.19 341 PHE A N 1
ATOM 2516 C CA . PHE A 1 341 ? -13.100 -6.892 -9.704 1.00 95.19 341 PHE A CA 1
ATOM 2517 C C . PHE A 1 341 ? -12.488 -6.786 -8.301 1.00 95.19 341 PHE A C 1
ATOM 2519 O O . PHE A 1 341 ? -13.186 -7.048 -7.317 1.00 95.19 341 PHE A O 1
ATOM 2526 N N . VAL A 1 342 ? -11.229 -6.354 -8.182 1.00 96.56 342 VAL A N 1
ATOM 2527 C CA . VAL A 1 342 ? -10.578 -6.062 -6.894 1.00 96.56 342 VAL A CA 1
ATOM 2528 C C . VAL A 1 342 ? -11.340 -4.971 -6.141 1.00 96.56 342 VAL A C 1
ATOM 2530 O O . VAL A 1 342 ? -11.748 -5.184 -4.997 1.00 96.56 342 VAL A O 1
ATOM 2533 N N . VAL A 1 343 ? -11.605 -3.829 -6.783 1.00 96.25 343 VAL A N 1
ATOM 2534 C CA . VAL A 1 343 ? -12.353 -2.712 -6.181 1.00 96.25 343 VAL A CA 1
ATOM 2535 C C . VAL A 1 343 ? -13.751 -3.163 -5.753 1.00 96.25 343 VAL A C 1
ATOM 2537 O O . VAL A 1 343 ? -14.179 -2.890 -4.627 1.00 96.25 343 VAL A O 1
ATOM 2540 N N . ALA A 1 344 ? -14.449 -3.930 -6.594 1.00 92.81 344 ALA A N 1
ATOM 2541 C CA . ALA A 1 344 ? -15.746 -4.501 -6.255 1.00 92.81 344 ALA A CA 1
ATOM 2542 C C . ALA A 1 344 ? -15.655 -5.429 -5.029 1.00 92.81 344 ALA A C 1
ATOM 2544 O O . ALA A 1 344 ? -16.463 -5.307 -4.103 1.00 92.81 344 ALA A O 1
ATOM 2545 N N . ALA A 1 345 ? -14.657 -6.316 -4.962 1.00 91.69 345 ALA A N 1
ATOM 2546 C CA . ALA A 1 345 ? -14.449 -7.219 -3.829 1.00 91.69 345 ALA A CA 1
ATOM 2547 C C . ALA A 1 345 ? -14.191 -6.464 -2.510 1.00 91.69 345 ALA A C 1
ATOM 2549 O O . ALA A 1 345 ? -14.713 -6.858 -1.460 1.00 91.69 345 ALA A O 1
ATOM 2550 N N . VAL A 1 346 ? -13.450 -5.354 -2.559 1.00 92.94 346 VAL A N 1
ATOM 2551 C CA . VAL A 1 346 ? -13.173 -4.482 -1.404 1.00 92.94 346 VAL A CA 1
ATOM 2552 C C . VAL A 1 346 ? -14.422 -3.708 -0.961 1.00 92.94 346 VAL A C 1
ATOM 2554 O O . VAL A 1 346 ? -14.708 -3.597 0.239 1.00 92.94 346 VAL A O 1
ATOM 2557 N N . CYS A 1 347 ? -15.221 -3.222 -1.911 1.00 91.50 347 CYS A N 1
ATOM 2558 C CA . CYS A 1 347 ? -16.448 -2.475 -1.633 1.00 91.50 347 CYS A CA 1
ATOM 2559 C C . CYS A 1 347 ? -17.587 -3.353 -1.095 1.00 91.50 347 CYS A C 1
ATOM 2561 O O . CYS A 1 347 ? -18.385 -2.881 -0.277 1.00 91.50 347 CYS A O 1
ATOM 2563 N N . ARG A 1 348 ? -17.662 -4.631 -1.499 1.00 84.56 348 ARG A N 1
ATOM 2564 C CA . ARG A 1 348 ? -18.735 -5.553 -1.090 1.00 84.56 348 ARG A CA 1
ATOM 2565 C C . ARG A 1 348 ? -18.853 -5.672 0.433 1.00 84.56 348 ARG A C 1
ATOM 2567 O O . ARG A 1 348 ? -17.871 -5.741 1.172 1.00 84.56 348 ARG A O 1
ATOM 2574 N N . ARG A 1 349 ? -20.096 -5.744 0.918 1.00 71.38 349 ARG A N 1
ATOM 2575 C CA . ARG A 1 349 ? -20.415 -6.003 2.332 1.00 71.38 349 ARG A CA 1
ATOM 2576 C C . ARG A 1 349 ? -20.076 -7.456 2.678 1.00 71.38 349 ARG A C 1
ATOM 2578 O O . ARG A 1 349 ? -20.223 -8.341 1.843 1.00 71.38 349 ARG A O 1
ATOM 2585 N N . GLY A 1 350 ? -19.596 -7.715 3.893 1.00 59.88 350 GLY A N 1
ATOM 2586 C CA . GLY A 1 350 ? -19.211 -9.079 4.286 1.00 59.88 350 GLY A CA 1
ATOM 2587 C C . GLY A 1 350 ? -19.332 -9.414 5.765 1.00 59.88 350 GLY A C 1
ATOM 2588 O O . GLY A 1 350 ? -18.757 -10.411 6.172 1.00 59.88 350 GLY A O 1
ATOM 2589 N N . ARG A 1 351 ? -20.012 -8.589 6.572 1.00 70.19 351 ARG A N 1
ATOM 2590 C CA . ARG A 1 351 ? -20.187 -8.860 8.002 1.00 70.19 351 ARG A CA 1
ATOM 2591 C C . ARG A 1 351 ? -21.612 -8.545 8.427 1.00 70.19 351 ARG A C 1
ATOM 2593 O O . ARG A 1 351 ? -22.108 -7.443 8.188 1.00 70.19 351 ARG A O 1
ATOM 2600 N N . SER A 1 352 ? -22.256 -9.535 9.029 1.00 66.25 352 SER A N 1
ATOM 2601 C CA . SER A 1 352 ? -23.521 -9.409 9.741 1.00 66.25 352 SER A CA 1
ATOM 2602 C C . SER A 1 352 ? -23.243 -9.743 11.196 1.00 66.25 352 SER A C 1
ATOM 2604 O O . SER A 1 352 ? -22.812 -10.846 11.489 1.00 66.25 352 SER A O 1
ATOM 2606 N N . GLU A 1 353 ? -23.518 -8.823 12.115 1.00 69.81 353 GLU A N 1
ATOM 2607 C CA . GLU A 1 353 ? -23.381 -9.116 13.549 1.00 69.81 353 GLU A CA 1
ATOM 2608 C C . GLU A 1 353 ? -24.441 -10.116 14.029 1.00 69.81 353 GLU A C 1
ATOM 2610 O O . GLU A 1 353 ? -24.265 -10.782 15.040 1.00 69.81 353 GLU A O 1
ATOM 2615 N N . ARG A 1 354 ? -25.561 -10.235 13.304 1.00 65.81 354 ARG A N 1
ATOM 2616 C CA . ARG A 1 354 ? -26.736 -11.009 13.732 1.00 65.81 354 ARG A CA 1
ATOM 2617 C C . ARG A 1 354 ? -26.701 -12.482 13.334 1.00 65.81 354 ARG A C 1
ATOM 2619 O O . ARG A 1 354 ? -27.555 -13.228 13.787 1.00 65.81 354 ARG A O 1
ATOM 2626 N N . ARG A 1 355 ? -25.804 -12.885 12.430 1.00 66.94 355 ARG A N 1
ATOM 2627 C CA . ARG A 1 355 ? -25.721 -14.267 11.932 1.00 66.94 355 ARG A CA 1
ATOM 2628 C C . ARG A 1 355 ? -24.267 -14.642 11.696 1.00 66.94 355 ARG A C 1
ATOM 2630 O O . ARG A 1 355 ? -23.516 -13.816 11.184 1.00 66.94 355 ARG A O 1
ATOM 2637 N N . LEU A 1 356 ? -23.917 -15.886 12.004 1.00 64.94 356 LEU A N 1
ATOM 2638 C CA . LEU A 1 356 ? -22.637 -16.472 11.622 1.00 64.94 356 LEU A CA 1
ATOM 2639 C C . LEU A 1 356 ? -22.591 -16.638 10.101 1.00 64.94 356 LEU A C 1
ATOM 2641 O O . LEU A 1 356 ? -23.424 -17.327 9.517 1.00 64.94 356 LEU A O 1
ATOM 2645 N N . ASP A 1 357 ? -21.632 -15.984 9.449 1.00 64.38 357 ASP A N 1
ATOM 2646 C CA . ASP A 1 357 ? -21.425 -16.111 8.006 1.00 64.38 357 ASP A CA 1
ATOM 2647 C C . ASP A 1 357 ? -20.369 -17.186 7.720 1.00 64.38 357 ASP A C 1
ATOM 2649 O O . ASP A 1 357 ? -19.176 -16.903 7.610 1.00 64.38 357 ASP A O 1
ATOM 2653 N N . LEU A 1 358 ? -20.821 -18.440 7.646 1.00 64.50 358 LEU A N 1
ATOM 2654 C CA . LEU A 1 358 ? -19.971 -19.605 7.370 1.00 64.50 358 LEU A CA 1
ATOM 2655 C C . LEU A 1 358 ? -19.702 -19.809 5.866 1.00 64.50 358 LEU A C 1
ATOM 2657 O O . LEU A 1 358 ? -18.859 -20.632 5.497 1.00 64.50 358 LEU A O 1
ATOM 2661 N N . ALA A 1 359 ? -20.393 -19.072 4.987 1.00 61.34 359 ALA A N 1
ATOM 2662 C CA . ALA A 1 359 ? -20.272 -19.227 3.544 1.00 61.34 359 ALA A CA 1
ATOM 2663 C C . ALA A 1 359 ? -18.938 -18.650 3.044 1.00 61.34 359 ALA A C 1
ATOM 2665 O O . ALA A 1 359 ? -18.710 -17.438 3.034 1.00 61.34 359 ALA A O 1
ATOM 2666 N N . PHE A 1 360 ? -18.044 -19.523 2.580 1.00 60.44 360 PHE A N 1
ATOM 2667 C CA . PHE A 1 360 ? -16.819 -19.098 1.912 1.00 60.44 360 PHE A CA 1
ATOM 2668 C C . PHE A 1 360 ? -17.121 -18.738 0.459 1.00 60.44 360 PHE A C 1
ATOM 2670 O O . PHE A 1 360 ? -17.515 -19.594 -0.329 1.00 60.44 360 PHE A O 1
ATOM 2677 N N . ASP A 1 361 ? -16.857 -17.489 0.078 1.00 69.62 361 ASP A N 1
ATOM 2678 C CA . ASP A 1 361 ? -16.805 -17.079 -1.328 1.00 69.62 361 ASP A CA 1
ATOM 2679 C C . ASP A 1 361 ? -15.508 -17.626 -1.950 1.00 69.62 361 ASP A C 1
ATOM 2681 O O . ASP A 1 361 ? -14.537 -16.901 -2.163 1.00 69.62 361 ASP A O 1
ATOM 2685 N N . ARG A 1 362 ? -15.444 -18.959 -2.113 1.00 68.94 362 ARG A N 1
ATOM 2686 C CA . ARG A 1 362 ? -14.241 -19.671 -2.575 1.00 68.94 362 ARG A CA 1
ATOM 2687 C C . ARG A 1 362 ? -13.789 -19.153 -3.931 1.00 68.94 362 ARG A C 1
ATOM 2689 O O . ARG A 1 362 ? -12.586 -19.060 -4.151 1.00 68.94 362 ARG A O 1
ATOM 2696 N N . LEU A 1 363 ? -14.744 -18.793 -4.790 1.00 70.38 363 LEU A N 1
ATOM 2697 C CA . LEU A 1 363 ? -14.466 -18.238 -6.104 1.00 70.38 363 LEU A CA 1
ATOM 2698 C C . LEU A 1 363 ? -13.718 -16.910 -5.966 1.00 70.38 363 LEU A C 1
ATOM 2700 O O . LEU A 1 363 ? -12.597 -16.809 -6.439 1.00 70.38 363 LEU A O 1
ATOM 2704 N N . THR A 1 364 ? -14.243 -15.933 -5.223 1.00 76.50 364 THR A N 1
ATOM 2705 C CA . THR A 1 364 ? -13.560 -14.635 -5.076 1.00 76.50 364 THR A CA 1
ATOM 2706 C C . THR A 1 364 ? -12.234 -14.756 -4.317 1.00 76.50 364 THR A C 1
ATOM 2708 O O . THR A 1 364 ? -11.245 -14.137 -4.694 1.00 76.50 364 THR A O 1
ATOM 2711 N N . VAL A 1 365 ? -12.179 -15.563 -3.252 1.00 83.12 365 VAL A N 1
ATOM 2712 C CA . VAL A 1 365 ? -10.987 -15.666 -2.389 1.00 83.12 365 VAL A CA 1
ATOM 2713 C C . VAL A 1 365 ? -9.833 -16.416 -3.065 1.00 83.12 365 VAL A C 1
ATOM 2715 O O . VAL A 1 365 ? -8.678 -16.102 -2.786 1.00 83.12 365 VAL A O 1
ATOM 2718 N N . ARG A 1 366 ? -10.114 -17.396 -3.936 1.00 86.12 366 ARG A N 1
ATOM 2719 C CA . ARG A 1 366 ? -9.073 -18.172 -4.635 1.00 86.12 366 ARG A CA 1
ATOM 2720 C C . ARG A 1 366 ? -8.839 -17.716 -6.070 1.00 86.12 366 ARG A C 1
ATOM 2722 O O . ARG A 1 366 ? -7.687 -17.604 -6.469 1.00 86.12 366 ARG A O 1
ATOM 2729 N N . ALA A 1 367 ? -9.896 -17.452 -6.838 1.00 89.75 367 ALA A N 1
ATOM 2730 C CA . ALA A 1 367 ? -9.755 -17.134 -8.256 1.00 89.75 367 ALA A CA 1
ATOM 2731 C C . ALA A 1 367 ? -9.136 -15.752 -8.477 1.00 89.75 367 ALA A C 1
ATOM 2733 O O . ALA A 1 367 ? -8.358 -15.598 -9.406 1.00 89.75 367 ALA A O 1
ATOM 2734 N N . LEU A 1 368 ? -9.424 -14.762 -7.620 1.00 91.69 368 LEU A N 1
ATOM 2735 C CA . LEU A 1 368 ? -8.932 -13.396 -7.823 1.00 91.69 368 LEU A CA 1
ATOM 2736 C C . LEU A 1 368 ? -7.394 -13.286 -7.697 1.00 91.69 368 LEU A C 1
ATOM 2738 O O . LEU A 1 368 ? -6.779 -12.783 -8.637 1.00 91.69 368 LEU A O 1
ATOM 2742 N N . PRO A 1 369 ? -6.733 -13.794 -6.630 1.00 94.50 369 PRO A N 1
ATOM 2743 C CA . PRO A 1 369 ? -5.268 -13.814 -6.574 1.00 94.50 369 PRO A CA 1
ATOM 2744 C C . PRO A 1 369 ? -4.642 -14.706 -7.648 1.00 94.50 369 PRO A C 1
ATOM 2746 O O . PRO A 1 369 ? -3.606 -14.350 -8.198 1.00 94.50 369 PRO A O 1
ATOM 2749 N N . LEU A 1 370 ? -5.267 -15.848 -7.965 1.00 95.62 370 LEU A N 1
ATOM 2750 C CA . LEU A 1 370 ? -4.759 -16.764 -8.987 1.00 95.62 370 LEU A CA 1
ATOM 2751 C C . LEU A 1 370 ? -4.800 -16.129 -10.381 1.00 95.62 370 LEU A C 1
ATOM 2753 O O . LEU A 1 370 ? -3.826 -16.222 -11.115 1.00 95.62 370 LEU A O 1
ATOM 2757 N N . ALA A 1 371 ? -5.889 -15.444 -10.732 1.00 96.19 371 ALA A N 1
ATOM 2758 C CA . ALA A 1 371 ? -6.003 -14.715 -11.990 1.00 96.19 371 ALA A CA 1
ATOM 2759 C C . ALA A 1 371 ? -4.956 -13.597 -12.082 1.00 96.19 371 ALA A C 1
ATOM 2761 O O . ALA A 1 371 ? -4.331 -13.441 -13.126 1.00 96.19 371 ALA A O 1
ATOM 2762 N N . ALA A 1 372 ? -4.715 -12.865 -10.987 1.00 97.81 372 ALA A N 1
ATOM 2763 C CA . ALA A 1 372 ? -3.673 -11.840 -10.942 1.00 97.81 372 ALA A CA 1
ATOM 2764 C C . ALA A 1 372 ? -2.267 -12.441 -11.105 1.00 97.81 372 ALA A C 1
ATOM 2766 O O . ALA A 1 372 ? -1.436 -11.863 -11.797 1.00 97.81 372 ALA A O 1
ATOM 2767 N N . LEU A 1 373 ? -2.016 -13.620 -10.523 1.00 98.19 373 LEU A N 1
ATOM 2768 C CA . LEU A 1 373 ? -0.761 -14.353 -10.688 1.00 98.19 373 LEU A CA 1
ATOM 2769 C C . LEU A 1 373 ? -0.568 -14.844 -12.126 1.00 98.19 373 LEU A C 1
ATOM 2771 O O . LEU A 1 373 ? 0.495 -14.632 -12.694 1.00 98.19 373 LEU A O 1
ATOM 2775 N N . VAL A 1 374 ? -1.582 -15.470 -12.729 1.00 98.25 374 VAL A N 1
ATOM 2776 C CA . VAL A 1 374 ? -1.530 -15.920 -14.132 1.00 98.25 374 VAL A CA 1
ATOM 2777 C C . VAL A 1 374 ? -1.267 -14.739 -15.057 1.00 98.25 374 VAL A C 1
ATOM 2779 O O . VAL A 1 374 ? -0.433 -14.832 -15.953 1.00 98.25 374 VAL A O 1
ATOM 2782 N N . LEU A 1 375 ? -1.942 -13.618 -14.811 1.00 98.06 375 LEU A N 1
ATOM 2783 C CA . LEU A 1 375 ? -1.777 -12.409 -15.598 1.00 98.06 375 LEU A CA 1
ATOM 2784 C C . LEU A 1 375 ? -0.369 -11.819 -15.435 1.00 98.06 375 LEU A C 1
ATOM 2786 O O . LEU A 1 375 ? 0.252 -11.504 -16.440 1.00 98.06 375 LEU A O 1
ATOM 2790 N N . LEU A 1 376 ? 0.179 -11.779 -14.215 1.00 98.56 376 LEU A N 1
ATOM 2791 C CA . LEU A 1 376 ? 1.577 -11.410 -13.969 1.00 98.56 376 LEU A CA 1
ATOM 2792 C C . LEU A 1 376 ? 2.552 -12.334 -14.713 1.00 98.56 376 LEU A C 1
ATOM 2794 O O . LEU A 1 376 ? 3.460 -11.845 -15.376 1.00 98.56 376 LEU A O 1
ATOM 2798 N N . LEU A 1 377 ? 2.375 -13.655 -14.636 1.00 98.50 377 LEU A N 1
ATOM 2799 C CA . LEU A 1 377 ? 3.241 -14.614 -15.331 1.00 98.50 377 LEU A CA 1
ATOM 2800 C C . LEU A 1 377 ? 3.177 -14.433 -16.854 1.00 98.50 377 LEU A C 1
ATOM 2802 O O . LEU A 1 377 ? 4.212 -14.478 -17.515 1.00 98.50 377 LEU A O 1
ATOM 2806 N N . ALA A 1 378 ? 1.989 -14.167 -17.403 1.00 98.19 378 ALA A N 1
ATOM 2807 C CA . ALA A 1 378 ? 1.821 -13.836 -18.815 1.00 98.19 378 ALA A CA 1
ATOM 2808 C C . ALA A 1 378 ? 2.549 -12.532 -19.183 1.00 98.19 378 ALA A C 1
ATOM 2810 O O . ALA A 1 378 ? 3.227 -12.483 -20.207 1.00 98.19 378 ALA A O 1
ATOM 2811 N N . THR A 1 379 ? 2.479 -11.503 -18.333 1.00 98.00 379 THR A N 1
ATOM 2812 C CA . THR A 1 379 ? 3.232 -10.254 -18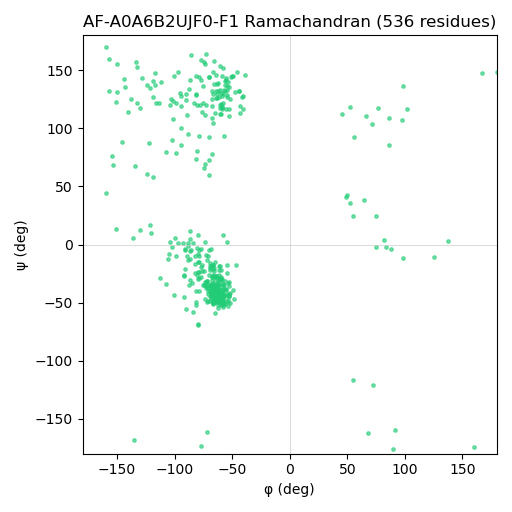.511 1.00 98.00 379 THR A CA 1
ATOM 2813 C C . THR A 1 379 ? 4.739 -10.480 -18.486 1.00 98.00 379 THR A C 1
ATOM 2815 O O . THR A 1 379 ? 5.450 -9.924 -19.318 1.00 98.00 379 THR A O 1
ATOM 2818 N N . LEU A 1 380 ? 5.242 -11.294 -17.554 1.00 97.81 380 LEU A N 1
ATOM 2819 C CA . LEU A 1 380 ? 6.667 -11.614 -17.470 1.00 97.81 380 LEU A CA 1
ATOM 2820 C C . LEU A 1 380 ? 7.122 -12.404 -18.702 1.00 97.81 380 LEU A C 1
ATOM 2822 O O . LEU A 1 380 ? 8.153 -12.080 -19.279 1.00 97.81 380 LEU A O 1
ATOM 2826 N N . GLY A 1 381 ? 6.324 -13.369 -19.168 1.00 96.62 381 GLY A N 1
ATOM 2827 C CA . GLY A 1 381 ? 6.580 -14.067 -20.431 1.00 96.62 381 GLY A CA 1
ATOM 2828 C C . GLY A 1 381 ? 6.615 -13.111 -21.628 1.00 96.62 381 GLY A C 1
ATOM 2829 O O . GLY A 1 381 ? 7.530 -13.172 -22.445 1.00 96.62 381 GLY A O 1
ATOM 2830 N N . TYR A 1 382 ? 5.675 -12.165 -21.687 1.00 94.75 382 TYR A N 1
ATOM 2831 C CA . TYR A 1 382 ? 5.656 -11.111 -22.701 1.00 94.75 382 TYR A CA 1
ATOM 2832 C C . TYR A 1 382 ? 6.887 -10.192 -22.621 1.00 94.75 382 TYR A C 1
ATOM 2834 O O . TYR A 1 382 ? 7.428 -9.811 -23.658 1.00 94.75 382 TYR A O 1
ATOM 2842 N N . ALA A 1 383 ? 7.369 -9.868 -21.420 1.00 94.00 383 ALA A N 1
ATOM 2843 C CA . ALA A 1 383 ? 8.567 -9.058 -21.200 1.00 94.00 383 ALA A CA 1
ATOM 2844 C C . ALA A 1 383 ? 9.873 -9.796 -21.556 1.00 94.00 383 ALA A C 1
ATOM 2846 O O . ALA A 1 383 ? 10.825 -9.166 -22.009 1.00 94.00 383 ALA A O 1
ATOM 2847 N N . LEU A 1 384 ? 9.909 -11.123 -21.394 1.00 94.38 384 LEU A N 1
ATOM 2848 C CA . LEU A 1 384 ? 11.060 -11.972 -21.729 1.00 94.38 384 LEU A CA 1
ATOM 2849 C C . LEU A 1 384 ? 11.209 -12.247 -23.233 1.00 94.38 384 LEU A C 1
ATOM 2851 O O . LEU A 1 384 ? 12.300 -12.636 -23.665 1.00 94.38 384 LEU A O 1
ATOM 2855 N N . ALA A 1 385 ? 10.136 -12.057 -24.009 1.00 91.31 385 ALA A N 1
ATOM 2856 C CA . ALA A 1 385 ? 10.148 -12.239 -25.456 1.00 91.31 385 ALA A CA 1
ATOM 2857 C C . ALA A 1 385 ? 11.260 -11.405 -26.112 1.00 91.31 385 ALA A C 1
ATOM 2859 O O . ALA A 1 385 ? 11.477 -10.246 -25.749 1.00 91.31 385 ALA A O 1
ATOM 2860 N N . ASP A 1 386 ? 11.960 -12.026 -27.062 1.00 86.31 386 ASP A N 1
ATOM 2861 C CA . ASP A 1 386 ? 13.076 -11.409 -27.770 1.00 86.31 386 ASP A CA 1
ATOM 2862 C C . ASP A 1 386 ? 12.608 -10.210 -28.599 1.00 86.31 386 ASP A C 1
ATOM 2864 O O . ASP A 1 386 ? 11.595 -10.278 -29.298 1.00 86.31 386 ASP A O 1
ATOM 2868 N N . ARG A 1 387 ? 13.331 -9.097 -28.473 1.00 81.12 387 ARG A N 1
ATOM 2869 C CA . ARG A 1 387 ? 13.051 -7.828 -29.152 1.00 81.12 387 ARG A CA 1
ATOM 2870 C C . ARG A 1 387 ? 14.330 -7.289 -29.770 1.00 81.12 387 ARG A C 1
ATOM 2872 O O . ARG A 1 387 ? 15.418 -7.526 -29.244 1.00 81.12 387 ARG A O 1
ATOM 2879 N N . SER A 1 388 ? 14.197 -6.515 -30.847 1.00 68.31 388 SER A N 1
ATOM 2880 C CA . SER A 1 388 ? 15.307 -5.703 -31.348 1.00 68.31 388 SER A CA 1
ATOM 2881 C C . SER A 1 388 ? 15.821 -4.818 -30.209 1.00 68.31 388 SER A C 1
ATOM 2883 O O . SER A 1 388 ? 15.040 -4.179 -29.505 1.00 68.31 388 SER A O 1
ATOM 2885 N N . ALA A 1 389 ? 17.127 -4.880 -29.953 1.00 58.56 389 ALA A N 1
ATOM 2886 C CA . ALA A 1 389 ? 17.736 -4.309 -28.762 1.00 58.56 389 ALA A CA 1
ATOM 2887 C C . ALA A 1 389 ? 17.730 -2.772 -28.803 1.00 58.56 389 ALA A C 1
ATOM 2889 O O . ALA A 1 389 ? 18.673 -2.161 -29.299 1.00 58.56 389 ALA A O 1
ATOM 2890 N N . ASP A 1 390 ? 16.695 -2.157 -28.230 1.00 63.59 390 ASP A N 1
ATOM 2891 C CA . ASP A 1 390 ? 16.647 -0.713 -27.993 1.00 63.59 390 ASP A CA 1
ATOM 2892 C C . ASP A 1 390 ? 17.055 -0.352 -26.559 1.00 63.59 390 ASP A C 1
ATOM 2894 O O . ASP A 1 390 ? 16.872 -1.114 -25.600 1.00 63.59 390 ASP A O 1
ATOM 2898 N N . ARG A 1 391 ? 17.656 0.834 -26.410 1.00 73.31 391 ARG A N 1
ATOM 2899 C CA . ARG A 1 391 ? 18.158 1.341 -25.125 1.00 73.31 391 ARG A CA 1
ATOM 2900 C C . ARG A 1 391 ? 16.995 1.860 -24.274 1.00 73.31 391 ARG A C 1
ATOM 2902 O O . ARG A 1 391 ? 16.071 2.485 -24.784 1.00 73.31 391 ARG A O 1
ATOM 2909 N N . SER A 1 392 ? 17.050 1.630 -22.963 1.00 82.75 392 SER A N 1
ATOM 2910 C CA . SER A 1 392 ? 16.1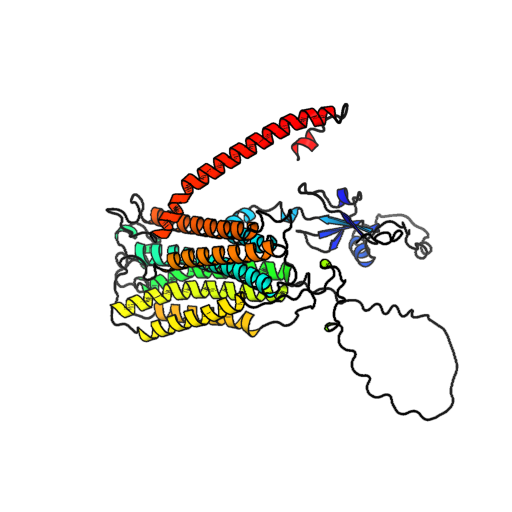57 2.303 -22.015 1.00 82.75 392 SER A CA 1
ATOM 2911 C C . SER A 1 392 ? 16.638 3.743 -21.834 1.00 82.75 392 SER A C 1
ATOM 2913 O O . SER A 1 392 ? 17.790 3.970 -21.474 1.00 82.75 392 SER A O 1
ATOM 2915 N N . THR A 1 393 ? 15.779 4.717 -22.125 1.00 80.50 393 THR A N 1
ATOM 2916 C CA . THR A 1 393 ? 16.088 6.148 -21.995 1.00 80.50 393 THR A CA 1
ATOM 2917 C C . THR A 1 393 ? 15.010 6.847 -21.182 1.00 80.50 393 THR A C 1
ATOM 2919 O O . THR A 1 393 ? 13.829 6.540 -21.349 1.00 80.50 393 THR A O 1
ATOM 2922 N N . GLY A 1 394 ? 15.402 7.825 -20.363 1.00 85.50 394 GLY A N 1
ATOM 2923 C CA . GLY A 1 394 ? 14.471 8.559 -19.505 1.00 85.50 394 GLY A CA 1
ATOM 2924 C C . GLY A 1 394 ? 13.889 7.692 -18.386 1.00 85.50 394 GLY A C 1
ATOM 2925 O O . GLY A 1 394 ? 14.429 6.635 -18.063 1.00 85.50 394 GLY A O 1
ATOM 2926 N N . THR A 1 395 ? 12.786 8.148 -17.800 1.00 88.50 395 THR A N 1
ATOM 2927 C CA . THR A 1 395 ? 12.049 7.403 -16.772 1.00 88.50 395 THR A CA 1
ATOM 2928 C C . THR A 1 395 ? 11.200 6.289 -17.386 1.00 88.50 395 THR A C 1
ATOM 2930 O O . THR A 1 395 ? 10.862 6.313 -18.576 1.00 88.50 395 THR A O 1
ATOM 2933 N N . LEU A 1 396 ? 10.850 5.291 -16.576 1.00 88.25 396 LEU A N 1
ATOM 2934 C CA . LEU A 1 396 ? 9.981 4.194 -16.982 1.00 88.25 396 LEU A CA 1
ATOM 2935 C C . LEU A 1 396 ? 8.621 4.744 -17.468 1.00 88.25 396 LEU A C 1
ATOM 2937 O O . LEU A 1 396 ? 7.966 5.519 -16.759 1.00 88.25 396 LEU A O 1
ATOM 2941 N N . PRO A 1 397 ? 8.133 4.337 -18.657 1.00 83.50 397 PRO A N 1
ATOM 2942 C CA . PRO A 1 397 ? 6.833 4.775 -19.152 1.00 83.50 397 PRO A CA 1
ATOM 2943 C C . PRO A 1 397 ? 5.706 4.389 -18.180 1.00 83.50 397 PRO A C 1
ATOM 2945 O O . PRO A 1 397 ? 5.439 3.207 -17.958 1.00 83.50 397 PRO A O 1
ATOM 2948 N N . GLY A 1 398 ? 5.018 5.385 -17.612 1.00 70.12 398 GLY A N 1
ATOM 2949 C CA . GLY A 1 398 ? 3.980 5.153 -16.595 1.00 70.12 398 GLY A CA 1
ATOM 2950 C C . GLY A 1 398 ? 3.979 6.109 -15.398 1.00 70.12 398 GLY A C 1
ATOM 2951 O O . GLY A 1 398 ? 3.115 5.971 -14.534 1.00 70.12 398 GLY A O 1
ATOM 2952 N N . ASP A 1 399 ? 4.855 7.117 -15.378 1.00 69.75 399 ASP A N 1
ATOM 2953 C CA . ASP A 1 399 ? 5.048 8.128 -14.316 1.00 69.75 399 ASP A CA 1
ATOM 2954 C C . ASP A 1 399 ? 3.762 8.796 -13.747 1.00 69.75 399 ASP A C 1
ATOM 2956 O O . ASP A 1 399 ? 3.725 9.345 -12.645 1.00 69.75 399 ASP A O 1
ATOM 2960 N N . SER A 1 400 ? 2.629 8.715 -14.449 1.00 84.81 400 SER A N 1
ATOM 2961 C CA . SER A 1 400 ? 1.347 9.233 -13.950 1.00 84.81 400 SER A CA 1
ATOM 2962 C C . SER A 1 400 ? 0.760 8.491 -12.738 1.00 84.81 400 SER A C 1
ATOM 2964 O O . SER A 1 400 ? -0.107 9.056 -12.066 1.00 84.81 400 SER A O 1
ATOM 2966 N N . LEU A 1 401 ? 1.207 7.264 -12.427 1.00 90.12 401 LEU A N 1
ATOM 2967 C CA . LEU A 1 401 ? 0.592 6.424 -11.390 1.00 90.12 401 LEU A CA 1
ATOM 2968 C C . LEU A 1 401 ? 0.560 7.109 -10.017 1.00 90.12 401 LEU A C 1
ATOM 2970 O O . LEU A 1 401 ? -0.503 7.184 -9.401 1.00 90.12 401 LEU A O 1
ATOM 2974 N N . PHE A 1 402 ? 1.687 7.651 -9.549 1.00 92.69 402 PHE A N 1
ATOM 2975 C CA . PHE A 1 402 ? 1.750 8.309 -8.240 1.00 92.69 402 PHE A CA 1
ATOM 2976 C C . PHE A 1 402 ? 0.854 9.550 -8.181 1.00 92.69 402 PHE A C 1
ATOM 2978 O O . PHE A 1 402 ? 0.153 9.750 -7.190 1.00 92.69 402 PHE A O 1
ATOM 2985 N N . ARG A 1 403 ? 0.780 10.331 -9.271 1.00 93.06 403 ARG A N 1
ATOM 2986 C CA . ARG A 1 403 ? -0.142 11.477 -9.374 1.00 93.06 403 ARG A CA 1
ATOM 2987 C C . ARG A 1 403 ? -1.598 11.035 -9.253 1.00 93.06 403 ARG A C 1
ATOM 2989 O O . ARG A 1 403 ? -2.348 11.599 -8.456 1.00 93.06 403 ARG A O 1
ATOM 2996 N N . VAL A 1 404 ? -1.993 10.007 -10.003 1.00 94.19 404 VAL A N 1
ATOM 2997 C CA . VAL A 1 404 ? -3.358 9.459 -9.968 1.00 94.19 404 VAL A CA 1
ATOM 2998 C C . VAL A 1 404 ? -3.686 8.896 -8.584 1.00 94.19 404 VAL A C 1
ATOM 3000 O O . VAL A 1 404 ? -4.781 9.138 -8.072 1.00 94.19 404 VAL A O 1
ATOM 3003 N N . LEU A 1 405 ? -2.746 8.194 -7.946 1.00 94.81 405 LEU A N 1
ATOM 3004 C CA . LEU A 1 405 ? -2.919 7.650 -6.599 1.00 94.81 405 LEU A CA 1
ATOM 3005 C C . LEU A 1 405 ? -3.110 8.750 -5.555 1.00 94.81 405 LEU A C 1
ATOM 3007 O O . LEU A 1 405 ? -4.064 8.675 -4.782 1.00 94.81 405 LEU A O 1
ATOM 3011 N N . THR A 1 406 ? -2.265 9.783 -5.553 1.00 94.56 406 THR A N 1
ATOM 3012 C CA . THR A 1 406 ? -2.377 10.900 -4.604 1.00 94.56 406 THR A CA 1
ATOM 3013 C C . THR A 1 406 ? -3.691 11.661 -4.783 1.00 94.56 406 THR A C 1
ATOM 3015 O O . THR A 1 406 ? -4.380 11.928 -3.796 1.00 94.56 406 THR A O 1
ATOM 3018 N N . LEU A 1 407 ? -4.105 11.938 -6.025 1.00 96.56 407 LEU A N 1
ATOM 3019 C CA . LEU A 1 407 ? -5.408 12.556 -6.302 1.00 96.56 407 LEU A CA 1
ATOM 3020 C C . LEU A 1 407 ? -6.566 11.671 -5.823 1.00 96.56 407 LEU A C 1
ATOM 3022 O O . LEU A 1 407 ? -7.483 12.150 -5.155 1.00 96.56 407 LEU A O 1
ATOM 3026 N N . THR A 1 408 ? -6.503 10.367 -6.102 1.00 97.56 408 THR A N 1
ATOM 3027 C CA . THR A 1 408 ? -7.521 9.399 -5.670 1.00 97.56 408 THR A CA 1
ATOM 3028 C C . THR A 1 408 ? -7.616 9.336 -4.146 1.00 97.56 408 THR A C 1
ATOM 3030 O O . THR A 1 408 ? -8.716 9.354 -3.599 1.00 97.56 408 THR A O 1
ATOM 3033 N N . GLN A 1 409 ? -6.485 9.310 -3.439 1.00 98.19 409 GLN A N 1
ATOM 3034 C CA . GLN A 1 409 ? -6.441 9.341 -1.976 1.00 98.19 409 GLN A CA 1
ATOM 3035 C C . GLN A 1 409 ? -7.073 10.619 -1.416 1.00 98.19 409 GLN A C 1
ATOM 3037 O O . GLN A 1 409 ? -7.916 10.530 -0.522 1.00 98.19 409 GLN A O 1
ATOM 3042 N N . GLY A 1 410 ? -6.748 11.787 -1.979 1.00 97.81 410 GLY A N 1
ATOM 3043 C CA . GLY A 1 410 ? -7.358 13.061 -1.588 1.00 97.81 410 GLY A CA 1
ATOM 3044 C C . GLY A 1 410 ? -8.879 13.069 -1.772 1.00 97.81 410 GLY A C 1
ATOM 3045 O O . GLY A 1 410 ? -9.615 13.431 -0.852 1.00 97.81 410 GLY A O 1
ATOM 3046 N N . LEU A 1 411 ? -9.367 12.585 -2.919 1.00 98.56 411 LEU A N 1
ATOM 3047 C CA . LEU A 1 411 ? -10.802 12.465 -3.199 1.00 98.56 411 LEU A CA 1
ATOM 3048 C C . LEU A 1 411 ? -11.503 11.485 -2.246 1.00 98.56 411 LEU A C 1
ATOM 3050 O O . LEU A 1 411 ? -12.595 11.779 -1.756 1.00 98.56 411 LEU A O 1
ATOM 3054 N N . LEU A 1 412 ? -10.881 10.342 -1.941 1.00 98.56 412 LEU A N 1
ATOM 3055 C CA . LEU A 1 412 ? -11.416 9.367 -0.987 1.00 98.56 412 LEU A CA 1
ATOM 3056 C C . LEU A 1 412 ? -11.495 9.942 0.433 1.00 98.56 412 LEU A C 1
ATOM 3058 O O . LEU A 1 412 ? -12.504 9.740 1.111 1.00 98.56 412 LEU A O 1
ATOM 3062 N N . VAL A 1 413 ? -10.470 10.676 0.878 1.00 98.50 413 VAL A N 1
ATOM 3063 C CA . VAL A 1 413 ? -10.452 11.351 2.186 1.00 98.50 413 VAL A CA 1
ATOM 3064 C C . VAL A 1 413 ? -11.520 12.442 2.249 1.00 98.50 413 VAL A C 1
ATOM 3066 O O . VAL A 1 413 ? -12.249 12.521 3.238 1.00 98.50 413 VAL A O 1
ATOM 3069 N N . LEU A 1 414 ? -11.677 13.240 1.190 1.00 98.38 414 LEU A N 1
ATOM 3070 C CA . LEU A 1 414 ? -12.715 14.268 1.118 1.00 98.38 414 LEU A CA 1
ATOM 3071 C C . LEU A 1 414 ? -14.118 13.649 1.167 1.00 98.38 414 LEU A C 1
ATOM 3073 O O . LEU A 1 414 ? -14.962 14.081 1.953 1.00 98.38 414 LEU A O 1
ATOM 3077 N N . ALA A 1 415 ? -14.361 12.590 0.391 1.00 98.44 415 ALA A N 1
ATOM 3078 C CA . ALA A 1 415 ? -15.616 11.847 0.444 1.00 98.44 415 ALA A CA 1
ATOM 3079 C C . ALA A 1 415 ? -15.866 11.268 1.847 1.00 98.44 415 ALA A C 1
ATOM 3081 O O . ALA A 1 415 ? -16.985 11.341 2.360 1.00 98.44 415 ALA A O 1
ATOM 3082 N N . LEU A 1 416 ? -14.825 10.742 2.501 1.00 98.12 416 LEU A N 1
ATOM 3083 C CA . LEU A 1 416 ? -14.912 10.223 3.865 1.00 98.12 416 LEU A CA 1
ATOM 3084 C C . LEU A 1 416 ? -15.277 11.334 4.857 1.00 98.12 416 LEU A C 1
ATOM 3086 O O . LEU A 1 416 ? -16.131 11.110 5.714 1.00 98.12 416 LEU A O 1
ATOM 3090 N N . ALA A 1 417 ? -14.701 12.531 4.709 1.00 97.88 417 ALA A N 1
ATOM 3091 C CA . ALA A 1 417 ? -15.016 13.707 5.518 1.00 97.88 417 ALA A CA 1
ATOM 3092 C C . ALA A 1 417 ? -16.473 14.152 5.355 1.00 97.88 417 ALA A C 1
ATOM 3094 O O . ALA A 1 417 ? -17.162 14.358 6.355 1.00 97.88 417 ALA A O 1
ATOM 3095 N N . VAL A 1 418 ? -16.976 14.217 4.118 1.00 97.81 418 VAL A N 1
ATOM 3096 C CA . VAL A 1 418 ? -18.384 14.544 3.840 1.00 97.81 418 VAL A CA 1
ATOM 3097 C C . VAL A 1 418 ? -19.314 13.523 4.495 1.00 97.81 418 VAL A C 1
ATOM 3099 O O . VAL A 1 418 ? -20.252 13.891 5.201 1.00 97.81 418 VAL A O 1
ATOM 3102 N N . VAL A 1 419 ? -19.044 12.227 4.323 1.00 96.75 419 VAL A N 1
ATOM 3103 C CA . VAL A 1 419 ? -19.867 11.164 4.920 1.00 96.75 419 VAL A CA 1
ATOM 3104 C C . VAL A 1 419 ? -19.811 11.212 6.444 1.00 96.75 419 VAL A C 1
ATOM 3106 O O . VAL A 1 419 ? -20.847 11.063 7.093 1.00 96.75 419 VAL A O 1
ATOM 3109 N N . ALA A 1 420 ? -18.635 11.442 7.025 1.00 95.75 420 ALA A N 1
ATOM 3110 C CA . ALA A 1 420 ? -18.467 11.572 8.466 1.00 95.75 420 ALA A CA 1
ATOM 3111 C C . ALA A 1 420 ? -19.262 12.763 9.022 1.00 95.75 420 ALA A C 1
ATOM 3113 O O . ALA A 1 420 ? -19.993 12.601 9.999 1.00 95.75 420 ALA A O 1
ATOM 3114 N N . ALA A 1 421 ? -19.217 13.918 8.355 1.00 94.88 421 ALA A N 1
ATOM 3115 C CA . ALA A 1 421 ? -19.999 15.092 8.728 1.00 94.88 421 ALA A CA 1
ATOM 3116 C C . ALA A 1 421 ? -21.513 14.823 8.656 1.00 94.88 421 ALA A C 1
ATOM 3118 O O . ALA A 1 421 ? -22.249 15.172 9.577 1.00 94.88 421 ALA A O 1
ATOM 3119 N N . LEU A 1 422 ? -21.989 14.150 7.601 1.00 94.75 422 LEU A N 1
ATOM 3120 C CA . LEU A 1 422 ? -23.400 13.764 7.465 1.00 94.75 422 LEU A CA 1
ATOM 3121 C C . LEU A 1 422 ? -23.849 12.790 8.565 1.00 94.75 422 LEU A C 1
ATOM 3123 O O . LEU A 1 422 ? -24.969 12.902 9.072 1.00 94.75 422 LEU A O 1
ATOM 3127 N N . LEU A 1 423 ? -22.990 11.838 8.942 1.00 93.69 423 LEU A N 1
ATOM 3128 C CA . LEU A 1 423 ? -23.257 10.913 10.044 1.00 93.69 423 LEU A CA 1
ATOM 3129 C C . LEU A 1 423 ? -23.303 11.649 11.387 1.00 93.69 423 LEU A C 1
ATOM 3131 O O . LEU A 1 423 ? -24.278 11.492 12.116 1.00 93.69 423 LEU A O 1
ATOM 3135 N N . HIS A 1 424 ? -22.309 12.493 11.675 1.00 93.06 424 HIS A N 1
ATOM 3136 C CA . HIS A 1 424 ? -22.239 13.251 12.924 1.00 93.06 424 HIS A CA 1
ATOM 3137 C C . HIS A 1 424 ? -23.425 14.209 13.082 1.00 93.06 424 HIS A C 1
ATOM 3139 O O . HIS A 1 424 ? -24.077 14.200 14.121 1.00 93.06 424 HIS A O 1
ATOM 3145 N N . ARG A 1 425 ? -23.795 14.950 12.027 1.00 91.94 425 ARG A N 1
ATOM 3146 C CA . ARG A 1 425 ? -24.988 15.819 12.027 1.00 91.94 425 ARG A CA 1
ATOM 3147 C C . ARG A 1 425 ? -26.291 15.054 12.273 1.00 91.94 425 ARG A C 1
ATOM 3149 O O . ARG A 1 425 ? -27.242 15.631 12.781 1.00 91.94 425 ARG A O 1
ATOM 3156 N N . SER A 1 426 ? -26.350 13.771 11.907 1.00 90.62 426 SER A N 1
ATOM 3157 C CA . SER A 1 426 ? -27.549 12.943 12.103 1.00 90.62 426 SER A CA 1
ATOM 3158 C C . SER A 1 426 ? -27.704 12.423 13.537 1.00 90.62 426 SER A C 1
ATOM 3160 O O . SER A 1 426 ? -28.810 12.056 13.923 1.00 90.62 426 SER A O 1
ATOM 3162 N N . ALA A 1 427 ? -26.614 12.322 14.300 1.00 89.81 427 ALA A N 1
ATOM 3163 C CA . ALA A 1 427 ? -26.624 11.873 15.692 1.00 89.81 427 ALA A CA 1
ATOM 3164 C C . ALA A 1 427 ? -25.407 12.449 16.446 1.00 89.81 427 ALA A C 1
ATOM 3166 O O . ALA A 1 427 ? -24.429 11.723 16.663 1.00 89.81 427 ALA A O 1
ATOM 3167 N N . PRO A 1 428 ? -25.440 13.743 16.817 1.00 87.88 428 PRO A N 1
ATOM 3168 C CA . PRO A 1 428 ? -24.333 14.379 17.520 1.00 87.88 428 PRO A CA 1
ATOM 3169 C C . PRO A 1 428 ? -24.090 13.707 18.875 1.00 87.88 428 PRO A C 1
ATOM 3171 O O . PRO A 1 428 ? -25.021 13.481 19.645 1.00 87.88 428 PRO A O 1
ATOM 3174 N N . ASP A 1 429 ? -22.831 13.392 19.165 1.00 86.81 429 ASP A N 1
ATOM 3175 C CA . ASP A 1 429 ? -22.390 12.871 20.460 1.00 86.81 429 ASP A CA 1
ATOM 3176 C C . ASP A 1 429 ? -21.145 13.661 20.893 1.00 86.81 429 ASP A C 1
ATOM 3178 O O . ASP A 1 429 ? -20.161 13.646 20.141 1.00 86.81 429 ASP A O 1
ATOM 3182 N N . PRO A 1 430 ? -21.158 14.323 22.069 1.00 85.00 430 PRO A N 1
ATOM 3183 C CA . PRO A 1 430 ? -20.020 15.075 22.600 1.00 85.00 430 PRO A CA 1
ATOM 3184 C C . PRO A 1 430 ? -18.722 14.266 22.702 1.00 85.00 430 PRO A C 1
ATOM 3186 O O . PRO A 1 430 ? -17.638 14.837 22.660 1.00 85.00 430 PRO A O 1
ATOM 3189 N N . ARG A 1 431 ? -18.808 12.933 22.807 1.00 87.12 431 ARG A N 1
ATOM 3190 C CA . ARG A 1 431 ? -17.638 12.040 22.862 1.00 87.12 431 ARG A CA 1
ATOM 3191 C C . ARG A 1 431 ? -17.036 11.740 21.484 1.00 87.12 431 ARG A C 1
ATOM 3193 O O . ARG A 1 431 ? -16.040 11.026 21.393 1.00 87.12 431 ARG A O 1
ATOM 3200 N N . THR A 1 432 ? -17.630 12.241 20.398 1.00 87.12 432 THR A N 1
ATOM 3201 C CA . THR A 1 432 ? -17.126 12.006 19.038 1.00 87.12 432 THR A CA 1
ATOM 3202 C C . THR A 1 432 ? -15.855 12.817 18.796 1.00 87.12 432 THR A C 1
ATOM 3204 O O . THR A 1 432 ? -15.884 14.046 18.811 1.00 87.12 432 THR A O 1
ATOM 3207 N N . ALA A 1 433 ? -14.748 12.136 18.494 1.00 89.25 433 ALA A N 1
ATOM 3208 C CA . ALA A 1 433 ? -13.474 12.783 18.191 1.00 89.25 433 ALA A CA 1
ATOM 3209 C C . ALA A 1 433 ? -13.590 13.787 17.026 1.00 89.25 433 ALA A C 1
ATOM 3211 O O . ALA A 1 433 ? -14.132 13.461 15.963 1.00 89.25 433 ALA A O 1
ATOM 3212 N N . LEU A 1 434 ? -13.047 14.995 17.231 1.00 90.94 434 LEU A N 1
ATOM 3213 C CA . LEU A 1 434 ? -13.011 16.097 16.257 1.00 90.94 434 LEU A CA 1
ATOM 3214 C C . LEU A 1 434 ? -14.375 16.383 15.604 1.00 90.94 434 LEU A C 1
ATOM 3216 O O . LEU A 1 434 ? -14.450 16.559 14.390 1.00 90.94 434 LEU A O 1
ATOM 3220 N N . SER A 1 435 ? -15.468 16.346 16.373 1.00 90.62 435 SER A N 1
ATOM 3221 C CA . SER A 1 435 ? -16.829 16.587 15.858 1.00 90.62 435 SER A CA 1
ATOM 3222 C C . SER A 1 435 ? -17.176 15.715 14.638 1.00 90.62 435 SER A C 1
ATOM 3224 O O . SER A 1 435 ? -17.827 16.146 13.688 1.00 90.62 435 SER A O 1
ATOM 3226 N N . GLY A 1 436 ? -16.678 14.475 14.642 1.00 91.44 436 GLY A N 1
ATOM 3227 C CA . GLY A 1 436 ? -16.875 13.486 13.586 1.00 91.44 436 GLY A CA 1
ATOM 3228 C C . GLY A 1 436 ? -15.736 13.359 12.575 1.00 91.44 436 GLY A C 1
ATOM 3229 O O . GLY A 1 436 ? -15.697 12.366 11.851 1.00 91.44 436 GLY A O 1
ATOM 3230 N N . TYR A 1 437 ? -14.771 14.281 12.556 1.00 95.81 437 TYR A N 1
ATOM 3231 C CA . TYR A 1 437 ? -13.643 14.248 11.618 1.00 95.81 437 TYR A CA 1
ATOM 3232 C C . TYR A 1 437 ? -12.466 13.370 12.062 1.00 95.81 437 TYR A C 1
ATOM 3234 O O . TYR A 1 437 ? -11.490 13.258 11.325 1.00 95.81 437 TYR A O 1
ATOM 3242 N N . GLY A 1 438 ? -12.549 12.690 13.212 1.00 95.25 438 GLY A N 1
ATOM 3243 C CA . GLY A 1 438 ? -11.480 11.807 13.697 1.00 95.25 438 GLY A CA 1
ATOM 3244 C C . GLY A 1 438 ? -11.058 10.722 12.694 1.00 95.25 438 GLY A C 1
ATOM 3245 O O . GLY A 1 438 ? -9.870 10.515 12.452 1.00 95.25 438 GLY A O 1
ATOM 3246 N N . GLY A 1 439 ? -12.026 10.068 12.048 1.00 96.00 439 GLY A N 1
ATOM 3247 C CA . GLY A 1 439 ? -11.751 9.077 11.004 1.00 96.00 439 GLY A CA 1
ATOM 3248 C C . GLY A 1 439 ? -11.118 9.655 9.729 1.00 96.00 439 GLY A C 1
ATOM 3249 O O . GLY A 1 439 ? -10.082 9.163 9.293 1.00 96.00 439 GLY A O 1
ATOM 3250 N N . PRO A 1 440 ? -11.688 10.714 9.129 1.00 97.69 440 PRO A N 1
ATOM 3251 C CA . PRO A 1 440 ? -11.057 11.429 8.019 1.00 97.69 440 PRO A CA 1
ATOM 3252 C C . PRO A 1 440 ? -9.637 11.929 8.320 1.00 97.69 440 PRO A C 1
ATOM 3254 O O . PRO A 1 440 ? -8.753 11.773 7.484 1.00 97.69 440 PRO A O 1
ATOM 3257 N N . ALA A 1 441 ? -9.398 12.477 9.515 1.00 97.12 441 ALA A N 1
ATOM 3258 C CA . ALA A 1 441 ? -8.085 12.974 9.922 1.00 97.12 441 ALA A CA 1
ATOM 3259 C C . ALA A 1 441 ? -7.044 11.847 10.023 1.00 97.12 441 ALA A C 1
ATOM 3261 O O . ALA A 1 441 ? -5.928 11.991 9.529 1.00 97.12 441 ALA A O 1
ATOM 3262 N N . THR A 1 442 ? -7.413 10.699 10.600 1.00 96.81 442 THR A N 1
ATOM 3263 C CA . THR A 1 442 ? -6.525 9.524 10.642 1.00 96.81 442 THR A CA 1
ATOM 3264 C C . THR A 1 442 ? -6.287 8.930 9.256 1.00 96.81 442 THR A C 1
ATOM 3266 O O . THR A 1 442 ? -5.162 8.557 8.939 1.00 96.81 442 THR A O 1
ATOM 3269 N N . ALA A 1 443 ? -7.295 8.906 8.383 1.00 97.81 443 ALA A N 1
ATOM 3270 C CA . ALA A 1 443 ? -7.120 8.467 7.001 1.00 97.81 443 ALA A CA 1
ATOM 3271 C C . ALA A 1 443 ? -6.189 9.396 6.196 1.00 97.81 443 ALA A C 1
ATOM 3273 O O . ALA A 1 443 ? -5.346 8.909 5.442 1.00 97.81 443 ALA A O 1
ATOM 3274 N N . LEU A 1 444 ? -6.301 10.717 6.386 1.00 97.44 444 LEU A N 1
ATOM 3275 C CA . LEU A 1 444 ? -5.384 11.700 5.804 1.00 97.44 444 LEU A CA 1
ATOM 3276 C C . LEU A 1 444 ? -3.951 11.472 6.295 1.00 97.44 444 LEU A C 1
ATOM 3278 O O . LEU A 1 444 ? -3.034 11.405 5.481 1.00 97.44 444 LEU A O 1
ATOM 3282 N N . LEU A 1 445 ? -3.774 11.297 7.609 1.00 95.19 445 LEU A N 1
ATOM 3283 C CA . LEU A 1 445 ? -2.476 11.006 8.213 1.00 95.19 445 LEU A CA 1
ATOM 3284 C C . LEU A 1 445 ? -1.863 9.724 7.636 1.00 95.19 445 LEU A C 1
ATOM 3286 O O . LEU A 1 445 ? -0.689 9.715 7.288 1.00 95.19 445 LEU A O 1
ATOM 3290 N N . ALA A 1 446 ? -2.655 8.661 7.477 1.00 96.81 446 ALA A N 1
ATOM 3291 C CA . ALA A 1 446 ? -2.196 7.420 6.862 1.00 96.81 446 ALA A CA 1
ATOM 3292 C C . ALA A 1 446 ? -1.710 7.626 5.416 1.00 96.81 446 ALA A C 1
ATOM 3294 O O . ALA A 1 446 ? -0.642 7.133 5.058 1.00 96.81 446 ALA A O 1
ATOM 3295 N N . CYS A 1 447 ? -2.452 8.381 4.596 1.00 96.69 447 CYS A N 1
ATOM 3296 C CA . CYS A 1 447 ? -2.045 8.695 3.220 1.00 96.69 447 CYS A CA 1
ATOM 3297 C C . CYS A 1 447 ? -0.765 9.541 3.184 1.00 96.69 447 CYS A C 1
ATOM 3299 O O . CYS A 1 447 ? 0.134 9.247 2.402 1.00 96.69 447 CYS A O 1
ATOM 3301 N N . ALA A 1 448 ? -0.660 10.546 4.058 1.00 93.44 448 ALA A N 1
ATOM 3302 C CA . ALA A 1 448 ? 0.522 11.396 4.163 1.00 93.44 448 ALA A CA 1
ATOM 3303 C C . ALA A 1 448 ? 1.764 10.595 4.580 1.00 93.44 448 ALA A C 1
ATOM 3305 O O . ALA A 1 448 ? 2.794 10.687 3.920 1.00 93.44 448 ALA A O 1
ATOM 3306 N N . LEU A 1 449 ? 1.654 9.751 5.614 1.00 93.12 449 LEU A N 1
ATOM 3307 C CA . LEU A 1 449 ? 2.735 8.856 6.039 1.00 93.12 449 LEU A CA 1
ATOM 3308 C C . LEU A 1 449 ? 3.145 7.903 4.911 1.00 93.12 449 LEU A C 1
ATOM 3310 O O . LEU A 1 449 ? 4.333 7.735 4.659 1.00 93.12 449 LEU A O 1
ATOM 3314 N N . GLY A 1 450 ? 2.176 7.311 4.205 1.00 94.44 450 GLY A N 1
ATOM 3315 C CA . GLY A 1 450 ? 2.449 6.440 3.062 1.00 94.44 450 GLY A CA 1
ATOM 3316 C C . GLY A 1 450 ? 3.202 7.155 1.936 1.00 94.44 450 GLY A C 1
ATOM 3317 O O . GLY A 1 450 ? 4.181 6.615 1.424 1.00 94.44 450 GLY A O 1
ATOM 3318 N N . GLY A 1 451 ? 2.778 8.371 1.579 1.00 93.50 451 GLY A N 1
ATOM 3319 C CA . GLY A 1 451 ? 3.440 9.192 0.562 1.00 93.50 451 GLY A CA 1
ATOM 3320 C C . GLY A 1 451 ? 4.859 9.580 0.969 1.00 93.50 451 GLY A C 1
ATOM 3321 O O . GLY A 1 451 ? 5.799 9.352 0.222 1.00 93.50 451 GLY A O 1
ATOM 3322 N N . VAL A 1 452 ? 5.042 10.069 2.195 1.00 92.19 452 VAL A N 1
ATOM 3323 C CA . VAL A 1 452 ? 6.354 10.472 2.718 1.00 92.19 452 VAL A CA 1
ATOM 3324 C C . VAL A 1 452 ? 7.334 9.295 2.801 1.00 92.19 452 VAL A C 1
ATOM 3326 O O . VAL A 1 452 ? 8.487 9.438 2.401 1.00 92.19 452 VAL A O 1
ATOM 3329 N N . LEU A 1 453 ? 6.891 8.119 3.263 1.00 91.31 453 LEU A N 1
ATOM 3330 C CA . LEU A 1 453 ? 7.727 6.910 3.285 1.00 91.31 453 LEU A CA 1
ATOM 3331 C C . LEU A 1 453 ? 8.116 6.462 1.871 1.00 91.31 453 LEU A C 1
ATOM 3333 O O . LEU A 1 453 ? 9.262 6.088 1.638 1.00 91.31 453 LEU A O 1
ATOM 3337 N N . THR A 1 454 ? 7.171 6.527 0.930 1.00 93.31 454 THR A N 1
ATOM 3338 C CA . THR A 1 454 ? 7.395 6.153 -0.472 1.00 93.31 454 THR A CA 1
ATOM 3339 C C . THR A 1 454 ? 8.366 7.113 -1.156 1.00 93.31 454 THR A C 1
ATOM 3341 O O . THR A 1 454 ? 9.356 6.669 -1.732 1.00 93.31 454 THR A O 1
ATOM 3344 N N . GLY A 1 455 ? 8.120 8.421 -1.046 1.00 92.00 455 GLY A N 1
ATOM 3345 C CA . GLY A 1 455 ? 8.981 9.454 -1.613 1.00 92.00 455 GLY A CA 1
ATOM 3346 C C . GLY A 1 455 ? 10.377 9.440 -1.003 1.00 92.00 455 GLY A C 1
ATOM 3347 O O . GLY A 1 455 ? 11.362 9.453 -1.732 1.00 92.00 455 GLY A O 1
ATOM 3348 N N . GLY A 1 456 ? 10.472 9.314 0.323 1.00 91.75 456 GLY A N 1
ATOM 3349 C CA . GLY A 1 456 ? 11.749 9.200 1.024 1.00 91.75 456 GLY A CA 1
ATOM 3350 C C . GLY A 1 456 ? 12.567 7.986 0.588 1.00 91.75 456 GLY A C 1
ATOM 3351 O O . GLY A 1 456 ? 13.767 8.116 0.368 1.00 91.75 456 GLY A O 1
ATOM 3352 N N . LEU A 1 457 ? 11.933 6.818 0.426 1.00 92.94 457 LEU A N 1
ATOM 3353 C CA . LEU A 1 457 ? 12.611 5.611 -0.050 1.00 92.94 457 LEU A CA 1
ATOM 3354 C C . LEU A 1 457 ? 13.105 5.771 -1.494 1.00 92.94 457 LEU A C 1
ATOM 3356 O O . LEU A 1 457 ? 14.269 5.484 -1.762 1.00 92.94 457 LEU A O 1
ATOM 3360 N N . ALA A 1 458 ? 12.241 6.234 -2.402 1.00 93.12 458 ALA A N 1
ATOM 3361 C CA . ALA A 1 458 ? 12.593 6.419 -3.808 1.00 93.12 458 ALA A CA 1
ATOM 3362 C C . ALA A 1 458 ? 13.744 7.423 -3.965 1.00 93.12 458 ALA A C 1
ATOM 3364 O O . ALA A 1 458 ? 14.742 7.111 -4.610 1.00 93.12 458 ALA A O 1
ATOM 3365 N N . GLN A 1 459 ? 13.655 8.574 -3.289 1.00 92.12 459 GLN A N 1
ATOM 3366 C CA . GLN A 1 459 ? 14.709 9.586 -3.311 1.00 92.12 459 GLN A CA 1
ATOM 3367 C C . GLN A 1 459 ? 16.015 9.046 -2.725 1.00 92.12 459 GLN A C 1
ATOM 3369 O O . GLN A 1 459 ? 17.064 9.172 -3.341 1.00 92.12 459 GLN A O 1
ATOM 3374 N N . ARG A 1 460 ? 15.963 8.360 -1.576 1.00 92.44 460 ARG A N 1
ATOM 3375 C CA . ARG A 1 460 ? 17.168 7.832 -0.923 1.00 92.44 460 ARG A CA 1
ATOM 3376 C C . ARG A 1 460 ? 17.894 6.792 -1.772 1.00 92.44 460 ARG A C 1
ATOM 3378 O O . ARG A 1 460 ? 19.122 6.737 -1.738 1.00 92.44 460 ARG A O 1
ATOM 3385 N N . VAL A 1 461 ? 17.150 5.952 -2.494 1.00 93.94 461 VAL A N 1
ATOM 3386 C CA . VAL A 1 461 ? 17.741 4.994 -3.434 1.00 93.94 461 VAL A CA 1
ATOM 3387 C C . VAL A 1 461 ? 18.297 5.716 -4.656 1.00 93.94 461 VAL A C 1
ATOM 3389 O O . VAL A 1 461 ? 19.404 5.388 -5.071 1.00 93.94 461 VAL A O 1
ATOM 3392 N N . ALA A 1 462 ? 17.580 6.701 -5.199 1.00 91.69 462 ALA A N 1
ATOM 3393 C CA . ALA A 1 462 ? 18.067 7.500 -6.317 1.00 91.69 462 ALA A CA 1
ATOM 3394 C C . ALA A 1 462 ? 19.390 8.198 -5.970 1.00 91.69 462 ALA A C 1
ATOM 3396 O O . ALA A 1 462 ? 20.360 8.006 -6.689 1.00 91.69 462 ALA A O 1
ATOM 3397 N N . ASP A 1 463 ? 19.476 8.882 -4.824 1.00 90.44 463 ASP A N 1
ATOM 3398 C CA . ASP A 1 463 ? 20.707 9.535 -4.356 1.00 90.44 463 ASP A CA 1
ATOM 3399 C C . ASP A 1 463 ? 21.864 8.521 -4.207 1.00 90.44 463 ASP A C 1
ATOM 3401 O O . ASP A 1 463 ? 23.010 8.791 -4.557 1.00 90.44 463 ASP A O 1
ATOM 3405 N N . TRP A 1 464 ? 21.580 7.308 -3.714 1.00 91.00 464 TRP A N 1
ATOM 3406 C CA . TRP A 1 464 ? 22.589 6.246 -3.600 1.00 91.00 464 TRP A CA 1
ATOM 3407 C C . TRP A 1 464 ? 23.063 5.711 -4.963 1.00 91.00 464 TRP A C 1
ATOM 3409 O O . TRP A 1 464 ? 24.231 5.326 -5.119 1.00 91.00 464 TRP A O 1
ATOM 3419 N N . LEU A 1 465 ? 22.170 5.659 -5.953 1.00 90.25 465 LEU A N 1
ATOM 3420 C CA . LEU A 1 465 ? 22.505 5.266 -7.321 1.00 90.25 465 LEU A CA 1
ATOM 3421 C C . LEU A 1 465 ? 23.272 6.376 -8.061 1.00 90.25 465 LEU A C 1
ATOM 3423 O O . LEU A 1 465 ? 24.199 6.062 -8.806 1.00 90.25 465 LEU A O 1
ATOM 3427 N N . ASP A 1 466 ? 22.954 7.640 -7.796 1.00 85.75 466 ASP A N 1
ATOM 3428 C CA . ASP A 1 466 ? 23.547 8.811 -8.455 1.00 85.75 466 ASP A CA 1
ATOM 3429 C C . ASP A 1 466 ? 24.904 9.237 -7.865 1.00 85.75 466 ASP A C 1
ATOM 3431 O O . ASP A 1 466 ? 25.695 9.934 -8.503 1.00 85.75 466 ASP A O 1
ATOM 3435 N N . GLY A 1 467 ? 25.225 8.765 -6.656 1.00 83.44 467 GLY A N 1
ATOM 3436 C CA . GLY A 1 467 ? 26.527 8.967 -6.029 1.00 83.44 467 GLY A CA 1
ATOM 3437 C C . GLY A 1 467 ? 26.720 10.414 -5.554 1.00 83.44 467 GLY A C 1
ATOM 3438 O O . GLY A 1 467 ? 25.979 10.849 -4.676 1.00 83.44 467 GLY A O 1
ATOM 3439 N N . PRO A 1 468 ? 27.744 11.151 -6.034 1.00 77.44 468 PRO A N 1
ATOM 3440 C CA . PRO A 1 468 ? 27.974 12.540 -5.632 1.00 77.44 468 PRO A CA 1
ATOM 3441 C C . PRO A 1 468 ? 27.058 13.548 -6.349 1.00 77.44 468 PRO A C 1
ATOM 3443 O O . PRO A 1 468 ? 27.077 14.725 -5.992 1.00 77.44 468 PRO A O 1
ATOM 3446 N N . ALA A 1 469 ? 26.315 13.118 -7.374 1.00 76.88 469 ALA A N 1
ATOM 3447 C CA . ALA A 1 469 ? 25.364 13.953 -8.099 1.00 76.88 469 ALA A CA 1
ATOM 3448 C C . ALA A 1 469 ? 23.985 13.973 -7.412 1.00 76.88 469 ALA A C 1
ATOM 3450 O O . ALA A 1 469 ? 23.683 13.131 -6.565 1.00 76.88 469 ALA A O 1
ATOM 3451 N N . THR A 1 470 ? 23.162 14.960 -7.772 1.00 75.12 470 THR A N 1
ATOM 3452 C CA . THR A 1 470 ? 21.761 15.049 -7.342 1.00 75.12 470 THR A CA 1
ATOM 3453 C C . THR A 1 470 ? 20.864 14.511 -8.463 1.00 75.12 470 THR A C 1
ATOM 3455 O O . THR A 1 470 ? 20.893 15.092 -9.554 1.00 75.12 470 THR A O 1
ATOM 3458 N N . PRO A 1 471 ? 20.031 13.478 -8.217 1.00 75.31 471 PRO A N 1
ATOM 3459 C CA . PRO A 1 471 ? 19.173 12.903 -9.250 1.00 75.31 471 PRO A CA 1
ATOM 3460 C C . PRO A 1 471 ? 18.296 13.962 -9.925 1.00 75.31 471 PRO A C 1
ATOM 3462 O O . PRO A 1 471 ? 17.597 14.714 -9.244 1.00 75.31 471 PRO A O 1
ATOM 3465 N N . GLY A 1 472 ? 18.309 14.003 -11.258 1.00 69.38 472 GLY A N 1
ATOM 3466 C CA . GLY A 1 472 ? 17.493 14.927 -12.050 1.00 69.38 472 GLY A CA 1
ATOM 3467 C C . GLY A 1 472 ? 18.058 16.346 -12.217 1.00 69.38 472 GLY A C 1
ATOM 3468 O O . GLY A 1 472 ? 17.398 17.177 -12.844 1.00 69.38 472 GLY A O 1
ATOM 3469 N N . GLU A 1 473 ? 19.269 16.638 -11.721 1.00 75.69 473 GLU A N 1
ATOM 3470 C CA . GLU A 1 473 ? 19.932 17.941 -11.881 1.00 75.69 473 GLU A CA 1
ATOM 3471 C C . GLU A 1 473 ? 21.247 17.865 -12.683 1.00 75.69 473 GLU A C 1
ATOM 3473 O O . GLU A 1 473 ? 22.108 17.017 -12.449 1.00 75.69 473 GLU A O 1
ATOM 3478 N N . GLY A 1 474 ? 21.456 18.825 -13.593 1.00 72.25 474 GLY A N 1
ATOM 3479 C CA . GLY A 1 474 ? 22.761 19.104 -14.207 1.00 72.25 474 GLY A CA 1
ATOM 3480 C C . GLY A 1 474 ? 23.428 17.901 -14.891 1.00 72.25 474 GLY A C 1
ATOM 3481 O O . GLY A 1 474 ? 22.930 17.399 -15.894 1.00 72.25 474 GLY A O 1
ATOM 3482 N N . ALA A 1 475 ? 24.592 17.492 -14.372 1.00 67.06 475 ALA A N 1
ATOM 3483 C CA . ALA A 1 475 ? 25.420 16.394 -14.886 1.00 67.06 475 ALA A CA 1
ATOM 3484 C C . ALA A 1 475 ? 25.025 15.004 -14.339 1.00 67.06 475 ALA A C 1
ATOM 3486 O O . ALA A 1 475 ? 25.789 14.050 -14.497 1.00 67.06 475 ALA A O 1
ATOM 3487 N N . SER A 1 476 ? 23.872 14.892 -13.670 1.00 78.69 476 SER A N 1
ATOM 3488 C CA . SER A 1 476 ? 23.382 13.632 -13.111 1.00 78.69 476 SER A CA 1
ATOM 3489 C C . SER A 1 476 ? 23.177 12.565 -14.200 1.00 78.69 476 SER A C 1
ATOM 3491 O O . SER A 1 476 ? 22.533 12.836 -15.221 1.00 78.69 476 SER A O 1
ATOM 3493 N N . PRO A 1 477 ? 23.698 11.337 -14.012 1.00 77.94 477 PRO A N 1
ATOM 3494 C CA . PRO A 1 477 ? 23.435 10.218 -14.911 1.00 77.94 477 PRO A CA 1
ATOM 3495 C C . PRO A 1 477 ? 21.998 9.675 -14.812 1.00 77.94 477 PRO A C 1
ATOM 3497 O O . PRO A 1 477 ? 21.607 8.852 -15.648 1.00 77.94 477 PRO A O 1
ATOM 3500 N N . LEU A 1 478 ? 21.209 10.101 -13.820 1.00 84.50 478 LEU A N 1
ATOM 3501 C CA . LEU A 1 478 ? 19.850 9.622 -13.591 1.00 84.50 478 LEU A CA 1
ATOM 3502 C C . LEU A 1 478 ? 18.818 10.752 -13.706 1.00 84.50 478 LEU A C 1
ATOM 3504 O O . LEU A 1 478 ? 18.896 11.739 -12.978 1.00 84.50 478 LEU A O 1
ATOM 3508 N N . PRO A 1 479 ? 17.767 10.582 -14.531 1.00 87.44 479 PRO A N 1
ATOM 3509 C CA . PRO A 1 479 ? 16.580 11.434 -14.464 1.00 87.44 479 PRO A CA 1
ATOM 3510 C C . PRO A 1 479 ? 15.970 11.511 -13.056 1.00 87.44 479 PRO A C 1
ATOM 3512 O O . PRO A 1 479 ? 15.434 12.551 -12.683 1.00 87.44 479 PRO A O 1
ATOM 3515 N N . GLY A 1 480 ? 16.074 10.429 -12.277 1.00 87.62 480 GLY A N 1
ATOM 3516 C CA . GLY A 1 480 ? 15.602 10.366 -10.899 1.00 87.62 480 GLY A CA 1
ATOM 3517 C C . GLY A 1 480 ? 14.147 9.896 -10.778 1.00 87.62 480 GLY A C 1
ATOM 3518 O O . GLY A 1 480 ? 13.533 9.495 -11.774 1.00 87.62 480 GLY A O 1
ATOM 3519 N N . PRO A 1 481 ? 13.601 9.887 -9.549 1.00 91.00 481 PRO A N 1
ATOM 3520 C CA . PRO A 1 481 ? 12.234 9.452 -9.303 1.00 91.00 481 PRO A CA 1
ATOM 3521 C C . PRO A 1 481 ? 11.219 10.490 -9.819 1.00 91.00 481 PRO A C 1
ATOM 3523 O O . PRO A 1 481 ? 11.560 11.661 -10.012 1.00 91.00 481 PRO A O 1
ATOM 3526 N N . PRO A 1 482 ? 9.937 10.110 -9.979 1.00 89.25 482 PRO A N 1
ATOM 3527 C CA . PRO A 1 482 ? 8.838 11.023 -10.251 1.00 89.25 482 PRO A CA 1
ATOM 3528 C C . PRO A 1 482 ? 8.896 12.280 -9.384 1.00 89.25 482 PRO A C 1
ATOM 3530 O O . PRO A 1 482 ? 8.959 12.191 -8.158 1.00 89.25 482 PRO A O 1
ATOM 3533 N N . VAL A 1 483 ? 8.747 13.456 -9.999 1.00 87.94 483 VAL A N 1
ATOM 3534 C CA . VAL A 1 483 ? 8.821 14.763 -9.311 1.00 87.94 483 VAL A CA 1
ATOM 3535 C C . VAL A 1 483 ? 7.943 14.809 -8.054 1.00 87.94 483 VAL A C 1
ATOM 3537 O O . VAL A 1 483 ? 8.343 15.339 -7.021 1.00 87.94 483 VAL A O 1
ATOM 3540 N N . LEU A 1 484 ? 6.749 14.209 -8.106 1.00 87.06 484 LEU A N 1
ATOM 3541 C CA . LEU A 1 484 ? 5.845 14.129 -6.956 1.00 87.06 484 LEU A CA 1
ATOM 3542 C C . LEU A 1 484 ? 6.479 13.428 -5.740 1.00 87.06 484 LEU A C 1
ATOM 3544 O O . LEU A 1 484 ? 6.242 13.854 -4.610 1.00 87.06 484 LEU A O 1
ATOM 3548 N N . LEU A 1 485 ? 7.263 12.372 -5.956 1.00 87.12 485 LEU A N 1
ATOM 3549 C CA . LEU A 1 485 ? 7.959 11.649 -4.894 1.00 87.12 485 LEU A CA 1
ATOM 3550 C C . LEU A 1 485 ? 9.078 12.497 -4.286 1.00 87.12 485 LEU A C 1
ATOM 3552 O O . LEU A 1 485 ? 9.209 12.519 -3.062 1.00 87.12 485 LEU A O 1
ATOM 3556 N N . SER A 1 486 ? 9.800 13.270 -5.099 1.00 85.25 486 SER A N 1
ATOM 3557 C CA . SER A 1 486 ? 10.794 14.232 -4.609 1.00 85.25 486 SER A CA 1
ATOM 3558 C C . SER A 1 486 ? 10.149 15.331 -3.753 1.00 85.25 486 SER A C 1
ATOM 3560 O O . SER A 1 486 ? 10.637 15.630 -2.663 1.00 85.25 486 SER A O 1
ATOM 3562 N N . TRP A 1 487 ? 8.987 15.865 -4.158 1.00 86.94 487 TRP A N 1
ATOM 3563 C CA . TRP A 1 487 ? 8.213 16.801 -3.324 1.00 86.94 487 TRP A CA 1
ATOM 3564 C C . TRP A 1 487 ? 7.759 16.174 -2.002 1.00 86.94 487 TRP A C 1
ATOM 3566 O O . TRP A 1 487 ? 7.806 16.828 -0.961 1.00 86.94 487 TRP A O 1
ATOM 3576 N N . GLN A 1 488 ? 7.332 14.908 -2.015 1.00 88.56 488 GLN A N 1
ATOM 3577 C CA . GLN A 1 488 ? 6.956 14.190 -0.792 1.00 88.56 488 GLN A CA 1
ATOM 3578 C C . GLN A 1 488 ? 8.161 13.964 0.131 1.00 88.56 488 GLN A C 1
ATOM 3580 O O . G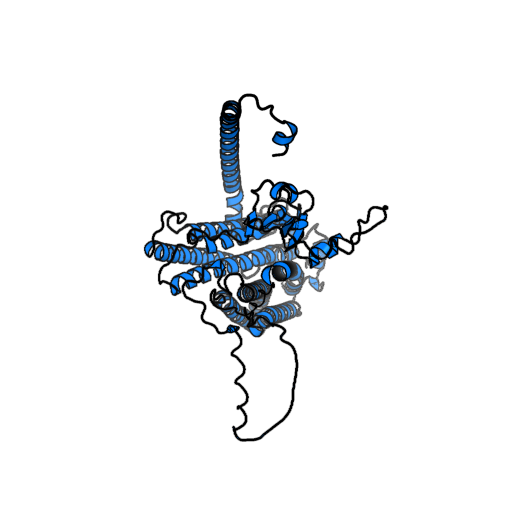LN A 1 488 ? 8.030 14.113 1.347 1.00 88.56 488 GLN A O 1
ATOM 3585 N N . ALA A 1 489 ? 9.334 13.658 -0.429 1.00 87.31 489 ALA A N 1
ATOM 3586 C CA . ALA A 1 489 ? 10.574 13.507 0.325 1.00 87.31 489 ALA A CA 1
ATOM 3587 C C . ALA A 1 489 ? 11.022 14.829 0.972 1.00 87.31 489 ALA A C 1
ATOM 3589 O O . ALA A 1 489 ? 11.444 14.829 2.128 1.00 87.31 489 ALA A O 1
ATOM 3590 N N . ALA A 1 490 ? 10.855 15.966 0.288 1.00 87.25 490 ALA A N 1
ATOM 3591 C CA . ALA A 1 490 ? 11.227 17.288 0.802 1.00 87.25 490 ALA A CA 1
ATOM 3592 C C . ALA A 1 490 ? 10.467 17.701 2.083 1.00 87.25 490 ALA A C 1
ATOM 3594 O O . ALA A 1 490 ? 10.921 18.570 2.827 1.00 87.25 490 ALA A O 1
ATOM 3595 N N . VAL A 1 491 ? 9.332 17.058 2.388 1.00 86.88 491 VAL A N 1
ATOM 3596 C CA . VAL A 1 491 ? 8.570 17.278 3.632 1.00 86.88 491 VAL A CA 1
ATOM 3597 C C . VAL A 1 491 ? 9.224 16.594 4.845 1.00 86.88 491 VAL A C 1
ATOM 3599 O O . VAL A 1 491 ? 8.940 16.971 5.985 1.00 86.88 491 VAL A O 1
ATOM 3602 N N . LEU A 1 492 ? 10.124 15.622 4.643 1.00 84.12 492 LEU A N 1
ATOM 3603 C CA . LEU A 1 492 ? 10.750 14.861 5.732 1.00 84.12 492 LEU A CA 1
ATOM 3604 C C . LEU A 1 492 ? 11.497 15.749 6.743 1.00 84.12 492 LEU A C 1
ATOM 3606 O O . LEU A 1 492 ? 11.172 15.645 7.928 1.00 84.12 492 LEU A O 1
ATOM 3610 N N . PRO A 1 493 ? 12.440 16.637 6.354 1.00 86.56 493 PRO A N 1
ATOM 3611 C CA . PRO A 1 493 ? 13.169 17.456 7.324 1.00 86.56 493 PRO A CA 1
ATOM 3612 C C . PRO A 1 493 ? 12.276 18.340 8.216 1.00 86.56 493 PRO A C 1
ATOM 3614 O O . PRO A 1 493 ? 12.408 18.247 9.441 1.00 86.56 493 PRO A O 1
ATOM 3617 N N . PRO A 1 494 ? 11.329 19.150 7.686 1.00 89.19 494 PRO A N 1
ATOM 3618 C CA . PRO A 1 494 ? 10.463 19.959 8.543 1.00 89.19 494 PRO A CA 1
ATOM 3619 C C . PRO A 1 494 ? 9.515 19.102 9.395 1.00 89.19 494 PRO A C 1
ATOM 3621 O O . PRO A 1 494 ? 9.230 19.465 10.537 1.00 89.19 494 PRO A O 1
ATOM 3624 N N . MET A 1 495 ? 9.061 17.946 8.895 1.00 83.75 495 MET A N 1
ATOM 3625 C CA . MET A 1 495 ? 8.244 17.015 9.680 1.00 83.75 495 MET A CA 1
ATOM 3626 C C . MET A 1 495 ? 9.030 16.418 10.855 1.00 83.75 495 MET A C 1
ATOM 3628 O O . MET A 1 495 ? 8.520 16.385 11.973 1.00 83.75 495 MET A O 1
ATOM 3632 N N . LEU A 1 496 ? 10.271 15.975 10.630 1.00 85.88 496 LEU A N 1
ATOM 3633 C CA . LEU A 1 496 ? 11.136 15.439 11.684 1.00 85.88 496 LEU A CA 1
ATOM 3634 C C . LEU A 1 496 ? 11.458 16.500 12.740 1.00 85.88 496 LEU A C 1
ATOM 3636 O O . LEU A 1 496 ? 11.411 16.199 13.932 1.00 85.88 496 LEU A O 1
ATOM 3640 N N . LEU A 1 497 ? 11.700 17.746 12.324 1.00 91.69 497 LEU A N 1
ATOM 3641 C CA . LEU A 1 497 ? 11.881 18.866 13.247 1.00 91.69 497 LEU A CA 1
ATOM 3642 C C . LEU A 1 497 ? 10.628 19.096 14.102 1.00 91.69 497 LEU A C 1
ATOM 3644 O O . LEU A 1 497 ? 10.726 19.210 15.323 1.00 91.69 497 LEU A O 1
ATOM 3648 N N . LEU A 1 498 ? 9.441 19.113 13.489 1.00 89.31 498 LEU A N 1
ATOM 3649 C CA . LEU A 1 498 ? 8.180 19.271 14.212 1.00 89.31 498 LEU A CA 1
ATOM 3650 C C . LEU A 1 498 ? 7.949 18.134 15.219 1.00 89.31 498 LEU A C 1
ATOM 3652 O O . LEU A 1 498 ? 7.550 18.390 16.356 1.00 89.31 498 LEU A O 1
ATOM 3656 N N . LEU A 1 499 ? 8.224 16.887 14.825 1.00 86.44 499 LEU A N 1
ATOM 3657 C CA . LEU A 1 499 ? 8.121 15.723 15.707 1.00 86.44 499 LEU A CA 1
ATOM 3658 C C . LEU A 1 499 ? 9.121 15.801 16.866 1.00 86.44 499 LEU A C 1
ATOM 3660 O O . LEU A 1 499 ? 8.741 15.520 18.001 1.00 86.44 499 LEU A O 1
ATOM 3664 N N . ALA A 1 500 ? 10.358 16.236 16.614 1.00 92.12 500 ALA A N 1
ATOM 3665 C CA . ALA A 1 500 ? 11.367 16.435 17.653 1.00 92.12 500 ALA A CA 1
ATOM 3666 C C . ALA A 1 500 ? 10.948 17.525 18.652 1.00 92.12 500 ALA A C 1
ATOM 3668 O O . ALA A 1 500 ? 11.046 17.323 19.862 1.00 92.12 500 ALA A O 1
ATOM 3669 N N . LEU A 1 501 ? 10.403 18.646 18.169 1.00 95.50 501 LEU A N 1
ATOM 3670 C CA . LEU A 1 501 ? 9.876 19.718 19.019 1.00 95.50 501 LEU A CA 1
ATOM 3671 C C . LEU A 1 501 ? 8.678 19.251 19.855 1.00 95.50 501 LEU A C 1
ATOM 3673 O O . LEU A 1 501 ? 8.584 19.572 21.042 1.00 95.50 501 LEU A O 1
ATOM 3677 N N . LEU A 1 502 ? 7.771 18.466 19.266 1.00 92.38 502 LEU A N 1
ATOM 3678 C CA . LEU A 1 502 ? 6.635 17.890 19.981 1.00 92.38 502 LEU A CA 1
ATOM 3679 C C . LEU A 1 502 ? 7.096 16.889 21.048 1.00 92.38 502 LEU A C 1
ATOM 3681 O O . LEU A 1 502 ? 6.627 16.956 22.184 1.00 92.38 502 LEU A O 1
ATOM 3685 N N . ALA A 1 503 ? 8.031 16.000 20.707 1.00 91.50 503 ALA A N 1
ATOM 3686 C CA . ALA A 1 503 ? 8.610 15.034 21.633 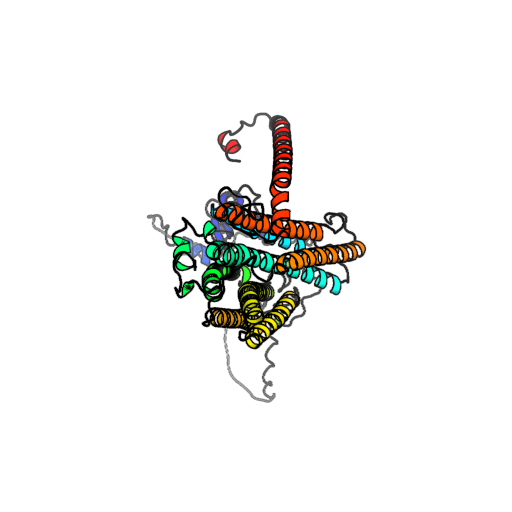1.00 91.50 503 ALA A CA 1
ATOM 3687 C C . ALA A 1 503 ? 9.333 15.735 22.789 1.00 91.50 503 ALA A C 1
ATOM 3689 O O . ALA A 1 503 ? 9.100 15.392 23.945 1.00 91.50 503 ALA A O 1
ATOM 3690 N N . ALA A 1 504 ? 10.120 16.776 22.503 1.00 94.88 504 ALA A N 1
ATOM 3691 C CA . ALA A 1 504 ? 10.759 17.603 23.520 1.00 94.88 504 ALA A CA 1
ATOM 3692 C C . ALA A 1 504 ? 9.720 18.272 24.431 1.00 94.88 504 ALA A C 1
ATOM 3694 O O . ALA A 1 504 ? 9.820 18.183 25.653 1.00 94.88 504 ALA A O 1
ATOM 3695 N N . ARG A 1 505 ? 8.671 18.884 23.866 1.00 96.31 505 ARG A N 1
ATOM 3696 C CA . ARG A 1 505 ? 7.593 19.508 24.648 1.00 96.31 505 ARG A CA 1
ATOM 3697 C C . ARG A 1 505 ? 6.892 18.498 25.557 1.00 96.31 505 ARG A C 1
ATOM 3699 O O . ARG A 1 505 ? 6.665 18.800 26.727 1.00 96.31 505 ARG A O 1
ATOM 3706 N N . LEU A 1 506 ? 6.521 17.333 25.026 1.00 93.62 506 LEU A N 1
ATOM 3707 C CA . LEU A 1 506 ? 5.851 16.281 25.791 1.00 93.62 506 LEU A CA 1
ATOM 3708 C C . LEU A 1 506 ? 6.781 15.696 26.854 1.00 93.62 506 LEU A C 1
ATOM 3710 O O . LEU A 1 506 ? 6.362 15.572 27.997 1.00 93.62 506 LEU A O 1
ATOM 3714 N N . GLY A 1 507 ? 8.046 15.432 26.524 1.00 93.31 507 GLY A N 1
ATOM 3715 C CA . GLY A 1 507 ? 9.057 14.961 27.470 1.00 93.31 507 GLY A CA 1
ATOM 3716 C C . GLY A 1 507 ? 9.269 15.944 28.620 1.00 93.31 507 GLY A C 1
ATOM 3717 O O . GLY A 1 507 ? 9.209 15.553 29.783 1.00 93.31 507 GLY A O 1
ATOM 3718 N N . ILE A 1 508 ? 9.399 17.239 28.316 1.00 95.50 508 ILE A N 1
ATOM 3719 C CA . ILE A 1 508 ? 9.504 18.301 29.326 1.00 95.50 508 ILE A CA 1
ATOM 3720 C C . ILE A 1 508 ? 8.228 18.376 30.175 1.00 95.50 508 ILE A C 1
ATOM 3722 O O . ILE A 1 508 ? 8.311 18.507 31.395 1.00 95.50 508 ILE A O 1
ATOM 3726 N N . ALA A 1 509 ? 7.043 18.296 29.564 1.00 93.81 509 ALA A N 1
ATOM 3727 C CA . ALA A 1 509 ? 5.776 18.347 30.292 1.00 93.81 509 ALA A CA 1
ATOM 3728 C C . ALA A 1 509 ? 5.598 17.142 31.229 1.00 93.81 509 ALA A C 1
ATOM 3730 O O . ALA A 1 509 ? 5.201 17.321 32.381 1.00 93.81 509 ALA A O 1
ATOM 3731 N N . THR A 1 510 ? 5.917 15.935 30.759 1.00 92.19 510 THR A N 1
ATOM 3732 C CA . THR A 1 510 ? 5.888 14.704 31.554 1.00 92.19 510 THR A CA 1
ATOM 3733 C C . THR A 1 510 ? 6.899 14.774 32.689 1.00 92.19 510 THR A C 1
ATOM 3735 O O . THR A 1 510 ? 6.532 14.513 33.827 1.00 92.19 510 THR A O 1
ATOM 3738 N N . TRP A 1 511 ? 8.125 15.232 32.424 1.00 90.44 511 TRP A N 1
ATOM 3739 C CA . TRP A 1 511 ? 9.147 15.422 33.455 1.00 90.44 511 TRP A CA 1
ATOM 3740 C C . TRP A 1 511 ? 8.703 16.414 34.538 1.00 90.44 511 TRP A C 1
ATOM 3742 O O . TRP A 1 511 ? 8.807 16.123 35.727 1.00 90.44 511 TRP A O 1
ATOM 3752 N N . ARG A 1 512 ? 8.133 17.563 34.147 1.00 91.88 512 ARG A N 1
ATOM 3753 C CA . ARG A 1 512 ? 7.602 18.557 35.098 1.00 91.88 512 ARG A CA 1
ATOM 3754 C C . ARG A 1 512 ? 6.467 17.988 35.948 1.00 91.88 512 ARG A C 1
ATOM 3756 O O . ARG A 1 512 ? 6.462 18.198 37.157 1.00 91.88 512 ARG A O 1
ATOM 3763 N N . ARG A 1 513 ? 5.524 17.264 35.334 1.00 89.94 513 ARG A N 1
ATOM 3764 C CA . ARG A 1 513 ? 4.408 16.624 36.050 1.00 89.94 513 ARG A CA 1
ATOM 3765 C C . ARG A 1 513 ? 4.877 15.509 36.973 1.00 89.94 513 ARG A C 1
ATOM 3767 O O . ARG A 1 513 ? 4.384 15.437 38.087 1.00 89.94 513 ARG A O 1
ATOM 3774 N N . ALA A 1 514 ? 5.835 14.692 36.543 1.00 85.56 51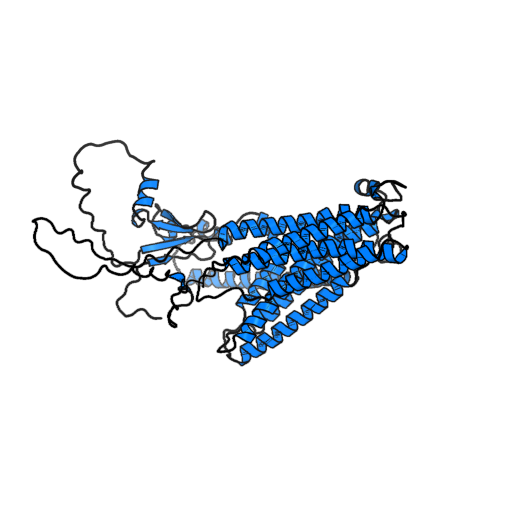4 ALA A N 1
ATOM 3775 C CA . ALA A 1 514 ? 6.420 13.646 37.372 1.00 85.56 514 ALA A CA 1
ATOM 3776 C C . ALA A 1 514 ? 7.102 14.243 38.612 1.00 85.56 514 ALA A C 1
ATOM 3778 O O . ALA A 1 514 ? 6.853 13.783 39.719 1.00 85.56 514 ALA A O 1
ATOM 3779 N N . ARG A 1 515 ? 7.879 15.330 38.457 1.00 85.19 515 ARG A N 1
ATOM 3780 C CA . ARG A 1 515 ? 8.496 16.021 39.605 1.00 85.19 515 ARG A CA 1
ATOM 3781 C C . ARG A 1 515 ? 7.474 16.658 40.546 1.00 85.19 515 ARG A C 1
ATOM 3783 O O . ARG A 1 515 ? 7.663 16.587 41.752 1.00 85.19 515 ARG A O 1
ATOM 3790 N N . ALA A 1 516 ? 6.419 17.276 40.014 1.00 85.25 516 ALA A N 1
ATOM 3791 C CA . ALA A 1 516 ? 5.356 17.854 40.840 1.00 85.25 516 ALA A CA 1
ATOM 3792 C C . ALA A 1 516 ? 4.539 16.772 41.569 1.00 85.25 516 ALA A C 1
ATOM 3794 O O . ALA A 1 516 ? 4.214 16.935 42.739 1.00 85.25 516 ALA A O 1
ATOM 3795 N N . GLY A 1 517 ? 4.242 15.663 40.886 1.00 84.44 517 GLY A N 1
ATOM 3796 C CA . GLY A 1 517 ? 3.491 14.537 41.434 1.00 84.44 517 GLY A CA 1
ATOM 3797 C C . GLY A 1 517 ? 4.263 13.755 42.491 1.00 84.44 517 GLY A C 1
ATOM 3798 O O . GLY A 1 517 ? 3.651 13.335 43.461 1.00 84.44 517 GLY A O 1
ATOM 3799 N N . ALA A 1 518 ? 5.587 13.617 42.360 1.00 78.88 518 ALA A N 1
ATOM 3800 C CA . ALA A 1 518 ? 6.421 12.952 43.365 1.00 78.88 518 ALA A CA 1
ATOM 3801 C C . ALA A 1 518 ? 6.255 13.591 44.753 1.00 78.88 518 ALA A C 1
ATOM 3803 O O . ALA A 1 518 ? 5.920 12.904 45.706 1.00 78.88 518 ALA A O 1
ATOM 3804 N N . ALA A 1 519 ? 6.344 14.923 44.836 1.00 75.75 519 ALA A N 1
ATOM 3805 C CA . ALA A 1 519 ? 6.159 15.641 46.098 1.00 75.75 519 ALA A CA 1
ATOM 3806 C C . ALA A 1 519 ? 4.754 15.455 46.703 1.00 75.75 519 ALA A C 1
ATOM 3808 O O . ALA A 1 519 ? 4.595 15.495 47.919 1.00 75.75 519 ALA A O 1
ATOM 3809 N N . GLN A 1 520 ? 3.735 15.265 45.861 1.00 80.19 520 GLN A N 1
ATOM 3810 C CA . GLN A 1 520 ? 2.369 15.029 46.315 1.00 80.19 520 GLN A CA 1
ATOM 3811 C C . GLN A 1 520 ? 2.155 13.580 46.769 1.00 80.19 520 GLN A C 1
ATOM 3813 O O . GLN A 1 520 ? 1.535 13.362 47.799 1.00 80.19 520 GLN A O 1
ATOM 3818 N N . VAL A 1 521 ? 2.729 12.602 46.063 1.00 77.44 521 VAL A N 1
ATOM 3819 C CA . VAL A 1 521 ? 2.716 11.192 46.483 1.00 77.44 521 VAL A CA 1
ATOM 3820 C C . VAL A 1 521 ? 3.428 11.026 47.828 1.00 77.44 521 VAL A C 1
ATOM 3822 O O . VAL A 1 521 ? 2.896 10.364 48.713 1.00 77.44 521 VAL A O 1
ATOM 3825 N N . ASP A 1 522 ? 4.575 11.681 48.025 1.00 76.31 522 ASP A N 1
ATOM 3826 C CA . ASP A 1 522 ? 5.304 11.646 49.300 1.00 76.31 522 ASP A CA 1
ATOM 3827 C C . ASP A 1 522 ? 4.475 12.252 50.450 1.00 76.31 522 ASP A C 1
ATOM 3829 O O . ASP A 1 522 ? 4.537 11.781 51.587 1.00 76.31 522 ASP A O 1
ATOM 3833 N N . ALA A 1 523 ? 3.670 13.281 50.156 1.00 78.12 523 ALA A N 1
ATOM 3834 C CA . ALA A 1 523 ? 2.764 13.906 51.118 1.00 78.12 523 ALA A CA 1
ATOM 3835 C C . ALA A 1 523 ? 1.513 13.057 51.417 1.00 78.12 523 ALA A C 1
ATOM 3837 O O . ALA A 1 523 ? 1.042 13.062 52.554 1.00 78.12 523 ALA A O 1
ATOM 3838 N N . ASP A 1 524 ? 0.988 12.332 50.425 1.00 82.44 524 ASP A N 1
ATOM 3839 C CA . ASP A 1 524 ? -0.210 11.491 50.552 1.00 82.44 524 ASP A CA 1
ATOM 3840 C C . ASP A 1 524 ? 0.071 10.170 51.304 1.00 82.44 524 ASP A C 1
ATOM 3842 O O . ASP A 1 524 ? -0.845 9.592 51.893 1.00 82.44 524 ASP A O 1
ATOM 3846 N N . TYR A 1 525 ? 1.330 9.703 51.337 1.00 76.62 525 TYR A N 1
ATOM 3847 C CA . TYR A 1 525 ? 1.748 8.457 52.005 1.00 76.62 525 TYR A CA 1
ATOM 3848 C C . TYR A 1 525 ? 2.865 8.669 53.049 1.00 76.62 525 TYR A C 1
ATOM 3850 O O . TYR A 1 525 ? 3.949 8.080 52.942 1.00 76.62 525 TYR A O 1
ATOM 3858 N N . PRO A 1 526 ? 2.627 9.475 54.100 1.00 74.94 526 PRO A N 1
ATOM 3859 C CA . PRO A 1 526 ? 3.649 9.778 55.093 1.00 74.94 526 PRO A CA 1
ATOM 3860 C C . PRO A 1 526 ? 4.085 8.512 55.850 1.00 74.94 526 PRO A C 1
ATOM 3862 O O . PRO A 1 526 ? 3.264 7.762 56.375 1.00 74.94 526 PRO A O 1
ATOM 3865 N N . GLY A 1 527 ? 5.399 8.282 55.934 1.00 72.12 527 GLY A N 1
ATOM 3866 C CA . GLY A 1 527 ? 5.995 7.177 56.699 1.00 72.12 527 GLY A CA 1
ATOM 3867 C C . GLY A 1 527 ? 6.154 5.851 55.944 1.00 72.12 527 GLY A C 1
ATOM 3868 O O . GLY A 1 527 ? 6.766 4.925 56.480 1.00 72.12 527 GLY A O 1
ATOM 3869 N N . VAL A 1 528 ? 5.677 5.749 54.699 1.00 73.38 528 VAL A N 1
ATOM 3870 C CA . VAL A 1 528 ? 5.953 4.591 53.837 1.00 73.38 528 VAL A CA 1
ATOM 3871 C C . VAL A 1 528 ? 7.368 4.726 53.268 1.00 73.38 528 VAL A C 1
ATOM 3873 O O . VAL A 1 528 ? 7.687 5.702 52.595 1.00 73.38 528 VAL A O 1
ATOM 3876 N N . ARG A 1 529 ? 8.253 3.758 53.538 1.00 66.19 529 ARG A N 1
ATOM 3877 C CA . ARG A 1 529 ? 9.587 3.731 52.915 1.00 66.19 529 ARG A CA 1
ATOM 3878 C C . ARG A 1 529 ? 9.444 3.466 51.419 1.00 66.19 529 ARG A C 1
ATOM 3880 O O . ARG A 1 529 ? 8.874 2.447 51.036 1.00 66.19 529 ARG A O 1
ATOM 3887 N N . HIS A 1 530 ? 10.014 4.341 50.594 1.00 61.50 530 HIS A N 1
ATOM 3888 C CA . HIS A 1 530 ? 10.157 4.080 49.166 1.00 61.50 530 HIS A CA 1
ATOM 3889 C C . HIS A 1 530 ? 10.972 2.806 48.957 1.00 61.50 530 HIS A C 1
ATOM 3891 O O . HIS A 1 530 ? 12.138 2.724 49.344 1.00 61.50 530 HIS A O 1
ATOM 3897 N N . ASP A 1 531 ? 10.355 1.812 48.330 1.00 66.25 531 ASP A N 1
ATOM 3898 C CA . ASP A 1 531 ? 11.081 0.674 47.793 1.00 66.25 531 ASP A CA 1
ATOM 3899 C C . ASP A 1 531 ? 11.722 1.114 46.470 1.00 66.25 531 ASP A C 1
ATOM 3901 O O . ASP A 1 531 ? 11.093 1.122 45.406 1.00 66.25 531 ASP A O 1
ATOM 3905 N N . GLU A 1 532 ? 12.976 1.563 46.544 1.00 58.44 532 GLU A N 1
ATOM 3906 C CA . GLU A 1 532 ? 13.722 2.025 45.372 1.00 58.44 532 GLU A CA 1
ATOM 3907 C C . GLU A 1 532 ? 13.876 0.936 44.303 1.00 58.44 532 GLU A C 1
ATOM 3909 O O . GLU A 1 532 ? 13.931 1.261 43.115 1.00 58.44 532 GLU A O 1
ATOM 3914 N N . ALA A 1 533 ? 13.917 -0.343 44.696 1.00 56.03 533 ALA A N 1
ATOM 3915 C CA . ALA A 1 533 ? 14.018 -1.449 43.751 1.00 56.03 533 ALA A CA 1
ATOM 3916 C C . ALA A 1 533 ? 12.720 -1.594 42.945 1.00 56.03 533 ALA A C 1
ATOM 3918 O O . ALA A 1 533 ? 12.763 -1.755 41.726 1.00 56.03 533 ALA A O 1
ATOM 3919 N N . ARG A 1 534 ? 11.565 -1.447 43.605 1.00 52.25 534 ARG A N 1
ATOM 3920 C CA . ARG A 1 534 ? 10.242 -1.518 42.967 1.00 52.25 534 ARG A CA 1
ATOM 3921 C C . ARG A 1 534 ? 9.912 -0.274 42.135 1.00 52.25 534 ARG A C 1
ATOM 3923 O O . ARG A 1 534 ? 9.255 -0.385 41.108 1.00 52.25 534 ARG A O 1
ATOM 3930 N N . THR A 1 535 ? 10.407 0.895 42.542 1.00 53.34 535 THR A N 1
ATOM 3931 C CA . THR A 1 535 ? 10.128 2.185 41.880 1.00 53.34 535 THR A CA 1
ATOM 3932 C C . THR A 1 535 ? 10.980 2.413 40.625 1.00 53.34 535 THR A C 1
ATOM 3934 O O . THR A 1 535 ? 10.521 3.069 39.701 1.00 53.34 535 THR A O 1
ATOM 3937 N N . ARG A 1 536 ? 12.207 1.869 40.554 1.00 46.84 536 ARG A N 1
ATOM 3938 C CA . ARG A 1 536 ? 13.057 1.932 39.341 1.00 46.84 536 ARG A CA 1
ATOM 3939 C C . ARG A 1 536 ? 12.679 0.902 38.269 1.00 46.84 536 ARG A C 1
ATOM 3941 O O . ARG A 1 536 ? 13.174 0.998 37.149 1.00 46.84 536 ARG A O 1
ATOM 3948 N N . ALA A 1 537 ? 11.879 -0.102 38.630 1.00 40.44 537 ALA A N 1
ATOM 3949 C CA . ALA A 1 537 ? 11.424 -1.161 37.729 1.00 40.44 537 ALA A CA 1
ATOM 3950 C C . ALA A 1 537 ? 10.148 -0.795 36.942 1.00 40.44 537 ALA A C 1
ATOM 3952 O O . ALA A 1 537 ? 9.798 -1.509 36.003 1.00 40.44 537 ALA A O 1
ATOM 3953 N N . ILE A 1 538 ? 9.469 0.292 37.327 1.00 44.22 538 ILE A N 1
ATOM 3954 C CA . ILE A 1 538 ? 8.283 0.874 36.674 1.00 44.22 538 ILE A CA 1
ATOM 3955 C C . ILE A 1 538 ? 8.731 2.094 35.870 1.00 44.22 538 ILE A C 1
ATOM 3957 O O . ILE A 1 538 ? 8.229 2.267 34.735 1.00 44.22 538 ILE A O 1
#